Protein AF-0000000065964245 (afdb_homodimer)

Secondary structure (DSSP, 8-state):
----------GGGS-SEEEE----HHHHHHHTT--HHHHHHHHHHHHHHHHHHHHHHT--EEEEEEEEGGGGGS-HHHHHHHHHHHHHHHHHHHHHHHHTTEEEEEES--TT--HHHHHHHHHHHHHTTT--SEEEEEEEEE-HHHHHHHHHHHHHHHHHTTS--GGG-STTTGGGGSSSTTPPPPSEEEE-SS----TTSSTTTTTTPEEEE-SS-GGG--HHHHHHHHHHHHTS---TT--/----------GGGS-SEEEE----HHHHHHHTT--HHHHHHHHHHHHHHHHHHHHHHT--EEEEEEEEGGGGGS-HHHHHHHHHHHHHHHHHHHHHHHHTTEEEEEES--TT--HHHHHHHHHHHHHTTT--SEEEEEEEEE-HHHHHHHHHHHHHHHHHTTS--GGG-STTTGGGGSSSTTPPPPSEEEE-SS----TTSSTTTTTTPEEEE-SS-GGG--HHHHHHHHHHHHTS---TT--

Structure (mmCIF, N/CA/C/O backbone):
data_AF-0000000065964245-model_v1
#
loop_
_entity.id
_entity.type
_entity.pdbx_description
1 polymer 'Isoprenyl transferase 2'
#
loop_
_atom_site.group_PDB
_atom_site.id
_atom_site.type_symbol
_atom_site.label_atom_id
_atom_site.label_alt_id
_atom_site.label_comp_id
_atom_site.label_asym_id
_atom_site.label_entity_id
_atom_site.label_seq_id
_atom_site.pdbx_PDB_ins_code
_atom_site.Cartn_x
_atom_site.Cartn_y
_atom_site.Cartn_z
_atom_site.occupancy
_atom_site.B_iso_or_equiv
_atom_site.auth_seq_id
_atom_site.auth_comp_id
_atom_site.auth_asym_id
_atom_site.auth_atom_id
_atom_site.pdbx_PDB_model_num
ATOM 1 N N . MET A 1 1 ? -12.852 35.125 0.041 1 43.59 1 MET A N 1
ATOM 2 C CA . MET A 1 1 ? -12.422 33.812 -0.432 1 43.59 1 MET A CA 1
ATOM 3 C C . MET A 1 1 ? -13.562 33.094 -1.146 1 43.59 1 MET A C 1
ATOM 5 O O . MET A 1 1 ? -14.711 33.125 -0.691 1 43.59 1 MET A O 1
ATOM 9 N N . SER A 1 2 ? -13.484 32.906 -2.42 1 56 2 SER A N 1
ATOM 10 C CA . SER A 1 2 ? -14.602 32.375 -3.174 1 56 2 SER A CA 1
ATOM 11 C C . SER A 1 2 ? -15.172 31.125 -2.486 1 56 2 SER A C 1
ATOM 13 O O . SER A 1 2 ? -14.422 30.328 -1.915 1 56 2 SER A O 1
ATOM 15 N N . GLU A 1 3 ? -16.344 31.141 -2.176 1 81.06 3 GLU A N 1
ATOM 16 C CA . GLU A 1 3 ? -17.078 30.078 -1.518 1 81.06 3 GLU A CA 1
ATOM 17 C C . GLU A 1 3 ? -16.828 28.734 -2.197 1 81.06 3 GLU A C 1
ATOM 19 O O . GLU A 1 3 ? -16.891 28.625 -3.426 1 81.06 3 GLU A O 1
ATOM 24 N N . LEU A 1 4 ? -16.109 27.797 -1.494 1 89.5 4 LEU A N 1
ATOM 25 C CA . LEU A 1 4 ? -15.93 26.438 -2.01 1 89.5 4 LE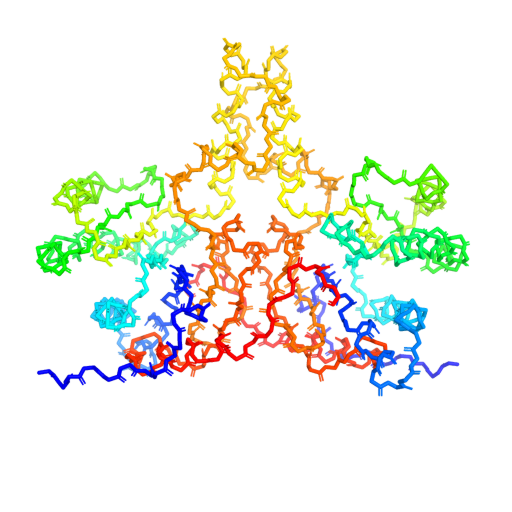U A CA 1
ATOM 26 C C . LEU A 1 4 ? -17.266 25.812 -2.365 1 89.5 4 LEU A C 1
ATOM 28 O O . LEU A 1 4 ? -18.25 25.984 -1.642 1 89.5 4 LEU A O 1
ATOM 32 N N . VAL A 1 5 ? -17.453 25.281 -3.588 1 91.81 5 VAL A N 1
ATOM 33 C CA . VAL A 1 5 ? -18.641 24.562 -4.02 1 91.81 5 VAL A CA 1
ATOM 34 C C . VAL A 1 5 ? -18.312 23.094 -4.238 1 91.81 5 VAL A C 1
ATOM 36 O O . VAL A 1 5 ? -17.906 22.703 -5.332 1 91.81 5 VAL A O 1
ATOM 39 N N . PRO A 1 6 ? -18.469 22.281 -3.219 1 93.44 6 PRO A N 1
ATOM 40 C CA . PRO A 1 6 ? -18.188 20.859 -3.369 1 93.44 6 PRO A CA 1
ATOM 41 C C . PRO A 1 6 ? -19.156 20.172 -4.328 1 93.44 6 PRO A C 1
ATOM 43 O O . PRO A 1 6 ? -20.266 20.656 -4.547 1 93.44 6 PRO A O 1
ATOM 46 N N . PRO A 1 7 ? -18.641 19.125 -4.988 1 93.12 7 PRO A N 1
ATOM 47 C CA . PRO A 1 7 ? -19.562 18.344 -5.812 1 93.12 7 PRO A CA 1
ATOM 48 C C . PRO A 1 7 ? -20.703 17.719 -5.004 1 93.12 7 PRO A C 1
ATOM 50 O O . PRO A 1 7 ? -20.547 17.484 -3.799 1 93.12 7 PRO A O 1
ATOM 53 N N . ASN A 1 8 ? -21.812 17.516 -5.68 1 93.25 8 ASN A N 1
ATOM 54 C CA . ASN A 1 8 ? -22.953 16.891 -5.035 1 93.25 8 ASN A CA 1
ATOM 55 C C . ASN A 1 8 ? -22.875 15.367 -5.059 1 93.25 8 ASN A C 1
ATOM 57 O O . ASN A 1 8 ? -23.406 14.727 -5.965 1 93.25 8 ASN A O 1
ATOM 61 N N . ILE A 1 9 ? -22.234 14.852 -4.113 1 94.38 9 ILE A N 1
ATOM 62 C CA . ILE A 1 9 ? -22.047 13.414 -3.963 1 94.38 9 ILE A CA 1
ATOM 63 C C . ILE A 1 9 ? -22.797 12.922 -2.725 1 94.38 9 ILE A C 1
ATOM 65 O O . ILE A 1 9 ? -22.641 13.477 -1.635 1 94.38 9 ILE A O 1
ATOM 69 N N . PRO A 1 10 ? -23.703 11.914 -2.936 1 92.94 10 PRO A N 1
ATOM 70 C CA . PRO A 1 10 ? -24.359 11.352 -1.749 1 92.94 10 PRO A CA 1
ATOM 71 C C . PRO A 1 10 ? -23.359 10.938 -0.671 1 92.94 10 PRO A C 1
ATOM 73 O O . PRO A 1 10 ? -22.281 10.414 -0.987 1 92.94 10 PRO A O 1
ATOM 76 N N . ALA A 1 11 ? -23.703 11.117 0.572 1 91.69 11 ALA A N 1
ATOM 77 C CA . ALA A 1 11 ? -22.828 10.922 1.723 1 91.69 11 ALA A CA 1
ATOM 78 C C . ALA A 1 11 ? -22.266 9.508 1.745 1 91.69 11 ALA A C 1
ATOM 80 O O . ALA A 1 11 ? -21.109 9.297 2.141 1 91.69 11 ALA A O 1
ATOM 81 N N . GLU A 1 12 ? -23.047 8.57 1.302 1 91.94 12 GLU A N 1
ATOM 82 C CA . GLU A 1 12 ? -22.656 7.168 1.376 1 91.94 12 GLU A CA 1
ATOM 83 C C . GLU A 1 12 ? -21.5 6.871 0.419 1 91.94 12 GLU A C 1
ATOM 85 O O . GLU A 1 12 ? -20.812 5.859 0.563 1 91.94 12 GLU A O 1
ATOM 90 N N . PHE A 1 13 ? -21.188 7.758 -0.549 1 94.25 13 PHE A N 1
ATOM 91 C CA . PHE A 1 13 ? -20.156 7.535 -1.543 1 94.25 13 PHE A CA 1
ATOM 92 C C . PHE A 1 13 ? -18.938 8.406 -1.256 1 94.25 13 PHE A C 1
ATOM 94 O O . PHE A 1 13 ? -17.922 8.32 -1.961 1 94.25 13 PHE A O 1
ATOM 101 N N . LEU A 1 14 ? -18.984 9.203 -0.202 1 96.75 14 LEU A N 1
ATOM 102 C CA . LEU A 1 14 ? -17.859 10.031 0.184 1 96.75 14 LEU A CA 1
ATOM 103 C C . LEU A 1 14 ? -16.828 9.227 0.982 1 96.75 14 LEU A C 1
ATOM 105 O O . LEU A 1 14 ? -17.203 8.375 1.79 1 96.75 14 LEU A O 1
ATOM 109 N N . PRO A 1 15 ? -15.609 9.445 0.706 1 98.12 15 PRO A N 1
ATOM 110 C CA . PRO A 1 15 ? -14.633 8.805 1.59 1 98.12 15 PRO A CA 1
ATOM 111 C C . PRO A 1 15 ? -14.719 9.312 3.029 1 98.12 15 PRO A C 1
ATOM 113 O O . PRO A 1 15 ? -14.906 10.508 3.256 1 98.12 15 PRO A O 1
ATOM 116 N N . ARG A 1 16 ? -14.578 8.422 3.916 1 98.12 16 ARG A N 1
ATOM 117 C CA . ARG A 1 16 ? -14.555 8.805 5.324 1 98.12 16 ARG A CA 1
ATOM 118 C C . ARG A 1 16 ? -13.156 9.219 5.754 1 98.12 16 ARG A C 1
ATOM 120 O O . ARG A 1 16 ? -12.992 10.039 6.668 1 98.12 16 ARG A O 1
ATOM 127 N N . HIS A 1 17 ? -12.133 8.68 5.156 1 98.88 17 HIS A N 1
ATOM 128 C CA . HIS A 1 17 ? -10.734 8.945 5.469 1 98.88 17 HIS A CA 1
ATOM 129 C C . HIS A 1 17 ? -9.906 9.125 4.195 1 98.88 17 HIS A C 1
ATOM 131 O O . HIS A 1 17 ? -9.82 8.211 3.375 1 98.88 17 HIS A O 1
ATOM 137 N N . ILE A 1 18 ? -9.359 10.305 4.062 1 98.94 18 ILE A N 1
ATOM 138 C CA . ILE A 1 18 ? -8.445 10.617 2.969 1 98.94 18 ILE A CA 1
ATOM 139 C C . ILE A 1 18 ? -7.008 10.664 3.492 1 98.94 18 ILE A C 1
ATOM 141 O O . ILE A 1 18 ? -6.727 11.344 4.484 1 98.94 18 ILE A O 1
ATOM 145 N N . ALA A 1 19 ? -6.145 9.867 2.91 1 98.94 19 ALA A N 1
ATOM 146 C CA . ALA A 1 19 ? -4.707 9.969 3.139 1 98.94 19 ALA A CA 1
ATOM 147 C C . ALA A 1 19 ? -4.027 10.758 2.025 1 98.94 19 ALA A C 1
ATOM 149 O O . ALA A 1 19 ? -4.098 10.383 0.854 1 98.94 19 ALA A O 1
ATOM 150 N N . LEU A 1 20 ? -3.365 11.828 2.385 1 98.88 20 LEU A N 1
ATOM 151 C CA . LEU A 1 20 ? -2.809 12.758 1.405 1 98.88 20 LEU A CA 1
ATOM 152 C C . LEU A 1 20 ? -1.286 12.797 1.498 1 98.88 20 LEU A C 1
ATOM 154 O O . LEU A 1 20 ? -0.732 13.102 2.557 1 98.88 20 LEU A O 1
ATOM 158 N N . VAL A 1 21 ? -0.606 12.445 0.469 1 98.69 21 VAL A N 1
ATOM 159 C CA . VAL A 1 21 ? 0.83 12.664 0.344 1 98.69 21 VAL A CA 1
ATOM 160 C C . VAL A 1 21 ? 1.087 13.992 -0.364 1 98.69 21 VAL A C 1
ATOM 162 O O . VAL A 1 21 ? 0.755 14.156 -1.541 1 98.69 21 VAL A O 1
ATOM 165 N N . MET A 1 22 ? 1.632 14.914 0.305 1 97.88 22 MET A N 1
ATOM 166 C CA . MET A 1 22 ? 1.873 16.25 -0.219 1 97.88 22 MET A CA 1
ATOM 167 C C . MET A 1 22 ? 3.182 16.312 -1.001 1 97.88 22 MET A C 1
ATOM 169 O O . MET A 1 22 ? 4.129 16.984 -0.59 1 97.88 22 MET A O 1
ATOM 173 N N . ASP A 1 23 ? 3.146 15.727 -2.111 1 96.81 23 ASP A N 1
ATOM 174 C CA . ASP A 1 23 ? 4.355 15.43 -2.877 1 96.81 23 ASP A CA 1
ATOM 175 C C . ASP A 1 23 ? 4.617 16.516 -3.922 1 96.81 23 ASP A C 1
ATOM 177 O O . ASP A 1 23 ? 3.684 17.031 -4.543 1 96.81 23 ASP A O 1
ATOM 181 N N . GLY A 1 24 ? 5.891 16.859 -4.094 1 96.62 24 GLY A N 1
ATOM 182 C CA . GLY A 1 24 ? 6.285 17.719 -5.199 1 96.62 24 GLY A CA 1
ATOM 183 C C . GLY A 1 24 ? 6.711 19.109 -4.754 1 96.62 24 GLY A C 1
ATOM 184 O O . GLY A 1 24 ? 6.957 19.984 -5.586 1 96.62 24 GLY A O 1
ATOM 185 N N . ASN A 1 25 ? 6.852 19.328 -3.461 1 96.69 25 ASN A N 1
ATOM 186 C CA . ASN A 1 25 ? 7.18 20.656 -2.939 1 96.69 25 ASN A CA 1
ATOM 187 C C . ASN A 1 25 ? 8.547 21.125 -3.428 1 96.69 25 ASN A C 1
ATOM 189 O O . ASN A 1 25 ? 8.656 22.188 -4.055 1 96.69 25 ASN A O 1
ATOM 193 N N . GLY A 1 26 ? 9.609 20.281 -3.146 1 94.38 26 GLY A N 1
ATOM 194 C CA . GLY A 1 26 ? 10.953 20.641 -3.566 1 94.38 26 GLY A CA 1
ATOM 195 C C . GLY A 1 26 ? 11.086 20.797 -5.07 1 94.38 26 GLY A C 1
ATOM 196 O O . GLY A 1 26 ? 11.719 21.734 -5.551 1 94.38 26 GLY A O 1
ATOM 197 N N . ARG A 1 27 ? 10.562 19.891 -5.844 1 95.25 27 ARG A N 1
ATOM 198 C CA . ARG A 1 27 ? 10.609 19.922 -7.301 1 95.25 27 ARG A CA 1
ATOM 199 C C . ARG A 1 27 ? 9.969 21.203 -7.844 1 95.25 27 ARG A C 1
ATOM 201 O O . ARG A 1 27 ? 10.484 21.812 -8.773 1 95.25 27 ARG A O 1
ATOM 208 N N . TRP A 1 28 ? 8.766 21.547 -7.305 1 97.62 28 TRP A N 1
ATOM 209 C CA . TRP A 1 28 ? 8.055 22.75 -7.699 1 97.62 28 TRP A CA 1
ATOM 210 C C . TRP A 1 28 ? 8.953 23.984 -7.574 1 97.62 28 TRP A C 1
ATOM 212 O O . TRP A 1 28 ? 9.031 24.797 -8.492 1 97.62 28 TRP A O 1
ATOM 222 N N . ALA A 1 29 ? 9.578 24.125 -6.402 1 97.25 29 ALA A N 1
ATOM 223 C CA . ALA A 1 29 ? 10.461 25.25 -6.145 1 97.25 29 ALA A CA 1
ATOM 224 C C . ALA A 1 29 ? 11.648 25.25 -7.102 1 97.25 29 ALA A C 1
ATOM 226 O O . ALA A 1 29 ? 11.984 26.281 -7.688 1 97.25 29 ALA A O 1
ATOM 227 N N . THR A 1 30 ? 12.258 24.047 -7.277 1 96.06 30 THR A N 1
ATOM 228 C CA . THR A 1 30 ? 13.422 23.906 -8.148 1 96.06 30 THR A CA 1
ATOM 229 C C . THR A 1 30 ? 13.062 24.297 -9.586 1 96.06 30 THR A C 1
ATOM 231 O O . THR A 1 30 ? 13.828 25 -10.25 1 96.06 30 THR A O 1
ATOM 234 N N . GLU A 1 31 ? 11.938 23.891 -10.039 1 96.88 31 GLU A N 1
ATOM 235 C CA . GLU A 1 31 ? 11.477 24.188 -11.391 1 96.88 31 GLU A CA 1
ATOM 236 C C . GLU A 1 31 ? 11.297 25.688 -11.586 1 96.88 31 GLU A C 1
ATOM 238 O O . GLU A 1 31 ? 11.383 26.188 -12.711 1 96.88 31 GLU A O 1
ATOM 243 N N . LYS A 1 32 ? 11.109 26.438 -10.531 1 97.12 32 LYS A N 1
ATOM 244 C CA . LYS A 1 32 ? 10.883 27.875 -10.594 1 97.12 32 LYS A CA 1
ATOM 245 C C . LYS A 1 32 ? 12.141 28.656 -10.211 1 97.12 32 LYS A C 1
ATOM 247 O O . LYS A 1 32 ? 12.094 29.875 -10.055 1 97.12 32 LYS A O 1
ATOM 252 N N . GLY A 1 33 ? 13.172 27.906 -9.984 1 96.94 33 GLY A N 1
ATOM 253 C CA . GLY A 1 33 ? 14.445 28.531 -9.664 1 96.94 33 GLY A CA 1
ATOM 254 C C . GLY A 1 33 ? 14.539 29 -8.219 1 96.94 33 GLY A C 1
ATOM 255 O O . GLY A 1 33 ? 15.305 29.906 -7.906 1 96.94 33 GLY A O 1
ATOM 256 N N . MET A 1 34 ? 13.75 28.453 -7.391 1 97.06 34 MET A N 1
ATOM 257 C CA . MET A 1 34 ? 13.727 28.828 -5.98 1 97.06 34 MET A CA 1
ATOM 258 C C . MET A 1 34 ? 14.367 27.75 -5.117 1 97.06 34 MET A C 1
ATOM 260 O O . MET A 1 34 ? 14.641 26.641 -5.602 1 97.06 34 MET A O 1
ATOM 264 N N . LYS A 1 35 ? 14.688 28.172 -3.912 1 94.44 35 LYS A N 1
ATOM 265 C CA . LYS A 1 35 ? 15.125 27.172 -2.938 1 94.44 35 LYS A CA 1
ATOM 266 C C . LYS A 1 35 ? 14.008 26.188 -2.615 1 94.44 35 LYS A C 1
ATOM 268 O O . LYS A 1 35 ? 12.836 26.578 -2.52 1 94.44 35 LYS A O 1
ATOM 273 N N . ARG A 1 36 ? 14.383 24.875 -2.412 1 93.06 36 ARG A N 1
ATOM 274 C CA . ARG A 1 36 ? 13.422 23.812 -2.121 1 93.06 36 ARG A CA 1
ATOM 275 C C . ARG A 1 36 ? 12.508 24.203 -0.967 1 93.06 36 ARG A C 1
ATOM 277 O O . ARG A 1 36 ? 11.328 23.844 -0.959 1 93.06 36 ARG A O 1
ATOM 284 N N . THR A 1 37 ? 13.039 24.953 -0.042 1 92.69 37 THR A N 1
ATOM 285 C CA . THR A 1 37 ? 12.305 25.328 1.158 1 92.69 37 THR A CA 1
ATOM 286 C C . THR A 1 37 ? 11.094 26.188 0.799 1 92.69 37 THR A C 1
ATOM 288 O O . THR A 1 37 ? 10.07 26.156 1.495 1 92.69 37 THR A O 1
ATOM 291 N N . GLU A 1 38 ? 11.125 26.922 -0.292 1 94.44 38 GLU A N 1
ATOM 292 C CA . GLU A 1 38 ? 10.008 27.766 -0.726 1 94.44 38 GLU A CA 1
ATOM 293 C C . GLU A 1 38 ? 8.82 26.906 -1.175 1 94.44 38 GLU A C 1
ATOM 295 O O . GLU A 1 38 ? 7.668 27.297 -0.987 1 94.44 38 GLU A O 1
ATOM 300 N N . GLY A 1 39 ? 9.125 25.797 -1.742 1 96.06 39 GLY A N 1
ATOM 301 C CA . GLY A 1 39 ? 8.07 24.859 -2.105 1 96.06 39 GLY A CA 1
ATOM 302 C C . GLY A 1 39 ? 7.285 24.344 -0.912 1 96.06 39 GLY A C 1
ATOM 303 O O . GLY A 1 39 ? 6.059 24.234 -0.97 1 96.06 39 GLY A O 1
ATOM 304 N N . HIS A 1 40 ? 8.008 24.062 0.133 1 95.19 40 HIS A N 1
ATOM 305 C CA . HIS A 1 40 ? 7.367 23.594 1.357 1 95.19 40 HIS A CA 1
ATOM 306 C C . HIS A 1 40 ? 6.504 24.672 1.983 1 95.19 40 HIS A C 1
ATOM 308 O O . HIS A 1 40 ? 5.43 24.391 2.514 1 95.19 40 HIS A O 1
ATOM 314 N N . ARG A 1 41 ? 6.953 25.922 1.924 1 94.38 41 ARG A N 1
ATOM 315 C CA . ARG A 1 41 ? 6.16 27.047 2.43 1 94.38 41 ARG A CA 1
ATOM 316 C C . ARG A 1 41 ? 4.84 27.172 1.681 1 94.38 41 ARG A C 1
ATOM 318 O O . ARG A 1 41 ? 3.779 27.297 2.297 1 94.38 41 ARG A O 1
ATOM 325 N N . ARG A 1 42 ? 4.949 27.078 0.425 1 95.56 42 ARG A N 1
ATOM 326 C CA . ARG A 1 42 ? 3.736 27.125 -0.387 1 95.56 42 ARG A CA 1
ATOM 327 C C . ARG A 1 42 ? 2.834 25.938 -0.094 1 95.56 42 ARG A C 1
ATOM 329 O O . ARG A 1 42 ? 1.609 26.062 -0.057 1 95.56 42 ARG A O 1
ATOM 336 N N . GLY A 1 43 ? 3.371 24.797 0.071 1 96.19 43 GLY A N 1
ATOM 337 C CA . GLY A 1 43 ? 2.627 23.578 0.367 1 96.19 43 GLY A CA 1
ATOM 338 C C . GLY A 1 43 ? 1.8 23.688 1.635 1 96.19 43 GLY A C 1
ATOM 339 O O . GLY A 1 43 ? 0.702 23.125 1.712 1 96.19 43 GLY A O 1
ATOM 340 N N . GLU A 1 44 ? 2.355 24.391 2.578 1 94 44 GLU A N 1
ATOM 341 C CA . GLU A 1 44 ? 1.616 24.594 3.82 1 94 44 GLU A CA 1
ATOM 342 C C . GLU A 1 44 ? 0.271 25.266 3.561 1 94 44 GLU A C 1
ATOM 344 O O . GLU A 1 44 ? -0.759 24.812 4.074 1 94 44 GLU A O 1
ATOM 349 N N . ALA A 1 45 ? 0.268 26.344 2.854 1 94.44 45 ALA A N 1
ATOM 350 C CA . ALA A 1 45 ? -0.964 27.047 2.516 1 94.44 45 ALA A CA 1
ATOM 351 C C . ALA A 1 45 ? -1.938 26.141 1.778 1 94.44 45 ALA A C 1
ATOM 353 O O . ALA A 1 45 ? -3.148 26.203 2.006 1 94.44 45 ALA A O 1
ATOM 354 N N . VAL A 1 46 ? -1.369 25.344 0.949 1 97.56 46 VAL A N 1
ATOM 355 C CA . VAL A 1 46 ? -2.184 24.438 0.156 1 97.56 46 VAL A CA 1
ATOM 356 C C . VAL A 1 46 ? -2.846 23.406 1.069 1 97.56 46 VAL A C 1
ATOM 358 O O . VAL A 1 46 ? -4.012 23.062 0.877 1 97.56 46 VAL A O 1
ATOM 361 N N . LEU A 1 47 ? -2.119 22.906 2.066 1 97.38 47 LEU A N 1
ATOM 362 C CA . LEU A 1 47 ? -2.715 21.969 3.016 1 97.38 47 LEU A CA 1
ATOM 363 C C . LEU A 1 47 ? -3.934 22.594 3.693 1 97.38 47 LEU A C 1
ATOM 365 O O . LEU A 1 47 ? -4.953 21.922 3.871 1 97.38 47 LEU A O 1
ATOM 369 N N . LEU A 1 48 ? -3.887 23.859 4.059 1 96.94 48 LEU A N 1
ATOM 370 C CA . LEU A 1 48 ? -5.016 24.531 4.703 1 96.94 48 LEU A CA 1
ATOM 371 C C . LEU A 1 48 ? -6.199 24.641 3.75 1 96.94 48 LEU A C 1
ATOM 373 O O . LEU A 1 48 ? -7.352 24.484 4.164 1 96.94 48 LEU A O 1
ATOM 377 N N . ASP A 1 49 ? -5.887 24.875 2.506 1 97.5 49 ASP A N 1
ATOM 378 C CA . ASP A 1 49 ? -6.941 24.875 1.498 1 97.5 49 ASP A CA 1
ATOM 379 C C . ASP A 1 49 ? -7.602 23.5 1.399 1 97.5 49 ASP A C 1
ATOM 381 O O . ASP A 1 49 ? -8.82 23.406 1.217 1 97.5 49 ASP A O 1
ATOM 385 N N . VAL A 1 50 ? -6.805 22.484 1.485 1 98.31 50 VAL A N 1
ATOM 386 C CA . VAL A 1 50 ? -7.312 21.125 1.417 1 98.31 50 VAL A CA 1
ATOM 387 C C . VAL A 1 50 ? -8.195 20.828 2.629 1 98.31 50 VAL A C 1
ATOM 389 O O . VAL A 1 50 ? -9.25 20.203 2.506 1 98.31 50 VAL A O 1
ATOM 392 N N . VAL A 1 51 ? -7.777 21.281 3.797 1 98.31 51 VAL A N 1
ATOM 393 C CA . VAL A 1 51 ? -8.578 21.125 5.012 1 98.31 51 VAL A CA 1
ATOM 394 C C . VAL A 1 51 ? -9.945 21.781 4.812 1 98.31 51 VAL A C 1
ATOM 396 O O . VAL A 1 51 ? -10.977 21.156 5.086 1 98.31 51 VAL A O 1
ATOM 399 N N . ASP A 1 52 ? -9.969 22.984 4.277 1 98.06 52 ASP A N 1
ATOM 400 C CA . ASP A 1 52 ? -11.219 23.688 4.016 1 98.06 52 ASP A CA 1
ATOM 401 C C . ASP A 1 52 ? -12.094 22.906 3.033 1 98.06 52 ASP A C 1
ATOM 403 O O . ASP A 1 52 ? -13.312 22.828 3.205 1 98.06 52 ASP A O 1
ATOM 407 N N . ALA A 1 53 ? -11.469 22.391 2.031 1 98.5 53 ALA A N 1
ATOM 408 C CA . ALA A 1 53 ? -12.195 21.609 1.032 1 98.5 53 ALA A CA 1
ATOM 409 C C . ALA A 1 53 ? -12.805 20.344 1.652 1 98.5 53 ALA A C 1
ATOM 411 O O . ALA A 1 53 ? -13.938 19.984 1.341 1 98.5 53 ALA A O 1
ATOM 412 N N . CYS A 1 54 ? -12.039 19.656 2.508 1 98.44 54 CYS A N 1
ATOM 413 C CA . CYS A 1 54 ? -12.547 18.484 3.203 1 98.44 54 CYS A CA 1
ATOM 414 C C . CYS A 1 54 ? -13.734 18.844 4.09 1 98.44 54 CYS A C 1
ATOM 416 O O . CYS A 1 54 ? -14.734 18.125 4.117 1 98.44 54 CYS A O 1
ATOM 418 N N . LEU A 1 55 ? -13.625 19.938 4.82 1 98 55 LEU A N 1
ATOM 419 C CA . LEU A 1 55 ? -14.719 20.422 5.664 1 98 55 LEU A CA 1
ATOM 420 C C . LEU A 1 55 ? -15.969 20.688 4.832 1 98 55 LEU A C 1
ATOM 422 O O . LEU A 1 55 ? -17.062 20.281 5.211 1 98 55 LEU A O 1
ATOM 426 N N . ALA A 1 56 ? -15.758 21.312 3.715 1 97.31 56 ALA A N 1
ATOM 427 C CA . ALA A 1 56 ? -16.875 21.625 2.832 1 97.31 56 ALA A CA 1
ATOM 428 C C . ALA A 1 56 ? -17.547 20.344 2.326 1 97.31 56 ALA A C 1
ATOM 430 O O . ALA A 1 56 ? -18.766 20.312 2.139 1 97.31 56 ALA A O 1
ATOM 431 N N . LEU A 1 57 ? -16.797 19.281 2.109 1 97.06 57 LEU A N 1
ATOM 432 C CA . LEU A 1 57 ? -17.281 18 1.615 1 97.06 57 LEU A CA 1
ATOM 433 C C . LEU A 1 57 ? -17.953 17.203 2.734 1 97.06 57 LEU A C 1
ATOM 435 O O . LEU A 1 57 ? -18.766 16.312 2.471 1 97.06 57 LEU A O 1
ATOM 439 N N . GLY A 1 58 ? -17.484 17.484 3.955 1 97.06 58 GLY A N 1
ATOM 440 C CA . GLY A 1 58 ? -17.953 16.703 5.09 1 97.06 58 GLY A CA 1
ATOM 441 C C . GLY A 1 58 ? -17.125 15.453 5.328 1 97.06 58 GLY A C 1
ATOM 442 O O . GLY A 1 58 ? -17.641 14.461 5.855 1 97.06 58 GLY A O 1
ATOM 443 N N . VAL A 1 59 ? -15.891 15.43 4.879 1 97.81 59 VAL A N 1
ATOM 444 C CA . VAL A 1 59 ? -14.977 14.312 5.133 1 97.81 59 VAL A CA 1
ATOM 445 C C . VAL A 1 59 ? -14.516 14.344 6.59 1 97.81 59 VAL A C 1
ATOM 447 O O . VAL A 1 59 ? -13.938 15.328 7.047 1 97.81 59 VAL A O 1
ATOM 450 N N . PRO A 1 60 ? -14.648 13.336 7.277 1 98 60 PRO A N 1
ATOM 451 C CA . PRO A 1 60 ? -14.406 13.398 8.719 1 98 60 PRO A CA 1
ATOM 452 C C . PRO A 1 60 ? -12.938 13.211 9.086 1 98 60 PRO A C 1
ATOM 454 O O . PRO A 1 60 ? -12.523 13.57 10.188 1 98 60 PRO A O 1
ATOM 457 N N . TYR A 1 61 ? -12.148 12.617 8.203 1 98.81 61 TYR A N 1
ATOM 458 C CA . TYR A 1 61 ? -10.781 12.289 8.594 1 98.81 61 TYR A CA 1
ATOM 459 C C . TYR A 1 61 ? -9.812 12.562 7.449 1 98.81 61 TYR A C 1
ATOM 461 O O . TYR A 1 61 ? -10.016 12.094 6.328 1 98.81 61 TYR A O 1
ATOM 469 N N . LEU A 1 62 ? -8.805 13.336 7.707 1 98.88 62 LEU A N 1
ATOM 470 C CA . LEU A 1 62 ? -7.715 13.617 6.777 1 98.88 62 LEU A CA 1
ATOM 471 C C . LEU A 1 62 ? -6.363 13.328 7.422 1 98.88 62 LEU A C 1
ATOM 473 O O . LEU A 1 62 ? -6.062 13.836 8.508 1 98.88 62 LEU A O 1
ATOM 477 N N . SER A 1 63 ? -5.598 12.453 6.836 1 98.88 63 SER A N 1
ATOM 478 C CA . SER A 1 63 ? -4.211 12.242 7.238 1 98.88 63 SER A CA 1
ATOM 479 C C . SER A 1 63 ? -3.244 12.883 6.25 1 98.88 63 SER A C 1
ATOM 481 O O . SER A 1 63 ? -3.338 12.656 5.043 1 98.88 63 SER A O 1
ATOM 483 N N . ALA A 1 64 ? -2.352 13.68 6.754 1 98.56 64 ALA A N 1
ATOM 484 C CA . ALA A 1 64 ? -1.367 14.367 5.922 1 98.56 64 ALA A CA 1
ATOM 485 C C . ALA A 1 64 ? 0.045 13.875 6.223 1 98.56 64 ALA A C 1
ATOM 487 O O . ALA A 1 64 ? 0.482 13.891 7.375 1 98.56 64 ALA A O 1
ATOM 488 N N . TYR A 1 65 ? 0.74 13.461 5.207 1 98.06 65 TYR A N 1
ATOM 489 C CA . TYR A 1 65 ? 2.104 12.961 5.344 1 98.06 65 TYR A CA 1
ATOM 490 C C . TYR A 1 65 ? 3.104 14.109 5.383 1 98.06 65 TYR A C 1
ATOM 492 O O . TYR A 1 65 ? 3.721 14.438 4.371 1 98.06 65 TYR A O 1
ATOM 500 N N . ALA A 1 66 ? 3.404 14.594 6.516 1 96.38 66 ALA A N 1
ATOM 501 C CA . ALA A 1 66 ? 4.125 15.859 6.645 1 96.38 66 ALA A CA 1
ATOM 502 C C . ALA A 1 66 ? 5.633 15.625 6.703 1 96.38 66 ALA A C 1
ATOM 504 O O . ALA A 1 66 ? 6.406 16.391 6.121 1 96.38 66 ALA A O 1
ATOM 505 N N . PHE A 1 67 ? 6.07 14.625 7.426 1 96.19 67 PHE A N 1
ATOM 506 C CA . PHE A 1 67 ? 7.477 14.281 7.582 1 96.19 67 PHE A CA 1
ATOM 507 C C . PHE A 1 67 ? 7.641 12.781 7.805 1 96.19 67 PHE A C 1
ATOM 509 O O . PHE A 1 67 ? 7.234 12.25 8.844 1 96.19 67 PHE A O 1
ATOM 516 N N . SER A 1 68 ? 8.312 12.109 6.848 1 96.38 68 SER A N 1
ATOM 517 C CA . SER A 1 68 ? 8.484 10.664 6.953 1 96.38 68 SER A CA 1
ATOM 518 C C . SER A 1 68 ? 9.75 10.312 7.727 1 96.38 68 SER A C 1
ATOM 520 O O . SER A 1 68 ? 10.641 11.156 7.883 1 96.38 68 SER A O 1
ATOM 522 N N . THR A 1 69 ? 9.867 9.102 8.18 1 95.12 69 THR A N 1
ATOM 523 C CA . THR A 1 69 ? 11.078 8.609 8.82 1 95.12 69 THR A CA 1
ATOM 524 C C . THR A 1 69 ? 12.258 8.641 7.852 1 95.12 69 THR A C 1
ATOM 526 O O . THR A 1 69 ? 13.406 8.828 8.266 1 95.12 69 THR A O 1
ATOM 529 N N . GLU A 1 70 ? 12 8.523 6.566 1 93.44 70 GLU A N 1
ATOM 530 C CA . GLU A 1 70 ? 13.047 8.516 5.551 1 93.44 70 GLU A CA 1
ATOM 531 C C . GLU A 1 70 ? 13.57 9.93 5.285 1 93.44 70 GLU A C 1
ATOM 533 O O . GLU A 1 70 ? 14.641 10.102 4.695 1 93.44 70 GLU A O 1
ATOM 538 N N . ASN A 1 71 ? 12.805 10.945 5.668 1 92.75 71 ASN A N 1
ATOM 539 C CA . ASN A 1 71 ? 13.195 12.328 5.41 1 92.75 71 ASN A CA 1
ATOM 540 C C . ASN A 1 71 ? 14.438 12.719 6.199 1 92.75 71 ASN A C 1
ATOM 542 O O . ASN A 1 71 ? 15.078 13.734 5.902 1 92.75 71 ASN A O 1
ATOM 546 N N . TRP A 1 72 ? 14.781 11.914 7.199 1 93.38 72 TRP A N 1
ATOM 547 C CA . TRP A 1 72 ? 16.016 12.156 7.945 1 93.38 72 TRP A CA 1
ATOM 548 C C . TRP A 1 72 ? 17.234 11.984 7.051 1 93.38 72 TRP A C 1
ATOM 550 O O . TRP A 1 72 ? 18.344 12.391 7.414 1 93.38 72 TRP A O 1
ATOM 560 N N . ARG A 1 73 ? 17.062 11.344 5.906 1 90.75 73 ARG A N 1
ATOM 561 C CA . ARG A 1 73 ? 18.172 11.102 4.973 1 90.75 73 ARG A CA 1
ATOM 562 C C . ARG A 1 73 ? 18.453 12.344 4.133 1 90.75 73 ARG A C 1
ATOM 564 O O . ARG A 1 73 ? 19.438 12.398 3.41 1 90.75 73 ARG A O 1
ATOM 571 N N . ARG A 1 74 ? 17.609 13.375 4.223 1 89.94 74 ARG A N 1
ATOM 572 C CA . ARG A 1 74 ? 17.828 14.625 3.51 1 89.94 74 ARG A CA 1
ATOM 573 C C . ARG A 1 74 ? 19.016 15.391 4.078 1 89.94 74 ARG A C 1
ATOM 575 O O . ARG A 1 74 ? 19.578 14.992 5.102 1 89.94 74 ARG A O 1
ATOM 582 N N . SER A 1 75 ? 19.422 16.5 3.33 1 89.88 75 SER A N 1
ATOM 583 C CA . SER A 1 75 ? 20.516 17.328 3.822 1 89.88 75 SER A CA 1
ATOM 584 C C . SER A 1 75 ? 20.203 17.922 5.195 1 89.88 75 SER A C 1
ATOM 586 O O . SER A 1 75 ? 19.031 18.125 5.527 1 89.88 75 SER A O 1
ATOM 588 N N . THR A 1 76 ? 21.266 18.125 5.93 1 92 76 THR A N 1
ATOM 589 C CA . THR A 1 76 ? 21.109 18.703 7.262 1 92 76 THR A CA 1
ATOM 590 C C . THR A 1 76 ? 20.328 20.016 7.199 1 92 76 THR A C 1
ATOM 592 O O . THR A 1 76 ? 19.484 20.281 8.055 1 92 76 THR A O 1
ATOM 595 N N . GLU A 1 77 ? 20.578 20.719 6.172 1 91.38 77 GLU A N 1
ATOM 596 C CA . GLU A 1 77 ? 19.891 22 6 1 91.38 77 GLU A CA 1
ATOM 597 C C . GLU A 1 77 ? 18.406 21.812 5.77 1 91.38 77 GLU A C 1
ATOM 599 O O . GLU A 1 77 ? 17.578 22.516 6.363 1 91.38 77 GLU A O 1
ATOM 604 N N . GLU A 1 78 ? 18.078 20.891 4.984 1 89.25 78 GLU A N 1
ATOM 605 C CA . GLU A 1 78 ? 16.656 20.656 4.695 1 89.25 78 GLU A CA 1
ATOM 606 C C . GLU A 1 78 ? 15.938 20.078 5.91 1 89.25 78 GLU A C 1
ATOM 608 O O 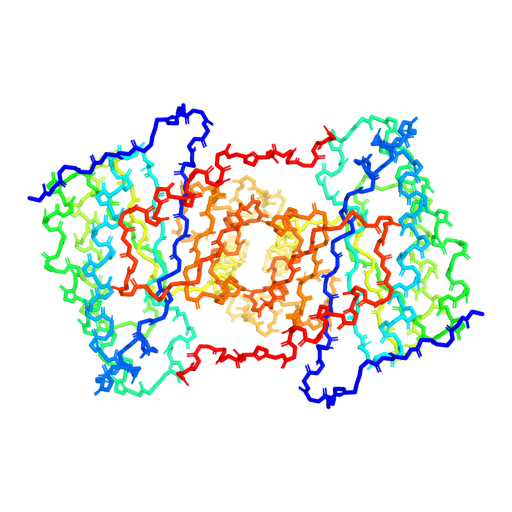. GLU A 1 78 ? 14.797 20.453 6.195 1 89.25 78 GLU A O 1
ATOM 613 N N . VAL A 1 79 ? 16.609 19.172 6.598 1 93.31 79 VAL A N 1
ATOM 614 C CA . VAL A 1 79 ? 16.016 18.578 7.793 1 93.31 79 VAL A CA 1
ATOM 615 C C . VAL A 1 79 ? 15.742 19.672 8.828 1 93.31 79 VAL A C 1
ATOM 617 O O . VAL A 1 79 ? 14.648 19.75 9.391 1 93.31 79 VAL A O 1
ATOM 620 N N . ARG A 1 80 ? 16.703 20.562 8.992 1 93.69 80 ARG A N 1
ATOM 621 C CA . ARG A 1 80 ? 16.547 21.672 9.93 1 93.69 80 ARG A CA 1
ATOM 622 C C . ARG A 1 80 ? 15.383 22.562 9.523 1 93.69 80 ARG A C 1
ATOM 624 O O . ARG A 1 80 ? 14.594 22.984 10.375 1 93.69 80 ARG A O 1
ATOM 631 N N . PHE A 1 81 ? 15.336 22.828 8.312 1 91.88 81 PHE A N 1
ATOM 632 C CA . PHE A 1 81 ? 14.234 23.641 7.809 1 91.88 81 PHE A CA 1
ATOM 633 C C . PHE A 1 81 ? 12.891 22.969 8.086 1 91.88 81 PHE A C 1
ATOM 635 O O . PHE A 1 81 ? 11.969 23.609 8.602 1 91.88 81 PHE A O 1
ATOM 642 N N . LEU A 1 82 ? 12.773 21.672 7.715 1 92.81 82 LEU A N 1
ATOM 643 C CA . LEU A 1 82 ? 11.508 20.969 7.859 1 92.81 82 LEU A CA 1
ATOM 644 C C . LEU A 1 82 ? 11.094 20.891 9.328 1 92.81 82 LEU A C 1
ATOM 646 O O . LEU A 1 82 ? 9.906 21.016 9.648 1 92.81 82 LEU A O 1
ATOM 650 N N . MET A 1 83 ? 12.047 20.719 10.219 1 92.12 83 MET A N 1
ATOM 651 C CA . MET A 1 83 ? 11.758 20.703 11.648 1 92.12 83 MET A CA 1
ATOM 652 C C . MET A 1 83 ? 11.219 22.047 12.117 1 92.12 83 MET A C 1
ATOM 654 O O . MET A 1 83 ? 10.148 22.109 12.734 1 92.12 83 MET A O 1
ATOM 658 N N . GLY A 1 84 ? 11.938 23.062 11.797 1 90.5 84 GLY A N 1
ATOM 659 C CA . GLY A 1 84 ? 11.477 24.406 12.141 1 90.5 84 GLY A CA 1
ATOM 660 C C . GLY A 1 84 ? 10.148 24.75 11.508 1 90.5 84 GLY A C 1
ATOM 661 O O . GLY A 1 84 ? 9.289 25.359 12.156 1 90.5 84 GLY A O 1
ATOM 662 N N . PHE A 1 85 ? 10.016 24.328 10.359 1 86.69 85 PHE A N 1
ATOM 663 C CA . PHE A 1 85 ? 8.82 24.625 9.578 1 86.69 85 PHE A CA 1
ATOM 664 C C . PHE A 1 85 ? 7.598 23.938 10.188 1 86.69 85 PHE A C 1
ATOM 666 O O . PHE A 1 85 ? 6.555 24.578 10.375 1 86.69 85 PHE A O 1
ATOM 673 N N . ASN A 1 86 ? 7.703 22.641 10.492 1 87.5 86 ASN A N 1
ATOM 674 C CA . ASN A 1 86 ? 6.602 21.922 11.109 1 87.5 86 ASN A CA 1
ATOM 675 C C . ASN A 1 86 ? 6.191 22.547 12.438 1 87.5 86 ASN A C 1
ATOM 677 O O . ASN A 1 86 ? 5 22.703 12.719 1 87.5 86 ASN A O 1
ATOM 681 N N . ARG A 1 87 ? 7.137 22.938 13.164 1 88.94 87 ARG A N 1
ATOM 682 C CA . ARG A 1 87 ? 6.887 23.641 14.422 1 88.94 87 ARG A CA 1
ATOM 683 C C . ARG A 1 87 ? 6.102 24.922 14.195 1 88.94 87 ARG A C 1
ATOM 685 O O . ARG A 1 87 ? 5.062 25.141 14.82 1 88.94 87 ARG A O 1
ATOM 692 N N . ASP A 1 88 ? 6.527 25.672 13.281 1 89.62 88 ASP A N 1
ATOM 693 C CA . ASP A 1 88 ? 5.957 27 13.047 1 89.62 88 ASP A CA 1
ATOM 694 C C . ASP A 1 88 ? 4.559 26.891 12.438 1 89.62 88 ASP A C 1
ATOM 696 O O . ASP A 1 88 ? 3.676 27.688 12.766 1 89.62 88 ASP A O 1
ATOM 700 N N . VAL A 1 89 ? 4.41 25.938 11.539 1 86.5 89 VAL A N 1
ATOM 701 C CA . VAL A 1 89 ? 3.113 25.734 10.906 1 86.5 89 VAL A CA 1
ATOM 702 C C . VAL A 1 89 ? 2.059 25.422 11.969 1 86.5 89 VAL A C 1
ATOM 704 O O . VAL A 1 89 ? 0.978 26.016 11.969 1 86.5 89 VAL A O 1
ATOM 707 N N . LEU A 1 90 ? 2.344 24.594 12.852 1 87.31 90 LEU A N 1
ATOM 708 C CA . LEU A 1 90 ? 1.4 24.203 13.891 1 87.31 90 LEU A CA 1
ATOM 709 C C . LEU A 1 90 ? 1.101 25.375 14.82 1 87.31 90 LEU A C 1
ATOM 711 O O . LEU A 1 90 ? -0.054 25.609 15.188 1 87.31 90 LEU A O 1
ATOM 715 N N . ARG A 1 91 ? 2.109 26.094 15.141 1 88.06 91 ARG A N 1
ATOM 716 C CA . ARG A 1 91 ? 1.938 27.25 16.016 1 88.06 91 ARG A CA 1
ATOM 717 C C . ARG A 1 91 ? 1.056 28.312 15.367 1 88.06 91 ARG A C 1
ATOM 719 O O . ARG A 1 91 ? 0.136 28.828 16 1 88.06 91 ARG A O 1
ATOM 726 N N . ARG A 1 92 ? 1.271 28.5 14.188 1 90.81 92 ARG A N 1
ATOM 727 C CA . ARG A 1 92 ? 0.581 29.578 13.469 1 90.81 92 ARG A CA 1
ATOM 728 C C . ARG A 1 92 ? -0.844 29.156 13.109 1 90.81 92 ARG A C 1
ATOM 730 O O . ARG A 1 92 ? -1.744 30 13.062 1 90.81 92 ARG A O 1
ATOM 737 N N . GLN A 1 93 ? -1.021 27.875 12.914 1 93 93 GLN A N 1
ATOM 738 C CA . GLN A 1 93 ? -2.279 27.469 12.305 1 93 93 GLN A CA 1
ATOM 739 C C . GLN A 1 93 ? -3.213 26.844 13.336 1 93 93 GLN A C 1
ATOM 741 O O . GLN A 1 93 ? -4.414 26.703 13.086 1 93 93 GLN A O 1
ATOM 746 N N . ARG A 1 94 ? -2.705 26.422 14.461 1 95.19 94 ARG A N 1
ATOM 747 C CA . ARG A 1 94 ? -3.498 25.641 15.414 1 95.19 94 ARG A CA 1
ATOM 748 C C . ARG A 1 94 ? -4.762 26.391 15.82 1 95.19 94 ARG A C 1
ATOM 750 O O . ARG A 1 94 ? -5.828 25.797 15.969 1 95.19 94 ARG A O 1
ATOM 757 N N . ASP A 1 95 ? -4.719 27.766 16.016 1 96.12 95 ASP A N 1
ATOM 758 C CA . ASP A 1 95 ? -5.891 28.531 16.406 1 96.12 95 ASP A CA 1
ATOM 759 C C . ASP A 1 95 ? -6.938 28.562 15.297 1 96.12 95 ASP A C 1
ATOM 761 O O . ASP A 1 95 ? -8.133 28.438 15.562 1 96.12 95 ASP A O 1
ATOM 765 N N . GLY A 1 96 ? -6.457 28.781 14.109 1 96.69 96 GLY A N 1
ATOM 766 C CA . GLY A 1 96 ? -7.367 28.734 12.977 1 96.69 96 GLY A CA 1
ATOM 767 C C . GLY A 1 96 ? -8.039 27.391 12.805 1 96.69 96 GLY A C 1
ATOM 768 O O . GLY A 1 96 ? -9.242 27.312 12.547 1 96.69 96 GLY A O 1
ATOM 769 N N . LEU A 1 97 ? -7.297 26.328 12.945 1 98 97 LEU A N 1
ATOM 770 C CA . LEU A 1 97 ? -7.84 24.969 12.875 1 98 97 LEU A CA 1
ATOM 771 C C . LEU A 1 97 ? -8.852 24.734 13.992 1 98 97 LEU A C 1
ATOM 773 O O . LEU A 1 97 ? -9.906 24.125 13.758 1 98 97 LEU A O 1
ATOM 777 N N . HIS A 1 98 ? -8.555 25.219 15.18 1 98.31 98 HIS A N 1
ATOM 778 C CA . HIS A 1 98 ? -9.453 25.109 16.328 1 98.31 98 HIS A CA 1
ATOM 779 C C . HIS A 1 98 ? -10.781 25.812 16.047 1 98.31 98 HIS A C 1
ATOM 781 O O . HIS A 1 98 ? -11.852 25.266 16.328 1 98.31 98 HIS A O 1
ATOM 787 N N . GLU A 1 99 ? -10.656 26.984 15.516 1 98.06 99 GLU A N 1
ATOM 788 C CA . GLU A 1 99 ? -11.852 27.766 15.211 1 98.06 99 GLU A CA 1
ATOM 789 C C . GLU A 1 99 ? -12.734 27.062 14.188 1 98.06 99 GLU A C 1
ATOM 791 O O . GLU A 1 99 ? -13.961 27.172 14.227 1 98.06 99 GLU A O 1
ATOM 796 N N . LYS A 1 100 ? -12.164 26.266 13.375 1 97.94 100 LYS A N 1
ATOM 797 C CA . LYS A 1 100 ? -12.875 25.547 12.328 1 97.94 100 LYS A CA 1
ATOM 798 C C . LYS A 1 100 ? -13.461 24.234 12.867 1 97.94 100 LYS A C 1
ATOM 800 O O . LYS A 1 100 ? -14.148 23.516 12.141 1 97.94 100 LYS A O 1
ATOM 805 N N . GLY A 1 101 ? -13.117 23.906 14.102 1 98.5 101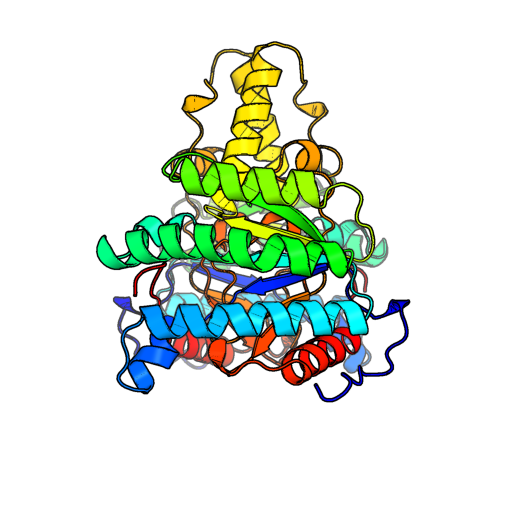 GLY A N 1
ATOM 806 C CA . GLY A 1 101 ? -13.609 22.688 14.711 1 98.5 101 GLY A CA 1
ATOM 807 C C . GLY A 1 101 ? -12.82 21.453 14.312 1 98.5 101 GLY A C 1
ATOM 808 O O . GLY A 1 101 ? -13.312 20.328 14.414 1 98.5 101 GLY A O 1
ATOM 809 N N . VAL A 1 102 ? -11.578 21.672 13.82 1 98.62 102 VAL A N 1
ATOM 810 C CA . VAL A 1 102 ? -10.703 20.578 13.398 1 98.62 102 VAL A CA 1
ATOM 811 C C . VAL A 1 102 ? -9.953 20.016 14.602 1 98.62 102 VAL A C 1
ATOM 813 O O . VAL A 1 102 ? -9.359 20.766 15.375 1 98.62 102 VAL A O 1
ATOM 816 N N . ARG A 1 103 ? -10.062 18.734 14.812 1 98.69 103 ARG A N 1
ATOM 817 C CA . ARG A 1 103 ? -9.281 18.016 15.812 1 98.69 103 ARG A CA 1
ATOM 818 C C . ARG A 1 103 ? -7.938 17.578 15.242 1 98.69 103 ARG A C 1
ATOM 820 O O . ARG A 1 103 ? -7.891 16.75 14.328 1 98.69 103 ARG A O 1
ATOM 827 N N . VAL A 1 104 ? -6.867 18.062 15.789 1 98.19 104 VAL A N 1
ATOM 828 C CA . VAL A 1 104 ? -5.535 17.734 15.305 1 98.19 104 VAL A CA 1
ATOM 829 C C . VAL A 1 104 ? -4.98 16.547 16.094 1 98.19 104 VAL A C 1
ATOM 831 O O . VAL A 1 104 ? -5.078 16.516 17.328 1 98.19 104 VAL A O 1
ATOM 834 N N . ARG A 1 105 ? -4.473 15.555 15.414 1 98.25 105 ARG A N 1
ATOM 835 C CA . ARG A 1 105 ? -3.811 14.398 16.016 1 98.25 105 ARG A CA 1
ATOM 836 C C . ARG A 1 105 ? -2.418 14.195 15.43 1 98.25 105 ARG A C 1
ATOM 838 O O . ARG A 1 105 ? -2.236 14.273 14.219 1 98.25 105 ARG A O 1
ATOM 845 N N . TRP A 1 106 ? -1.473 14.031 16.312 1 97.88 106 TRP A N 1
ATOM 846 C CA . TRP A 1 106 ? -0.126 13.688 15.875 1 97.88 106 TRP A CA 1
ATOM 847 C C . TRP A 1 106 ? 0.031 12.18 15.711 1 97.88 106 TRP A C 1
ATOM 849 O O . TRP A 1 106 ? -0.282 11.414 16.625 1 97.88 106 TRP A O 1
ATOM 859 N N . VAL A 1 107 ? 0.394 11.75 14.562 1 98.38 107 VAL A N 1
ATOM 860 C CA . VAL A 1 107 ? 0.722 10.359 14.25 1 98.38 107 VAL A CA 1
ATOM 861 C C . VAL A 1 107 ? 2.203 10.25 13.891 1 98.38 107 VAL A C 1
ATOM 863 O O . VAL A 1 107 ? 2.662 10.844 12.914 1 98.38 107 VAL A O 1
ATOM 866 N N . GLY A 1 108 ? 2.941 9.531 14.602 1 97.69 10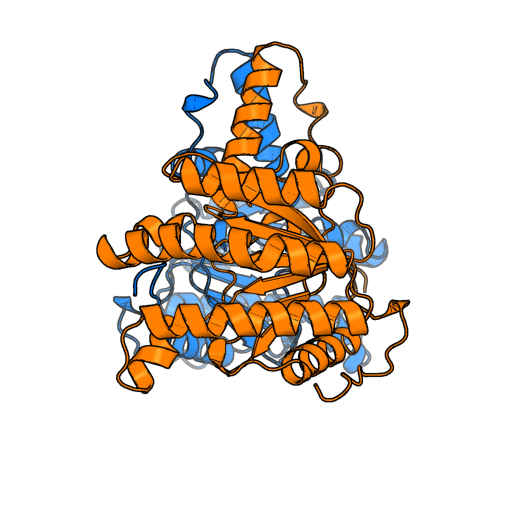8 GLY A N 1
ATOM 867 C CA . GLY A 1 108 ? 4.375 9.414 14.383 1 97.69 108 GLY A CA 1
ATOM 868 C C . GLY A 1 108 ? 5.152 9.148 15.664 1 97.69 108 GLY A C 1
ATOM 869 O O . GLY A 1 108 ? 4.57 8.766 16.672 1 97.69 108 GLY A O 1
ATOM 870 N N . ARG A 1 109 ? 6.531 9.328 15.586 1 96.5 109 ARG A N 1
ATOM 871 C CA . ARG A 1 109 ? 7.391 8.875 16.672 1 96.5 109 ARG A CA 1
ATOM 872 C C . ARG A 1 109 ? 8.219 10.031 17.234 1 96.5 109 ARG A C 1
ATOM 874 O O . ARG A 1 109 ? 8.492 11 16.516 1 96.5 109 ARG A O 1
ATOM 881 N N . ARG A 1 110 ? 8.648 9.891 18.406 1 96.69 110 ARG A N 1
ATOM 882 C CA . ARG A 1 110 ? 9.336 10.953 19.141 1 96.69 110 ARG A CA 1
ATOM 883 C C . ARG A 1 110 ? 10.812 11.016 18.766 1 96.69 110 ARG A C 1
ATOM 885 O O . ARG A 1 110 ? 11.383 12.094 18.641 1 96.69 110 ARG A O 1
ATOM 892 N N . PRO A 1 111 ? 11.453 9.867 18.562 1 94.81 111 PRO A N 1
ATOM 893 C CA . PRO A 1 111 ? 12.914 9.922 18.422 1 94.81 111 PRO A CA 1
ATOM 894 C C . PRO A 1 111 ? 13.367 10.883 17.328 1 94.81 111 PRO A C 1
ATOM 896 O O . PRO A 1 111 ? 12.75 10.953 16.266 1 94.81 111 PRO A O 1
ATOM 899 N N . ARG A 1 112 ? 14.359 11.664 17.672 1 94.44 112 ARG A N 1
ATOM 900 C CA . ARG A 1 112 ? 15.062 12.555 16.75 1 94.44 112 ARG A CA 1
ATOM 901 C C . ARG A 1 112 ? 14.297 13.867 16.562 1 94.44 112 ARG A C 1
ATOM 903 O O . ARG A 1 112 ? 14.859 14.852 16.094 1 94.44 112 ARG A O 1
ATOM 910 N N . LEU A 1 113 ? 13.039 13.906 16.906 1 96.38 113 LEU A N 1
ATOM 911 C CA . LEU A 1 113 ? 12.289 15.156 16.797 1 96.38 113 LEU A CA 1
ATOM 912 C C . LEU A 1 113 ? 12.781 16.172 17.812 1 96.38 113 LEU A C 1
ATOM 914 O O . LEU A 1 113 ? 13.078 15.828 18.953 1 96.38 113 LEU A O 1
ATOM 918 N N . TRP A 1 114 ? 12.852 17.391 17.375 1 95.62 114 TRP A N 1
ATOM 919 C CA . TRP A 1 114 ? 13.156 18.469 18.328 1 95.62 114 TRP A CA 1
ATOM 920 C C . TRP A 1 114 ? 12.07 18.578 19.391 1 95.62 114 TRP A C 1
ATOM 922 O O . TRP A 1 114 ? 10.883 18.422 19.109 1 95.62 114 TRP A O 1
ATOM 932 N N . ARG A 1 115 ? 12.477 18.875 20.609 1 96.69 115 ARG A N 1
ATOM 933 C CA . ARG A 1 115 ? 11.539 19.031 21.719 1 96.69 115 ARG A CA 1
ATOM 934 C C . ARG A 1 115 ? 10.523 20.125 21.406 1 96.69 115 ARG A C 1
ATOM 936 O O . ARG A 1 115 ? 9.352 20.016 21.781 1 96.69 115 ARG A O 1
ATOM 943 N N . SER A 1 116 ? 10.984 21.141 20.797 1 95.75 116 SER A N 1
ATOM 944 C CA . SER A 1 116 ? 10.102 22.266 20.453 1 95.75 116 SER A CA 1
ATOM 945 C C . SER A 1 116 ? 9.016 21.828 19.484 1 95.75 116 SER A C 1
ATOM 947 O O . SER A 1 116 ? 7.883 22.297 19.562 1 95.75 116 SER A O 1
ATOM 949 N N . VAL A 1 117 ? 9.352 20.922 18.547 1 96.5 117 VAL A N 1
ATOM 950 C CA . VAL A 1 117 ? 8.391 20.391 17.594 1 96.5 117 VAL A CA 1
ATOM 951 C C . VAL A 1 117 ? 7.352 19.531 18.328 1 96.5 117 VAL A C 1
ATOM 953 O O . VAL A 1 117 ? 6.148 19.703 18.125 1 96.5 117 VAL A O 1
ATOM 956 N N . ILE A 1 118 ? 7.836 18.688 19.203 1 97.62 118 ILE A N 1
ATOM 957 C CA . ILE A 1 118 ? 6.965 17.797 19.969 1 97.62 118 ILE A CA 1
ATOM 958 C C . ILE A 1 118 ? 5.992 18.625 20.812 1 97.62 118 ILE A C 1
ATOM 960 O O . ILE A 1 118 ? 4.793 18.344 20.844 1 97.62 118 ILE A O 1
ATOM 964 N N . ARG A 1 119 ? 6.496 19.672 21.438 1 96.94 119 ARG A N 1
ATOM 965 C CA . ARG A 1 119 ? 5.664 20.531 22.266 1 96.94 119 ARG A CA 1
ATOM 966 C C . ARG A 1 119 ? 4.539 21.156 21.438 1 96.94 119 ARG A C 1
ATOM 968 O O . ARG A 1 119 ? 3.395 21.219 21.906 1 96.94 119 ARG A O 1
ATOM 975 N N . GLU A 1 120 ? 4.871 21.625 20.281 1 96.56 120 GLU A N 1
ATOM 976 C CA . GLU A 1 120 ? 3.859 22.25 19.438 1 96.56 120 GLU A CA 1
ATOM 977 C C . GLU A 1 120 ? 2.822 21.219 18.969 1 96.56 120 GLU A C 1
ATOM 979 O O . GLU A 1 120 ? 1.633 21.531 18.891 1 96.56 120 GLU A O 1
ATOM 984 N N . LEU A 1 121 ? 3.242 20 18.594 1 97.31 121 LEU A N 1
ATOM 985 C CA . LEU A 1 121 ? 2.33 18.938 18.203 1 97.31 121 LEU A CA 1
ATOM 986 C C . LEU A 1 121 ? 1.363 18.609 19.344 1 97.31 121 LEU A C 1
ATOM 988 O O . LEU A 1 121 ? 0.15 18.547 19.125 1 97.31 121 LEU A O 1
ATOM 992 N N . GLU A 1 122 ? 1.917 18.469 20.531 1 97.75 122 GLU A N 1
ATOM 993 C CA . GLU A 1 122 ? 1.108 18.141 21.688 1 97.75 122 GLU A CA 1
ATOM 994 C C . GLU A 1 122 ? 0.172 19.281 22.062 1 97.75 122 GLU A C 1
ATOM 996 O O . GLU A 1 122 ? -0.963 19.062 22.484 1 97.75 122 GLU A O 1
ATOM 1001 N N . ALA A 1 123 ? 0.633 20.516 21.953 1 97.75 123 ALA A N 1
ATOM 1002 C CA . ALA A 1 123 ? -0.196 21.688 22.234 1 97.75 123 ALA A CA 1
ATOM 1003 C C . ALA A 1 123 ? -1.387 21.75 21.281 1 97.75 123 ALA A C 1
ATOM 1005 O O . ALA A 1 123 ? -2.504 22.078 21.688 1 97.75 123 ALA A O 1
ATOM 1006 N N . ALA A 1 124 ? -1.126 21.484 20.031 1 97.69 124 ALA A N 1
ATOM 1007 C CA . ALA A 1 124 ? -2.201 21.469 19.047 1 97.69 124 ALA A CA 1
ATOM 1008 C C . ALA A 1 124 ? -3.234 20.406 19.359 1 97.69 124 ALA A C 1
ATOM 1010 O O . ALA A 1 124 ? -4.441 20.641 19.266 1 97.69 124 ALA A O 1
ATOM 1011 N N . GLU A 1 125 ? -2.773 19.234 19.703 1 98 125 GLU A N 1
ATOM 1012 C CA . GLU A 1 125 ? -3.668 18.141 20.078 1 98 125 GLU A CA 1
ATOM 1013 C C . GLU A 1 125 ? -4.547 18.531 21.266 1 98 125 GLU A C 1
ATOM 1015 O O . GLU A 1 125 ? -5.766 18.328 21.234 1 98 125 GLU A O 1
ATOM 1020 N N . GLU A 1 126 ? -3.877 19.094 22.266 1 98.44 126 GLU A N 1
ATOM 1021 C CA . GLU A 1 126 ? -4.602 19.453 23.469 1 98.44 126 GLU A CA 1
ATOM 1022 C C . GLU A 1 126 ? -5.629 20.547 23.203 1 98.44 126 GLU A C 1
ATOM 1024 O O . GLU A 1 126 ? -6.777 20.453 23.625 1 98.44 126 GLU A O 1
ATOM 1029 N N . LEU A 1 127 ? -5.242 21.531 22.453 1 98.25 127 LEU A N 1
ATOM 1030 C CA . LEU A 1 127 ? -6.105 22.672 22.156 1 98.25 127 LEU A CA 1
ATOM 1031 C C . LEU A 1 127 ? -7.363 22.234 21.422 1 98.25 127 LEU A C 1
ATOM 1033 O O . LEU A 1 127 ? -8.445 22.766 21.641 1 98.25 127 LEU A O 1
ATOM 1037 N N . THR A 1 128 ? -7.215 21.234 20.578 1 98.31 128 THR A N 1
ATOM 1038 C CA . THR A 1 128 ? -8.281 20.922 19.625 1 98.31 128 THR A CA 1
ATOM 1039 C C . THR A 1 128 ? -8.969 19.609 20 1 98.31 128 THR A C 1
ATOM 1041 O O . THR A 1 128 ? -9.758 19.078 19.234 1 98.31 128 THR A O 1
ATOM 1044 N N . LYS A 1 129 ? -8.711 19.062 21.156 1 98.25 129 LYS A N 1
ATOM 1045 C CA . LYS A 1 129 ? -9.062 17.688 21.531 1 98.25 129 LYS A CA 1
ATOM 1046 C C . LYS A 1 129 ? -10.578 17.5 21.531 1 98.25 129 LYS A C 1
ATOM 1048 O O . LYS A 1 129 ? -11.07 16.375 21.344 1 98.25 129 LYS A O 1
ATOM 1053 N N . ASP A 1 130 ? -11.383 18.516 21.641 1 98.44 130 ASP A N 1
ATOM 1054 C CA . ASP A 1 130 ? -12.828 18.391 21.781 1 98.44 130 ASP A CA 1
ATOM 1055 C C . ASP A 1 130 ? -13.531 18.75 20.469 1 98.44 130 ASP A C 1
ATOM 1057 O O . ASP A 1 130 ? -14.766 18.688 20.391 1 98.44 130 ASP A O 1
ATOM 1061 N N . ASN A 1 131 ? -12.758 19.141 19.469 1 98.62 131 ASN A N 1
ATOM 1062 C CA . ASN A 1 131 ? -13.344 19.469 18.172 1 98.62 131 ASN A CA 1
ATOM 1063 C C . ASN A 1 131 ? -13.898 18.234 17.469 1 98.62 131 ASN A C 1
ATOM 1065 O O . ASN A 1 131 ? -13.383 17.125 17.641 1 98.62 131 ASN A O 1
ATOM 1069 N N . THR A 1 132 ? -14.969 18.438 16.594 1 98.31 132 THR A N 1
ATOM 1070 C CA . THR A 1 132 ? -15.672 17.266 16.062 1 98.31 132 THR A CA 1
ATOM 1071 C C . THR A 1 132 ? -15.945 17.422 14.578 1 98.31 132 THR A C 1
ATOM 1073 O O . THR A 1 132 ? -16.469 16.5 13.938 1 98.31 132 THR A O 1
ATOM 1076 N N . ASN A 1 133 ? -15.57 18.516 13.984 1 98.5 133 ASN A N 1
ATOM 1077 C CA . ASN 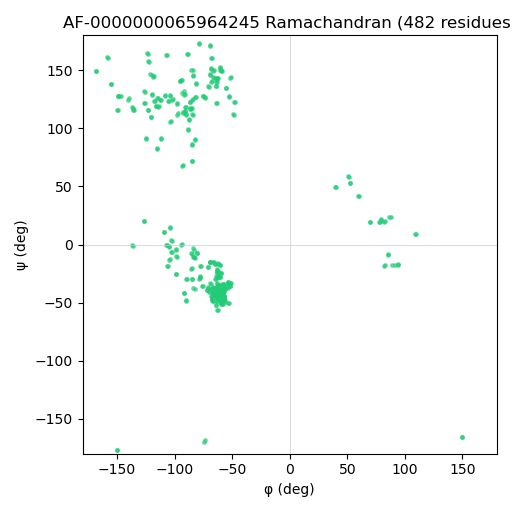A 1 133 ? -15.914 18.734 12.578 1 98.5 133 ASN A CA 1
ATOM 1078 C C . ASN A 1 133 ? -15.117 17.812 11.664 1 98.5 133 ASN A C 1
ATOM 1080 O O . ASN A 1 133 ? -15.625 17.359 10.641 1 98.5 133 ASN A O 1
ATOM 1084 N N . MET A 1 134 ? -13.875 17.562 11.984 1 98.31 134 MET A N 1
ATOM 1085 C CA . MET A 1 134 ? -12.945 16.719 11.242 1 98.31 134 MET A CA 1
ATOM 1086 C C . MET A 1 134 ? -11.703 16.438 12.07 1 98.31 134 MET A C 1
ATOM 1088 O O . MET A 1 134 ? -11.336 17.219 12.953 1 98.31 134 MET A O 1
ATOM 1092 N N . THR A 1 135 ? -11.148 15.305 11.844 1 98.81 135 THR A N 1
ATOM 1093 C CA . THR A 1 135 ? -9.844 15.016 12.422 1 98.81 135 THR A CA 1
ATOM 1094 C C . THR A 1 135 ? -8.742 15.172 11.375 1 98.81 135 THR A C 1
ATOM 1096 O O . THR A 1 135 ? -8.859 14.648 10.266 1 98.81 135 THR A O 1
ATOM 1099 N N . LEU A 1 136 ? -7.816 15.961 11.672 1 98.56 136 LEU A N 1
ATOM 1100 C CA . LEU A 1 136 ? -6.605 16.078 10.867 1 98.56 136 LEU A CA 1
ATOM 1101 C C . LEU A 1 136 ? -5.438 15.359 11.539 1 98.56 136 LEU A C 1
ATOM 1103 O O . LEU A 1 136 ? -4.898 15.836 12.539 1 98.56 136 LEU A O 1
ATOM 1107 N N . ALA A 1 137 ? -5.07 14.234 11.008 1 98.62 137 ALA A N 1
ATOM 1108 C CA . ALA A 1 137 ? -3.881 13.523 11.477 1 98.62 137 ALA A CA 1
ATOM 1109 C C . ALA A 1 137 ? -2.621 14.062 10.805 1 98.62 137 ALA A C 1
ATOM 1111 O O . ALA A 1 137 ? -2.443 13.914 9.594 1 98.62 137 ALA A O 1
ATOM 1112 N N . MET A 1 138 ? -1.819 14.688 11.547 1 97.75 138 MET A N 1
ATOM 1113 C CA . MET A 1 138 ? -0.509 15.133 11.078 1 97.75 138 MET A CA 1
ATOM 1114 C C . MET A 1 138 ? 0.534 14.031 11.266 1 97.75 138 MET A C 1
ATOM 1116 O O . MET A 1 138 ? 0.958 13.758 12.383 1 97.75 138 MET A O 1
ATOM 1120 N N . CYS A 1 139 ? 0.942 13.453 10.195 1 98.31 139 CYS A N 1
ATOM 1121 C CA . CYS A 1 139 ? 1.944 12.391 10.266 1 98.31 139 CYS A CA 1
ATOM 1122 C C . CYS A 1 139 ? 3.354 12.969 10.195 1 98.31 139 CYS A C 1
ATOM 1124 O O . CYS A 1 139 ? 3.846 13.297 9.117 1 98.31 139 CYS A O 1
ATOM 1126 N N . VAL A 1 140 ? 3.955 13.102 11.328 1 97.81 140 VAL A N 1
ATOM 1127 C CA . VAL A 1 140 ? 5.281 13.695 11.492 1 97.81 140 VAL A CA 1
ATOM 1128 C C . VAL A 1 140 ? 6.23 12.672 12.117 1 97.81 140 VAL A C 1
ATOM 1130 O O . VAL A 1 140 ? 5.957 12.133 13.188 1 97.81 140 VAL A O 1
ATOM 1133 N N . ASN A 1 141 ? 7.406 12.508 11.445 1 97.81 141 ASN A N 1
ATOM 1134 C CA . ASN A 1 141 ? 8.312 11.422 11.789 1 97.81 141 ASN A CA 1
ATOM 1135 C C . ASN A 1 141 ? 7.602 10.07 11.789 1 97.81 141 ASN A C 1
ATOM 1137 O O . ASN A 1 141 ? 7.656 9.336 12.773 1 97.81 141 ASN A O 1
ATOM 1141 N N . TYR A 1 142 ? 6.969 9.898 10.641 1 98.25 142 TYR A N 1
ATOM 1142 C CA . TYR A 1 142 ? 6.109 8.727 10.5 1 98.25 142 TYR A CA 1
ATOM 1143 C C . TYR A 1 142 ? 6.574 7.832 9.359 1 98.25 142 TYR A C 1
ATOM 1145 O O . TYR A 1 142 ? 7.035 8.328 8.328 1 98.25 142 TYR A O 1
ATOM 1153 N N . GLY A 1 143 ? 6.422 6.551 9.484 1 98.12 143 GLY A N 1
ATOM 1154 C CA . GLY A 1 143 ? 6.555 5.496 8.492 1 98.12 143 GLY A CA 1
ATOM 1155 C C . GLY A 1 143 ? 5.754 4.254 8.828 1 98.12 143 GLY A C 1
ATOM 1156 O O . GLY A 1 143 ? 5.703 3.84 9.992 1 98.12 143 GLY A O 1
ATOM 1157 N N . GLY A 1 144 ? 5.137 3.738 7.801 1 98.56 144 GLY A N 1
ATOM 1158 C CA . GLY A 1 144 ? 4.293 2.574 8.016 1 98.56 144 GLY A CA 1
ATOM 1159 C C . GLY A 1 144 ? 5.035 1.408 8.641 1 98.56 144 GLY A C 1
ATOM 1160 O O . GLY A 1 144 ? 4.523 0.755 9.555 1 98.56 144 GLY A O 1
ATOM 1161 N N . ARG A 1 145 ? 6.223 1.093 8.156 1 98.62 145 ARG A N 1
ATOM 1162 C CA . ARG A 1 145 ? 7.012 -0.004 8.711 1 98.62 145 ARG A CA 1
ATOM 1163 C C . ARG A 1 145 ? 7.387 0.27 10.164 1 98.62 145 ARG A C 1
ATOM 1165 O O . ARG A 1 145 ? 7.289 -0.618 11.016 1 98.62 145 ARG A O 1
ATOM 1172 N N . ALA A 1 146 ? 7.836 1.519 10.453 1 98.19 146 ALA A N 1
ATOM 1173 C CA . ALA A 1 146 ? 8.172 1.883 11.828 1 98.19 146 ALA A CA 1
ATOM 1174 C C . ALA A 1 146 ? 6.973 1.714 12.75 1 98.19 146 ALA A C 1
ATOM 1176 O O . ALA A 1 146 ? 7.113 1.228 13.875 1 98.19 146 ALA A O 1
ATOM 1177 N N . GLU A 1 147 ? 5.828 2.139 12.312 1 98.69 147 GLU A N 1
ATOM 1178 C CA . GLU A 1 147 ? 4.605 2.008 13.102 1 98.69 147 GLU A CA 1
ATOM 1179 C C . GLU A 1 147 ? 4.316 0.546 13.43 1 98.69 147 GLU A C 1
ATOM 1181 O O . GLU A 1 147 ? 4.012 0.215 14.578 1 98.69 147 GLU A O 1
ATOM 1186 N N . ILE A 1 148 ? 4.402 -0.328 12.453 1 98.81 148 ILE A N 1
ATOM 1187 C CA . ILE A 1 148 ? 4.152 -1.755 12.633 1 98.81 148 ILE A CA 1
ATOM 1188 C C . ILE A 1 148 ? 5.18 -2.342 13.602 1 98.81 148 ILE A C 1
ATOM 1190 O O . ILE A 1 148 ? 4.832 -3.127 14.484 1 98.81 148 ILE A O 1
ATOM 1194 N N . ILE A 1 149 ? 6.402 -1.952 13.445 1 98.62 149 ILE A N 1
ATOM 1195 C CA . ILE A 1 149 ? 7.477 -2.438 14.305 1 98.62 149 ILE A CA 1
ATOM 1196 C C . ILE A 1 149 ? 7.219 -2.002 15.742 1 98.62 149 ILE A C 1
ATOM 1198 O O . ILE A 1 149 ? 7.348 -2.805 16.672 1 98.62 149 ILE A O 1
ATOM 1202 N N . ASP A 1 150 ? 6.914 -0.711 15.938 1 98.5 150 ASP A N 1
ATOM 1203 C CA . ASP A 1 150 ? 6.625 -0.209 17.281 1 98.5 150 ASP A CA 1
ATOM 1204 C C . ASP A 1 150 ? 5.457 -0.97 17.906 1 98.5 150 ASP A C 1
ATOM 1206 O O . ASP A 1 150 ? 5.484 -1.276 19.109 1 98.5 150 ASP A O 1
ATOM 1210 N N . ALA A 1 151 ? 4.426 -1.251 17.094 1 98.69 151 ALA A N 1
ATOM 1211 C CA . ALA A 1 151 ? 3.307 -2.057 17.578 1 98.69 151 ALA A CA 1
ATOM 1212 C C . ALA A 1 151 ? 3.775 -3.441 18.016 1 98.69 151 ALA A C 1
ATOM 1214 O O . ALA A 1 151 ? 3.416 -3.91 19.094 1 98.69 151 ALA A O 1
ATOM 1215 N N . ALA A 1 152 ? 4.578 -4.078 17.172 1 98.75 152 ALA A N 1
ATOM 1216 C CA . ALA A 1 152 ? 5.102 -5.406 17.484 1 98.75 152 ALA A CA 1
ATOM 1217 C C . ALA A 1 152 ? 5.934 -5.383 18.766 1 98.75 152 ALA A C 1
ATOM 1219 O O . ALA A 1 152 ? 5.863 -6.309 19.578 1 98.75 152 ALA A O 1
ATOM 1220 N N . ARG A 1 153 ? 6.75 -4.332 18.938 1 98.62 153 ARG A N 1
ATOM 1221 C CA . ARG A 1 153 ? 7.566 -4.195 20.141 1 98.62 153 ARG A CA 1
ATOM 1222 C C . ARG A 1 153 ? 6.695 -4.09 21.391 1 98.62 153 ARG A C 1
ATOM 1224 O O . ARG A 1 153 ? 6.98 -4.719 22.406 1 98.62 153 ARG A O 1
ATOM 1231 N N . GLU A 1 154 ? 5.695 -3.26 21.297 1 98.62 154 GLU A N 1
ATOM 1232 C CA . GLU A 1 154 ? 4.797 -3.107 22.438 1 98.62 154 GLU A CA 1
ATOM 1233 C C . GLU A 1 154 ? 4.074 -4.414 22.734 1 98.62 154 GLU A C 1
ATOM 1235 O O . GLU A 1 154 ? 3.918 -4.781 23.906 1 98.62 154 GLU A O 1
ATOM 1240 N N . ILE A 1 155 ? 3.609 -5.109 21.734 1 98.75 155 ILE A N 1
ATOM 1241 C CA . ILE A 1 155 ? 2.975 -6.414 21.891 1 98.75 155 ILE A CA 1
ATOM 1242 C C . ILE A 1 155 ? 3.938 -7.379 22.578 1 98.75 155 ILE A C 1
ATOM 1244 O O . ILE A 1 155 ? 3.559 -8.086 23.516 1 98.75 155 ILE A O 1
ATOM 1248 N N . ALA A 1 156 ? 5.172 -7.398 22.125 1 98.69 156 ALA A N 1
ATOM 1249 C CA . ALA A 1 156 ? 6.199 -8.242 22.734 1 98.69 156 ALA A CA 1
ATOM 1250 C C . ALA A 1 156 ? 6.383 -7.902 24.203 1 98.69 156 ALA A C 1
ATOM 1252 O O . ALA A 1 156 ? 6.48 -8.805 25.047 1 98.69 156 ALA A O 1
ATOM 1253 N N . ARG A 1 157 ? 6.504 -6.605 24.516 1 98.69 157 ARG A N 1
ATOM 1254 C CA . ARG A 1 157 ? 6.691 -6.156 25.891 1 98.69 157 ARG A CA 1
ATOM 1255 C C . ARG A 1 157 ? 5.559 -6.648 26.781 1 98.69 157 ARG A C 1
ATOM 1257 O O . ARG A 1 157 ? 5.809 -7.195 27.859 1 98.69 157 ARG A O 1
ATOM 1264 N N . GLN A 1 158 ? 4.348 -6.461 26.328 1 98.62 158 GLN A N 1
ATOM 1265 C CA . GLN A 1 158 ? 3.184 -6.867 27.109 1 98.62 158 GLN A CA 1
ATOM 1266 C C . GLN A 1 158 ? 3.119 -8.383 27.25 1 98.62 158 GLN A C 1
ATOM 1268 O O . GLN A 1 158 ? 2.727 -8.898 28.297 1 98.62 158 GLN A O 1
ATOM 1273 N N . ALA A 1 159 ? 3.422 -9.109 26.203 1 98.56 159 ALA A N 1
ATOM 1274 C CA . ALA A 1 159 ? 3.438 -10.57 26.266 1 98.56 159 ALA A CA 1
ATOM 1275 C C . ALA A 1 159 ? 4.473 -11.062 27.266 1 98.56 159 ALA A C 1
ATOM 1277 O O . ALA A 1 159 ? 4.184 -11.953 28.078 1 98.56 159 ALA A O 1
ATOM 1278 N N . ALA A 1 160 ? 5.645 -10.508 27.203 1 98.31 160 ALA A N 1
ATOM 1279 C CA . ALA A 1 160 ? 6.715 -10.883 28.125 1 98.31 160 ALA A CA 1
ATOM 1280 C C . ALA A 1 160 ? 6.297 -10.641 29.562 1 98.31 160 ALA A C 1
ATOM 1282 O O . ALA A 1 160 ? 6.688 -11.391 30.469 1 98.31 160 ALA A O 1
ATOM 1283 N N . ALA A 1 161 ? 5.523 -9.641 29.781 1 98.25 161 ALA A N 1
ATOM 1284 C CA . ALA A 1 161 ? 5.062 -9.281 31.125 1 98.25 161 ALA A CA 1
ATOM 1285 C C . ALA A 1 161 ? 3.834 -10.094 31.516 1 98.25 161 ALA A C 1
ATOM 1287 O O . ALA A 1 161 ? 3.291 -9.922 32.625 1 98.25 161 ALA A O 1
ATOM 1288 N N . GLY A 1 162 ? 3.32 -10.945 30.609 1 97.88 162 GLY A N 1
ATOM 1289 C CA . GLY A 1 162 ? 2.156 -11.766 30.891 1 97.88 162 GLY A CA 1
ATOM 1290 C C . GLY A 1 162 ? 0.85 -11 30.812 1 97.88 162 GLY A C 1
ATOM 1291 O O . GLY A 1 162 ? -0.177 -11.461 31.328 1 97.88 162 GLY A O 1
ATOM 1292 N N . GLN A 1 163 ? 0.852 -9.867 30.141 1 98.31 163 GLN A N 1
ATOM 1293 C CA . GLN A 1 163 ? -0.314 -8.992 30.078 1 98.31 163 GLN A CA 1
ATOM 1294 C C . GLN A 1 163 ? -1.104 -9.203 28.797 1 98.31 163 GLN A C 1
ATOM 1296 O O . GLN A 1 163 ? -2.217 -8.688 28.656 1 98.31 163 GLN A O 1
ATOM 1301 N N . LEU A 1 164 ? -0.52 -9.922 27.922 1 98.19 164 LEU A N 1
ATOM 1302 C CA . LEU A 1 164 ? -1.113 -10.125 26.609 1 98.19 164 LEU A CA 1
ATOM 1303 C C . LEU A 1 164 ? -0.776 -11.516 26.078 1 98.19 164 LEU A C 1
ATOM 1305 O O . LEU A 1 164 ? 0.381 -11.938 26.109 1 98.19 164 LEU A O 1
ATOM 1309 N N . ARG A 1 165 ? -1.778 -12.281 25.656 1 97.94 165 ARG A N 1
ATOM 1310 C CA . ARG A 1 165 ? -1.561 -13.578 25.031 1 97.94 165 ARG A CA 1
ATOM 1311 C C . ARG A 1 165 ? -1.526 -13.445 23.516 1 97.94 165 ARG A C 1
ATOM 1313 O O . ARG A 1 165 ? -2.297 -12.68 22.938 1 97.94 165 ARG A O 1
ATOM 1320 N N . PRO A 1 166 ? -0.64 -14.211 22.922 1 97.56 166 PRO A N 1
ATOM 1321 C CA . PRO A 1 166 ? -0.507 -14.133 21.469 1 97.56 166 PRO A CA 1
ATOM 1322 C C . PRO A 1 166 ? -1.842 -14.297 20.734 1 97.56 166 PRO A C 1
ATOM 1324 O O . PRO A 1 166 ? -2.088 -13.625 19.734 1 97.56 166 PRO A O 1
ATOM 1327 N N . GLU A 1 167 ? -2.732 -15.094 21.188 1 96.5 167 GLU A N 1
ATOM 1328 C CA . GLU A 1 167 ? -4 -15.422 20.547 1 96.5 167 GLU A CA 1
ATOM 1329 C C . GLU A 1 167 ? -4.949 -14.227 20.562 1 96.5 167 GLU A C 1
ATOM 1331 O O . GLU A 1 167 ? -5.945 -14.203 19.828 1 96.5 167 GLU A O 1
ATOM 1336 N N . GLN A 1 168 ? -4.668 -13.227 21.375 1 97.69 168 GLN A N 1
ATOM 1337 C CA . GLN A 1 168 ? -5.52 -12.039 21.5 1 97.69 168 GLN A CA 1
ATOM 1338 C C . GLN A 1 168 ? -5.215 -11.039 20.391 1 97.69 168 GLN A C 1
ATOM 1340 O O . GLN A 1 168 ? -5.961 -10.078 20.188 1 97.69 168 GLN A O 1
ATOM 1345 N N . ILE A 1 169 ? -4.129 -11.297 19.719 1 98.19 169 ILE A N 1
ATOM 1346 C CA . ILE A 1 169 ? -3.75 -10.391 18.625 1 98.19 169 ILE A CA 1
ATOM 1347 C C . ILE A 1 169 ? -4.469 -10.797 17.344 1 98.19 169 ILE A C 1
ATOM 1349 O O . ILE A 1 169 ? -4.277 -11.914 16.844 1 98.19 169 ILE A O 1
ATOM 1353 N N . ASN A 1 170 ? -5.281 -9.977 16.828 1 97.62 170 ASN A N 1
ATOM 1354 C CA . ASN A 1 170 ? -6.031 -10.203 15.602 1 97.62 170 ASN A CA 1
ATOM 1355 C C . ASN A 1 170 ? -6.316 -8.891 14.867 1 97.62 170 ASN A C 1
ATOM 1357 O O . ASN A 1 170 ? -5.801 -7.836 15.25 1 97.62 170 ASN A O 1
ATOM 1361 N N . GLU A 1 171 ? -7.02 -8.953 13.812 1 96.44 171 GLU A N 1
ATOM 1362 C CA . GLU A 1 171 ? -7.23 -7.789 12.969 1 96.44 171 GLU A CA 1
ATOM 1363 C C . GLU A 1 171 ? -8.016 -6.703 13.703 1 96.44 171 GLU A C 1
ATOM 1365 O O . GLU A 1 171 ? -7.84 -5.516 13.438 1 96.44 171 GLU A O 1
ATOM 1370 N N . LYS A 1 172 ? -8.875 -7.082 14.633 1 96.69 172 LYS A N 1
ATOM 1371 C CA . LYS A 1 172 ? -9.664 -6.137 15.414 1 96.69 172 LYS A CA 1
ATOM 1372 C C . LYS A 1 172 ? -8.82 -5.461 16.484 1 96.69 172 LYS A C 1
ATOM 1374 O O . LYS A 1 172 ? -9 -4.273 16.781 1 96.69 172 LYS A O 1
ATOM 1379 N N . THR A 1 173 ? -7.863 -6.195 17.094 1 98 173 THR A N 1
ATOM 1380 C CA . THR A 1 173 ? -7.16 -5.695 18.281 1 98 173 THR A CA 1
ATOM 1381 C C . THR A 1 173 ? -5.809 -5.102 17.891 1 98 173 THR A C 1
ATOM 1383 O O . THR A 1 173 ? -5.273 -4.246 18.594 1 98 173 THR A O 1
ATOM 1386 N N . PHE A 1 174 ? -5.215 -5.539 16.766 1 98.62 174 PHE A N 1
ATOM 1387 C CA . PHE A 1 174 ? -3.891 -5.074 16.375 1 98.62 174 PHE A CA 1
ATOM 1388 C C . PHE A 1 174 ? -3.861 -3.557 16.25 1 98.62 174 PHE A C 1
ATOM 1390 O O . PHE A 1 174 ? -2.889 -2.916 16.656 1 98.62 174 PHE A O 1
ATOM 1397 N N . PRO A 1 175 ? -4.938 -2.889 15.727 1 98.25 175 PRO A N 1
ATOM 1398 C CA . PRO A 1 175 ? -4.93 -1.43 15.602 1 98.25 175 PRO A CA 1
ATOM 1399 C C . PRO A 1 175 ? -4.75 -0.719 16.938 1 98.25 175 PRO A C 1
ATOM 1401 O O . PRO A 1 175 ? -4.293 0.427 16.984 1 98.25 175 PRO A O 1
ATOM 1404 N N . ASP A 1 176 ? -5.113 -1.364 18.047 1 98.19 176 ASP A N 1
ATOM 1405 C CA . ASP A 1 176 ? -4.969 -0.776 19.375 1 98.19 176 ASP A CA 1
ATOM 1406 C C . ASP A 1 176 ? -3.504 -0.466 19.688 1 98.19 176 ASP A C 1
ATOM 1408 O O . ASP A 1 176 ? -3.207 0.319 20.594 1 98.19 176 ASP A O 1
ATOM 1412 N N . PHE A 1 177 ? -2.605 -1.077 18.938 1 98.38 177 PHE A N 1
ATOM 1413 C CA . PHE A 1 177 ? -1.181 -0.922 19.203 1 98.38 177 PHE A CA 1
ATOM 1414 C C . PHE A 1 177 ? -0.547 0.044 18.219 1 98.38 177 PHE A C 1
ATOM 1416 O O . PHE A 1 177 ? 0.639 0.363 18.312 1 98.38 177 PHE A O 1
ATOM 1423 N N . LEU A 1 178 ? -1.258 0.499 17.219 1 98.38 178 LEU A N 1
ATOM 1424 C CA . LEU A 1 178 ? -0.743 1.47 16.25 1 98.38 178 LEU A CA 1
ATOM 1425 C C . LEU A 1 178 ? -0.777 2.879 16.828 1 98.38 178 LEU A C 1
ATOM 1427 O O . LEU A 1 178 ? -1.252 3.084 17.953 1 98.38 178 LEU A O 1
ATOM 1431 N N . ASP A 1 179 ? -0.202 3.9 16.156 1 96.62 179 ASP A N 1
ATOM 1432 C CA . ASP A 1 179 ? -0.043 5.262 16.641 1 96.62 179 ASP A CA 1
ATOM 1433 C C . ASP A 1 179 ? -1.394 5.875 17.016 1 96.62 179 ASP A C 1
ATOM 1435 O O . ASP A 1 179 ? -1.519 6.559 18.031 1 96.62 179 ASP A O 1
ATOM 1439 N N . GLU A 1 180 ? -2.35 5.695 16.141 1 96.31 180 GLU A N 1
ATOM 1440 C CA . GLU A 1 180 ? -3.705 6.211 16.328 1 96.31 180 GLU A CA 1
ATOM 1441 C C . GLU A 1 180 ? -4.738 5.094 16.219 1 96.31 180 GLU A C 1
ATOM 1443 O O . GLU A 1 180 ? -5.309 4.867 15.148 1 96.31 180 GLU A O 1
ATOM 1448 N N . PRO A 1 181 ? -5.074 4.477 17.375 1 96 181 PRO A N 1
ATOM 1449 C CA . PRO A 1 181 ? -5.922 3.283 17.375 1 96 181 PRO A CA 1
ATOM 1450 C C . PRO A 1 181 ? -7.301 3.539 16.766 1 96 181 PRO A C 1
ATOM 1452 O O . PRO A 1 181 ? -7.906 2.631 16.188 1 96 181 PRO A O 1
ATOM 1455 N N . ASP A 1 182 ? -7.781 4.727 16.844 1 94.31 182 ASP A N 1
ATOM 1456 C CA . ASP A 1 182 ? -9.141 5.031 16.406 1 94.31 182 ASP A CA 1
ATOM 1457 C C . ASP A 1 182 ? -9.148 5.516 14.961 1 94.31 182 ASP A C 1
ATOM 1459 O O . ASP A 1 182 ? -10.211 5.859 14.422 1 94.31 182 ASP A O 1
ATOM 1463 N N . MET A 1 183 ? -8.008 5.578 14.367 1 98.25 183 MET A N 1
ATOM 1464 C CA . MET A 1 183 ? -7.957 6.008 12.969 1 98.25 183 MET A CA 1
ATOM 1465 C C . MET A 1 183 ? -8.695 5.023 12.07 1 98.25 183 MET A C 1
ATOM 1467 O O . MET A 1 183 ? -8.406 3.826 12.086 1 98.25 183 MET A O 1
ATOM 1471 N N . PRO A 1 184 ? -9.703 5.516 11.352 1 98.25 184 PRO A N 1
ATOM 1472 C CA . PRO A 1 184 ? -10.375 4.609 10.414 1 98.25 184 PRO A CA 1
ATOM 1473 C C . PRO A 1 184 ? -9.477 4.203 9.25 1 98.25 184 PRO A C 1
ATOM 1475 O O . PRO A 1 184 ? -8.484 4.871 8.969 1 98.25 184 PRO A O 1
ATOM 1478 N N . ASP A 1 185 ? -9.852 3.113 8.617 1 98.44 185 ASP A N 1
ATOM 1479 C CA . ASP A 1 185 ? -9.156 2.717 7.398 1 98.44 185 ASP A CA 1
ATOM 1480 C C . ASP A 1 185 ? -9.25 3.809 6.336 1 98.44 185 ASP A C 1
ATOM 1482 O O . ASP A 1 185 ? -10.227 4.555 6.285 1 98.44 185 ASP A O 1
ATOM 1486 N N . VAL A 1 186 ? -8.234 3.885 5.523 1 98.81 186 VAL A N 1
ATOM 1487 C CA . VAL A 1 186 ? -8.195 4.859 4.441 1 98.81 186 VAL A CA 1
ATOM 1488 C C . VAL A 1 186 ? -9.117 4.414 3.311 1 98.81 186 VAL A C 1
ATOM 1490 O O . VAL A 1 186 ? -9.07 3.258 2.881 1 98.81 186 VAL A O 1
ATOM 1493 N N . ASP A 1 187 ? -9.953 5.316 2.939 1 98.56 187 ASP A N 1
ATOM 1494 C CA . ASP A 1 187 ? -10.797 5.07 1.772 1 98.56 187 ASP A CA 1
ATOM 1495 C C . ASP A 1 187 ? -10.125 5.559 0.493 1 98.56 187 ASP A C 1
ATOM 1497 O O . ASP A 1 187 ? -10.062 4.828 -0.499 1 98.56 187 ASP A O 1
ATOM 1501 N N . LEU A 1 188 ? -9.641 6.746 0.546 1 98.81 188 LEU A N 1
ATOM 1502 C CA . LEU A 1 188 ? -9.016 7.406 -0.595 1 98.81 188 LEU A CA 1
ATOM 1503 C C . LEU A 1 188 ? -7.566 7.773 -0.286 1 98.81 188 LEU A C 1
ATOM 1505 O O . LEU A 1 188 ? -7.305 8.594 0.599 1 98.81 188 LEU A O 1
ATOM 1509 N N . PHE A 1 189 ? -6.645 7.105 -0.897 1 98.94 189 PHE A N 1
ATOM 1510 C CA . PHE A 1 189 ? -5.234 7.469 -0.871 1 98.94 189 PHE A CA 1
ATOM 1511 C C . PHE A 1 189 ? -4.891 8.391 -2.035 1 98.94 189 PHE A C 1
ATOM 1513 O O . PHE A 1 189 ? -4.941 7.977 -3.195 1 98.94 189 PHE A O 1
ATOM 1520 N N . LEU A 1 190 ? -4.523 9.617 -1.709 1 98.88 190 LEU A N 1
ATOM 1521 C CA . LEU A 1 190 ? -4.379 10.672 -2.709 1 98.88 190 LEU A CA 1
ATOM 1522 C C . LEU A 1 190 ? -2.938 11.164 -2.779 1 98.88 190 LEU A C 1
ATOM 1524 O O . LEU A 1 190 ? -2.357 11.547 -1.761 1 98.88 190 LEU A O 1
ATOM 1528 N N . ARG A 1 191 ? -2.396 11.078 -3.945 1 98.69 191 ARG A N 1
ATOM 1529 C CA . ARG A 1 191 ? -1.038 11.586 -4.121 1 98.69 191 ARG A CA 1
ATOM 1530 C C . ARG A 1 191 ? -0.917 12.398 -5.402 1 98.69 191 ARG A C 1
ATOM 1532 O O . ARG A 1 191 ? -1.078 11.859 -6.5 1 98.69 191 ARG A O 1
ATOM 1539 N N . PRO A 1 192 ? -0.64 13.648 -5.227 1 97.56 192 PRO A N 1
ATOM 1540 C CA . PRO A 1 192 ? -0.23 14.43 -6.395 1 97.56 192 PRO A CA 1
ATOM 1541 C C . PRO A 1 192 ? 1.193 14.117 -6.848 1 97.56 192 PRO A C 1
ATOM 1543 O O . PRO A 1 192 ? 1.725 13.047 -6.527 1 97.56 192 PRO A O 1
ATOM 1546 N N . SER A 1 193 ? 1.791 14.883 -7.777 1 95.94 193 SER A N 1
ATOM 1547 C CA . SER A 1 193 ? 3.164 14.945 -8.273 1 95.94 193 SER A CA 1
ATOM 1548 C C . SER A 1 193 ? 3.359 14.031 -9.477 1 95.94 193 SER A C 1
ATOM 1550 O O . SER A 1 193 ? 4.375 14.109 -10.164 1 95.94 193 SER A O 1
ATOM 1552 N N . GLY A 1 194 ? 2.422 13.055 -9.68 1 94.19 194 GLY A N 1
ATOM 1553 C CA . GLY A 1 194 ? 2.602 12.102 -10.766 1 94.19 194 GLY A CA 1
ATOM 1554 C C . GLY A 1 194 ? 3.281 10.82 -10.328 1 94.19 194 GLY A C 1
ATOM 1555 O O . GLY A 1 194 ? 3.25 9.82 -11.039 1 94.19 194 GLY A O 1
ATOM 1556 N N . GLU A 1 195 ? 3.934 10.828 -9.195 1 96 195 GLU A N 1
ATOM 1557 C CA . GLU A 1 195 ? 4.543 9.617 -8.656 1 96 195 GLU A CA 1
ATOM 1558 C C . GLU A 1 195 ? 3.482 8.633 -8.18 1 96 195 GLU A C 1
ATOM 1560 O O . GLU A 1 195 ? 2.498 9.023 -7.551 1 96 195 GLU A O 1
ATOM 1565 N N . LYS A 1 196 ? 3.684 7.355 -8.531 1 97.56 196 LYS A N 1
ATOM 1566 C CA . LYS A 1 196 ? 2.715 6.328 -8.164 1 97.56 196 LYS A CA 1
ATOM 1567 C C . LYS A 1 196 ? 3.324 5.316 -7.199 1 97.56 196 LYS A C 1
ATOM 1569 O O . LYS A 1 196 ? 3.777 4.246 -7.613 1 97.56 196 LYS A O 1
ATOM 1574 N N . ARG A 1 197 ? 3.332 5.641 -6.016 1 97.56 197 ARG A N 1
ATOM 1575 C CA . ARG A 1 197 ? 3.814 4.816 -4.91 1 97.56 197 ARG A CA 1
ATOM 1576 C C . ARG A 1 197 ? 3.217 5.273 -3.584 1 97.56 197 ARG A C 1
ATOM 1578 O O . ARG A 1 197 ? 2.715 6.395 -3.477 1 97.56 197 ARG A O 1
ATOM 1585 N N . THR A 1 198 ? 3.209 4.477 -2.541 1 97.88 198 THR A N 1
ATOM 1586 C CA . THR A 1 198 ? 2.68 4.84 -1.232 1 97.88 198 THR A CA 1
ATOM 1587 C C . THR A 1 198 ? 3.764 5.48 -0.369 1 97.88 198 THR A C 1
ATOM 1589 O O . THR A 1 198 ? 3.463 6.234 0.558 1 97.88 198 THR A O 1
ATOM 1592 N N . SER A 1 199 ? 5.027 5.07 -0.625 1 97.5 199 SER A N 1
ATOM 1593 C CA . SER A 1 199 ? 6.191 5.594 0.078 1 97.5 199 SER A CA 1
ATOM 1594 C C . SER A 1 199 ? 6.094 5.344 1.579 1 97.5 199 SER A C 1
ATOM 1596 O O . SER A 1 199 ? 6.379 6.23 2.383 1 97.5 199 SER A O 1
ATOM 1598 N N . ASN A 1 200 ? 5.648 4.176 1.95 1 98.19 200 ASN A N 1
ATOM 1599 C CA . ASN A 1 200 ? 5.664 3.74 3.342 1 98.19 200 ASN A CA 1
ATOM 1600 C C . ASN A 1 200 ? 4.668 4.527 4.188 1 98.19 200 ASN A C 1
ATOM 1602 O O . ASN A 1 200 ? 4.828 4.633 5.406 1 98.19 200 ASN A O 1
ATOM 1606 N N . PHE A 1 201 ? 3.68 5.168 3.473 1 98.75 201 PHE A N 1
ATOM 1607 C CA . PHE A 1 201 ? 2.674 5.969 4.156 1 98.75 201 PHE A CA 1
ATOM 1608 C C . PHE A 1 201 ? 1.46 5.121 4.52 1 98.75 201 PHE A C 1
ATOM 1610 O O . PHE A 1 201 ? 0.855 4.488 3.652 1 98.75 201 PHE A O 1
ATOM 1617 N N . LEU A 1 202 ? 1.109 4.965 5.801 1 98.88 202 LEU A N 1
ATOM 1618 C CA . LEU A 1 202 ? -0.089 4.332 6.344 1 98.88 202 LEU A CA 1
ATOM 1619 C C . LEU A 1 202 ? -0.296 2.949 5.734 1 98.88 202 LEU A C 1
ATOM 1621 O O . LEU A 1 202 ? -1.375 2.646 5.223 1 98.88 202 LEU A O 1
ATOM 1625 N N . LEU A 1 203 ? 0.65 2.086 5.887 1 98.69 203 LEU A N 1
ATOM 1626 C CA . LEU A 1 203 ? 0.634 0.762 5.273 1 98.69 203 LEU A CA 1
ATOM 1627 C C . LEU A 1 203 ? -0.578 -0.037 5.738 1 98.69 203 LEU A C 1
ATOM 1629 O O . LEU A 1 203 ? -1.346 -0.544 4.918 1 98.69 203 LEU A O 1
ATOM 1633 N N . TRP A 1 204 ? -0.796 -0.093 7.023 1 98.75 204 TRP A N 1
ATOM 1634 C CA . TRP A 1 204 ? -1.882 -0.881 7.598 1 98.75 204 TRP A CA 1
ATOM 1635 C C . TRP A 1 204 ? -3.238 -0.293 7.223 1 98.75 204 TRP A C 1
ATOM 1637 O O . TRP A 1 204 ? -4.113 -1.005 6.727 1 98.75 204 TRP A O 1
ATOM 1647 N N . GLN A 1 205 ? -3.377 1.031 7.395 1 98.81 205 GLN A N 1
ATOM 1648 C CA . GLN A 1 205 ? -4.664 1.697 7.23 1 98.81 205 GLN A CA 1
ATOM 1649 C C . GLN A 1 205 ? -5.078 1.737 5.762 1 98.81 205 GLN A C 1
ATOM 1651 O O . GLN A 1 205 ? -6.262 1.883 5.449 1 98.81 205 GLN A O 1
ATOM 1656 N N . SER A 1 206 ? -4.117 1.558 4.836 1 98.75 206 SER A N 1
ATOM 1657 C CA . SER A 1 206 ? -4.41 1.744 3.418 1 98.75 206 SER A CA 1
ATOM 1658 C C . SER A 1 206 ? -4.547 0.406 2.699 1 98.75 206 SER A C 1
ATOM 1660 O O . SER A 1 206 ? -4.527 0.351 1.468 1 98.75 206 SER A O 1
ATOM 1662 N N . ALA A 1 207 ? -4.688 -0.711 3.416 1 98.31 207 ALA A N 1
ATOM 1663 C CA . ALA A 1 207 ? -4.727 -2.057 2.85 1 98.31 207 ALA A CA 1
ATOM 1664 C C . ALA A 1 207 ? -5.789 -2.16 1.758 1 98.31 207 ALA A C 1
ATOM 1666 O O . ALA A 1 207 ? -5.598 -2.861 0.761 1 98.31 207 ALA A O 1
ATOM 1667 N N . TYR A 1 208 ? -6.914 -1.399 1.879 1 97.38 208 TYR A N 1
ATOM 1668 C CA . TYR A 1 208 ? -7.98 -1.493 0.892 1 97.38 208 TYR A CA 1
ATOM 1669 C C . TYR A 1 208 ? -8.328 -0.119 0.331 1 97.38 208 TYR A C 1
ATOM 1671 O O . TYR A 1 208 ? -9.445 0.099 -0.152 1 97.38 208 TYR A O 1
ATOM 1679 N N . ALA A 1 209 ? -7.406 0.792 0.47 1 98.44 209 ALA A N 1
ATOM 1680 C CA . ALA A 1 209 ? -7.625 2.146 -0.033 1 98.44 209 ALA A CA 1
ATOM 1681 C C . ALA A 1 209 ? -7.699 2.16 -1.558 1 98.44 209 ALA A C 1
ATOM 1683 O O . ALA A 1 209 ? -7.016 1.379 -2.225 1 98.44 209 ALA A O 1
ATOM 1684 N N . GLU A 1 210 ? -8.555 3.02 -2.086 1 98.31 210 GLU A N 1
ATOM 1685 C CA . GLU A 1 210 ? -8.508 3.367 -3.502 1 98.31 210 GLU A CA 1
ATOM 1686 C C . GLU A 1 210 ? -7.449 4.434 -3.773 1 98.31 210 GLU A C 1
ATOM 1688 O O . GLU A 1 210 ? -7.449 5.488 -3.141 1 98.31 210 GLU A O 1
ATOM 1693 N N . MET A 1 211 ? -6.57 4.129 -4.719 1 98.56 211 MET A N 1
ATOM 1694 C CA . MET A 1 211 ? -5.465 5.043 -5.004 1 98.56 211 MET A CA 1
ATOM 1695 C C . MET A 1 211 ? -5.848 6.031 -6.102 1 98.56 211 MET A C 1
ATOM 1697 O O . MET A 1 211 ? -6.363 5.633 -7.148 1 98.56 211 MET A O 1
ATOM 1701 N N . VAL A 1 212 ? -5.645 7.297 -5.848 1 98.5 212 VAL A N 1
ATOM 1702 C CA . VAL A 1 212 ? -5.777 8.336 -6.863 1 98.5 212 VAL A CA 1
ATOM 1703 C C . VAL A 1 212 ? -4.469 9.117 -6.98 1 98.5 212 VAL A C 1
ATOM 1705 O O . VAL A 1 212 ? -4.016 9.727 -6.012 1 98.5 212 VAL A O 1
ATOM 1708 N N . TYR A 1 213 ? -3.863 9.016 -8.141 1 98 213 TYR A N 1
ATOM 1709 C CA . TYR A 1 213 ? -2.639 9.75 -8.453 1 98 213 TYR A CA 1
ATOM 1710 C C . TYR A 1 213 ? -2.91 10.867 -9.453 1 98 213 TYR A C 1
ATOM 1712 O O . TYR A 1 213 ? -3.578 10.648 -10.469 1 98 213 TYR A O 1
ATOM 1720 N N . GLN A 1 214 ? -2.475 12.023 -9.109 1 98.31 214 GLN A N 1
ATOM 1721 C CA . GLN A 1 214 ? -2.664 13.164 -9.992 1 98.31 214 GLN A CA 1
ATOM 1722 C C . GLN A 1 214 ? -1.323 13.75 -10.43 1 98.31 214 GLN A C 1
ATOM 1724 O O . GLN A 1 214 ? -0.356 13.742 -9.672 1 98.31 214 GLN A O 1
ATOM 1729 N N . ASP A 1 215 ? -1.284 14.219 -11.688 1 97.25 215 ASP A N 1
ATOM 1730 C CA . ASP A 1 215 ? -0.06 14.789 -12.234 1 97.25 215 ASP A CA 1
ATOM 1731 C C . ASP A 1 215 ? -0.017 16.297 -12.031 1 97.25 215 ASP A C 1
ATOM 1733 O O . ASP A 1 215 ? -0.095 17.062 -12.992 1 97.25 215 ASP A O 1
ATOM 1737 N N . LYS A 1 216 ? 0.1 16.734 -10.867 1 97.94 216 LYS A N 1
ATOM 1738 C CA . LYS A 1 216 ? 0.196 18.109 -10.414 1 97.94 216 LYS A CA 1
ATOM 1739 C C . LYS A 1 216 ? 1.034 18.219 -9.148 1 97.94 216 LYS A C 1
ATOM 1741 O O . LYS A 1 216 ? 0.802 17.5 -8.18 1 97.94 216 LYS A O 1
ATOM 1746 N N . LEU A 1 217 ? 2.025 19.125 -9.219 1 98.44 217 LEU A N 1
ATOM 1747 C CA . LEU A 1 217 ? 2.838 19.281 -8.023 1 98.44 217 LEU A CA 1
ATOM 1748 C C . LEU A 1 217 ? 2.029 19.938 -6.898 1 98.44 217 LEU A C 1
ATOM 1750 O O . LEU A 1 217 ? 1.218 20.828 -7.145 1 98.44 217 LEU A O 1
ATOM 1754 N N . PHE A 1 218 ? 2.273 19.594 -5.66 1 98.5 218 PHE A N 1
ATOM 1755 C CA . PHE A 1 218 ? 1.394 19.891 -4.535 1 98.5 218 PHE A CA 1
ATOM 1756 C C . PHE A 1 218 ? 1.234 21.391 -4.352 1 98.5 218 PHE A C 1
ATOM 1758 O O . PHE A 1 218 ? 0.129 21.875 -4.105 1 98.5 218 PHE A O 1
ATOM 1765 N N . PRO A 1 219 ? 2.281 22.172 -4.52 1 98.62 219 PRO A N 1
ATOM 1766 C CA . PRO A 1 219 ? 2.092 23.609 -4.312 1 98.62 219 PRO A CA 1
ATOM 1767 C C . PRO A 1 219 ? 1.087 24.219 -5.289 1 98.62 219 PRO A C 1
ATOM 1769 O O . PRO A 1 219 ? 0.594 25.328 -5.062 1 98.62 219 PRO A O 1
ATOM 1772 N N . ASP A 1 220 ? 0.783 23.516 -6.34 1 98.44 220 ASP A N 1
ATOM 1773 C CA . ASP A 1 220 ? -0.201 23.969 -7.312 1 98.44 220 ASP A CA 1
ATOM 1774 C C . ASP A 1 220 ? -1.556 23.312 -7.082 1 98.44 220 ASP A C 1
ATOM 1776 O O . ASP A 1 220 ? -2.523 23.594 -7.789 1 98.44 220 ASP A O 1
ATOM 1780 N N . PHE A 1 221 ? -1.648 22.422 -6.172 1 98.56 221 PHE A N 1
ATOM 1781 C CA . PHE A 1 221 ? -2.865 21.672 -5.863 1 98.56 221 PHE A CA 1
ATOM 1782 C C . PHE A 1 221 ? -3.951 22.609 -5.344 1 98.56 221 PHE A C 1
ATOM 1784 O O . PHE A 1 221 ? -3.672 23.531 -4.559 1 98.56 221 PHE A O 1
ATOM 1791 N N . THR A 1 222 ? -5.223 22.484 -5.777 1 98.06 222 THR A N 1
ATOM 1792 C CA . THR A 1 222 ? -6.352 23.344 -5.41 1 98.06 222 THR A CA 1
ATOM 1793 C C . THR A 1 222 ? -7.484 22.5 -4.816 1 98.06 222 THR A C 1
ATOM 1795 O O . THR A 1 222 ? -7.496 21.281 -4.945 1 98.06 222 THR A O 1
ATOM 1798 N N . PRO A 1 223 ? -8.43 23.172 -4.148 1 98.25 223 PRO A N 1
ATOM 1799 C CA . PRO A 1 223 ? -9.625 22.469 -3.682 1 98.25 223 PRO A CA 1
ATOM 1800 C C . PRO A 1 223 ? -10.336 21.703 -4.797 1 98.25 223 PRO A C 1
ATOM 1802 O O . PRO A 1 223 ? -10.852 20.609 -4.566 1 98.25 223 PRO A O 1
ATOM 1805 N N . GLN A 1 224 ? -10.289 22.219 -5.984 1 98 224 GLN A N 1
ATOM 1806 C CA . GLN A 1 224 ? -10.922 21.531 -7.105 1 98 224 GLN A CA 1
ATOM 1807 C C . GLN A 1 224 ? -10.234 20.203 -7.395 1 98 224 GLN A C 1
ATOM 1809 O O . GLN A 1 224 ? -10.898 19.219 -7.758 1 98 224 GLN A O 1
ATOM 1814 N N . ASP A 1 225 ? -8.914 20.156 -7.266 1 98.5 225 ASP A N 1
ATOM 1815 C CA . ASP A 1 225 ? -8.195 18.891 -7.469 1 98.5 225 ASP A CA 1
ATOM 1816 C C . ASP A 1 225 ? -8.648 17.844 -6.465 1 98.5 225 ASP A C 1
ATOM 1818 O O . ASP A 1 225 ? -8.773 16.656 -6.812 1 98.5 225 ASP A O 1
ATOM 1822 N N . LEU A 1 226 ? -8.875 18.266 -5.219 1 98.75 226 LEU A N 1
ATOM 1823 C CA . LEU A 1 226 ? -9.414 17.344 -4.223 1 98.75 226 LEU A CA 1
ATOM 1824 C C . LEU A 1 226 ? -10.805 16.859 -4.613 1 98.75 226 LEU A C 1
ATOM 1826 O O . LEU A 1 226 ? -11.109 15.672 -4.523 1 98.75 226 LEU A O 1
ATOM 1830 N N . PHE A 1 227 ? -11.648 17.844 -5.027 1 98.5 227 PHE A N 1
ATOM 1831 C CA . PHE A 1 227 ? -13.008 17.5 -5.43 1 98.5 227 PHE A CA 1
ATOM 1832 C C . PHE A 1 227 ? -12.984 16.484 -6.566 1 98.5 227 PHE A C 1
ATOM 1834 O O . PHE A 1 227 ? -13.742 15.5 -6.547 1 98.5 227 PHE A O 1
ATOM 1841 N N . ASP A 1 228 ? -12.117 16.672 -7.527 1 98.19 228 ASP A N 1
ATOM 1842 C CA . ASP A 1 228 ? -11.984 15.758 -8.648 1 98.19 228 ASP A CA 1
ATOM 1843 C C . ASP A 1 228 ? -11.586 14.359 -8.18 1 98.19 228 ASP A C 1
ATOM 1845 O O . ASP A 1 228 ? -12.094 13.359 -8.68 1 98.19 228 ASP A O 1
ATOM 1849 N N . ALA A 1 229 ? -10.656 14.289 -7.262 1 98.5 229 ALA A N 1
ATOM 1850 C CA . ALA A 1 229 ? -10.211 13.008 -6.719 1 98.5 229 ALA A CA 1
ATOM 1851 C C . ALA A 1 229 ? -11.352 12.289 -6.008 1 98.5 229 ALA A C 1
ATOM 1853 O O . ALA A 1 229 ? -11.523 11.078 -6.164 1 98.5 229 ALA A O 1
ATOM 1854 N N . VAL A 1 230 ? -12.125 13.023 -5.227 1 98.31 230 VAL A N 1
ATOM 1855 C CA . VAL A 1 230 ? -13.25 12.445 -4.488 1 98.31 230 VAL A CA 1
ATOM 1856 C C . VAL A 1 230 ? -14.312 11.953 -5.469 1 98.31 230 VAL A C 1
ATOM 1858 O O . VAL A 1 230 ? -14.906 10.891 -5.262 1 98.31 230 VAL A O 1
ATOM 1861 N N . GLU A 1 231 ? -14.539 12.703 -6.539 1 97.56 231 GLU A N 1
ATOM 1862 C CA . GLU A 1 231 ? -15.484 12.258 -7.566 1 97.56 231 GLU A CA 1
ATOM 1863 C C . GLU A 1 231 ? -15.008 10.969 -8.219 1 97.56 231 GLU A C 1
ATOM 1865 O O . GLU A 1 231 ? -15.805 10.055 -8.453 1 97.56 231 GLU A O 1
ATOM 1870 N N . GLU A 1 232 ? -13.742 10.984 -8.539 1 97.12 232 GLU A N 1
ATOM 1871 C CA . GLU A 1 232 ? -13.18 9.766 -9.109 1 97.12 232 GLU A CA 1
ATOM 1872 C C . GLU A 1 232 ? -13.375 8.578 -8.172 1 97.12 232 GLU A C 1
ATOM 1874 O O . GLU A 1 232 ? -13.789 7.5 -8.609 1 97.12 232 GLU A O 1
ATOM 1879 N N . TYR A 1 233 ? -13.125 8.773 -6.93 1 97.56 233 TYR A N 1
ATOM 1880 C CA . TYR A 1 233 ? -13.328 7.754 -5.91 1 97.56 233 TYR A CA 1
ATOM 1881 C C . TYR A 1 233 ? -14.781 7.297 -5.867 1 97.56 233 TYR A C 1
ATOM 1883 O O . TYR A 1 233 ? -15.062 6.098 -5.836 1 97.56 233 TYR A O 1
ATOM 1891 N N . ALA A 1 234 ? -15.633 8.234 -5.848 1 95.69 234 ALA A N 1
ATOM 1892 C CA . ALA A 1 234 ? -17.062 7.949 -5.691 1 95.69 234 ALA A CA 1
ATOM 1893 C C . ALA A 1 234 ? -17.594 7.137 -6.867 1 95.69 234 ALA A C 1
ATOM 1895 O O . ALA A 1 234 ? -18.594 6.43 -6.742 1 95.69 234 ALA A O 1
ATOM 1896 N N . ARG A 1 235 ? -16.953 7.207 -8 1 91.88 235 ARG A N 1
ATOM 1897 C CA . ARG A 1 235 ? -17.391 6.508 -9.203 1 91.88 235 ARG A CA 1
ATOM 1898 C C . ARG A 1 235 ? -16.891 5.066 -9.211 1 91.88 235 ARG A C 1
ATOM 1900 O O . ARG A 1 235 ? -17.344 4.254 -10.023 1 91.88 235 ARG A O 1
ATOM 1907 N N . ARG A 1 236 ? -16.047 4.738 -8.359 1 89.44 236 ARG A N 1
ATOM 1908 C CA . ARG A 1 236 ? -15.453 3.402 -8.344 1 89.44 236 ARG A CA 1
ATOM 1909 C C . ARG A 1 236 ? -16.344 2.418 -7.605 1 89.44 236 ARG A C 1
ATOM 1911 O O . ARG A 1 236 ? -17.047 2.793 -6.656 1 89.44 236 ARG A O 1
ATOM 1918 N N . ASP A 1 237 ? -16.312 1.224 -8.117 1 75.75 237 ASP A N 1
ATOM 1919 C CA . ASP A 1 237 ? -17.016 0.115 -7.473 1 75.75 237 ASP A CA 1
ATOM 1920 C C . ASP A 1 237 ? -16.109 -0.59 -6.465 1 75.75 237 ASP A C 1
ATOM 1922 O O . ASP A 1 237 ? -15.148 -1.266 -6.855 1 75.75 237 ASP A O 1
ATOM 1926 N N . ARG A 1 238 ? -16.469 -0.415 -5.246 1 75.62 238 ARG A N 1
ATOM 1927 C CA . ARG A 1 238 ? -15.656 -1.045 -4.211 1 75.62 238 ARG A CA 1
ATOM 1928 C C . ARG A 1 238 ? -16.266 -2.373 -3.773 1 75.62 238 ARG A C 1
ATOM 1930 O O . ARG A 1 238 ? -17.344 -2.404 -3.184 1 75.62 238 ARG A O 1
ATOM 1937 N N . ARG A 1 239 ? -15.555 -3.539 -4.082 1 63.03 239 ARG A N 1
ATOM 1938 C CA . ARG A 1 239 ? -16.125 -4.875 -3.932 1 63.03 239 ARG A CA 1
ATOM 1939 C C . ARG A 1 239 ? -15.562 -5.574 -2.699 1 63.03 239 ARG A C 1
ATOM 1941 O O . ARG A 1 239 ? -16.141 -6.551 -2.215 1 63.03 239 ARG A O 1
ATOM 1948 N N . PHE A 1 240 ? -14.594 -5.223 -2.039 1 63.28 240 PHE A N 1
ATOM 1949 C CA . PHE A 1 240 ? -13.953 -5.77 -0.847 1 63.28 240 PHE A CA 1
ATOM 1950 C C . PHE A 1 240 ? -13.906 -7.293 -0.909 1 63.28 240 PHE A C 1
ATOM 1952 O O . PHE A 1 240 ? -14.305 -7.969 0.041 1 63.28 240 PHE A O 1
ATOM 1959 N N . GLY A 1 241 ? -13.438 -7.848 -2.043 1 57.03 241 GLY A N 1
ATOM 1960 C CA . GLY A 1 241 ? -13.273 -9.281 -2.18 1 57.03 241 GLY A CA 1
ATOM 1961 C C . GLY A 1 241 ? -14.539 -9.992 -2.611 1 57.03 241 GLY A C 1
ATOM 1962 O O . GLY A 1 241 ? -14.531 -11.203 -2.846 1 57.03 241 GLY A O 1
ATOM 1963 N N . THR A 1 242 ? -15.625 -9.328 -2.648 1 60.56 242 THR A N 1
ATOM 1964 C CA . THR A 1 242 ? -16.859 -9.93 -3.141 1 60.56 242 THR A CA 1
ATOM 1965 C C . THR A 1 242 ? -16.953 -9.812 -4.66 1 60.56 242 THR A C 1
ATOM 1967 O O . THR A 1 242 ? -16.234 -9.023 -5.273 1 60.56 242 THR A O 1
ATOM 1970 N N . ALA A 1 243 ? -17.656 -10.836 -5.293 1 64.94 243 ALA A N 1
ATOM 1971 C CA . ALA A 1 243 ? -17.828 -10.875 -6.742 1 64.94 243 ALA A CA 1
ATOM 1972 C C . ALA A 1 243 ? -18.766 -9.766 -7.215 1 64.94 243 ALA A C 1
ATOM 1974 O O . ALA A 1 243 ? -19.688 -9.383 -6.5 1 64.94 243 ALA A O 1
ATOM 1975 N N . MET B 1 1 ? 6.121 -21.5 -30.406 1 43.75 1 MET B N 1
ATOM 1976 C CA . MET B 1 1 ? 5.781 -20.344 -29.562 1 43.75 1 MET B CA 1
ATOM 1977 C C . MET B 1 1 ? 6.672 -19.156 -29.875 1 43.75 1 MET B C 1
ATOM 1979 O O . MET B 1 1 ? 7.879 -19.312 -30.078 1 43.75 1 MET B O 1
ATOM 1983 N N . SER B 1 2 ? 6.145 -18.125 -30.453 1 56.09 2 SER B N 1
ATOM 1984 C CA . SER B 1 2 ? 6.977 -17.016 -30.906 1 56.09 2 SER B CA 1
ATOM 1985 C C . SER B 1 2 ? 7.961 -16.594 -29.828 1 56.09 2 SER B C 1
ATOM 1987 O O . SER B 1 2 ? 7.625 -16.594 -28.641 1 56.09 2 SER B O 1
ATOM 1989 N N . GLU B 1 3 ? 9.133 -16.625 -30.109 1 81.12 3 GLU B N 1
ATOM 1990 C CA . GLU B 1 3 ? 10.234 -16.266 -29.219 1 81.12 3 GLU B CA 1
ATOM 1991 C C . GLU B 1 3 ? 9.984 -14.914 -28.547 1 81.12 3 GLU B C 1
ATOM 1993 O O . GLU B 1 3 ? 9.594 -13.945 -29.203 1 81.12 3 GLU B O 1
ATOM 1998 N N . LEU B 1 4 ? 9.758 -14.922 -27.188 1 89.81 4 LEU B N 1
ATOM 1999 C CA . LEU B 1 4 ? 9.641 -13.68 -26.438 1 89.81 4 LEU B CA 1
ATOM 2000 C C . LEU B 1 4 ? 10.836 -12.773 -26.703 1 89.81 4 LEU B C 1
ATOM 2002 O O . LEU B 1 4 ? 11.977 -13.25 -26.766 1 89.81 4 LEU B O 1
ATOM 2006 N N . VAL B 1 5 ? 10.633 -11.5 -27.094 1 91.88 5 VAL B N 1
ATOM 2007 C CA . VAL B 1 5 ? 11.68 -10.5 -27.266 1 91.88 5 VAL B CA 1
ATOM 2008 C C . VAL B 1 5 ? 11.555 -9.422 -26.203 1 91.88 5 VAL B C 1
ATOM 2010 O O . VAL B 1 5 ? 10.836 -8.43 -26.391 1 91.88 5 VAL B O 1
ATOM 2013 N N . PRO B 1 6 ? 12.219 -9.578 -25.094 1 93.44 6 PRO B N 1
ATOM 2014 C CA . PRO B 1 6 ? 12.156 -8.562 -24.031 1 93.44 6 PRO B CA 1
ATOM 2015 C C . PRO B 1 6 ? 12.797 -7.242 -24.453 1 93.44 6 PRO B C 1
ATOM 2017 O O . PRO B 1 6 ? 13.641 -7.215 -25.344 1 93.44 6 PRO B O 1
ATOM 2020 N N . PRO B 1 7 ? 12.258 -6.152 -23.891 1 93.06 7 PRO B N 1
ATOM 2021 C CA . PRO B 1 7 ? 12.922 -4.871 -24.156 1 93.06 7 PRO B CA 1
ATOM 2022 C C . PRO B 1 7 ? 14.367 -4.848 -23.656 1 93.06 7 PRO B C 1
ATOM 2024 O O . PRO B 1 7 ? 14.719 -5.594 -22.734 1 93.06 7 PRO B O 1
ATOM 2027 N N . ASN B 1 8 ? 15.164 -4.035 -24.312 1 93.31 8 ASN B N 1
ATOM 2028 C CA . ASN B 1 8 ? 16.562 -3.895 -23.922 1 93.31 8 ASN B CA 1
ATOM 2029 C C . ASN B 1 8 ? 16.734 -2.875 -22.812 1 93.31 8 ASN B C 1
ATOM 2031 O O . ASN B 1 8 ? 17 -1.699 -23.062 1 93.31 8 ASN B O 1
ATOM 2035 N N . ILE B 1 9 ? 16.578 -3.326 -21.641 1 94.38 9 ILE B N 1
ATOM 2036 C CA . ILE B 1 9 ? 16.719 -2.506 -20.438 1 94.38 9 ILE B CA 1
ATOM 2037 C C . ILE B 1 9 ? 17.953 -2.951 -19.641 1 94.38 9 ILE B C 1
ATOM 2039 O O . ILE B 1 9 ? 18.109 -4.141 -19.359 1 94.38 9 ILE B O 1
ATOM 2043 N N . PRO B 1 10 ? 18.859 -1.975 -19.375 1 92.81 10 PRO B N 1
ATOM 2044 C CA . PRO B 1 10 ? 19.984 -2.352 -18.531 1 92.81 10 PRO B CA 1
ATOM 2045 C C . PRO B 1 10 ? 19.562 -3.023 -17.219 1 92.81 10 PRO B C 1
ATOM 2047 O O . PRO B 1 10 ? 18.547 -2.633 -16.625 1 92.81 10 PRO B O 1
ATOM 2050 N N . ALA B 1 11 ? 20.297 -3.994 -16.766 1 91.56 11 ALA B N 1
ATOM 2051 C CA . ALA B 1 11 ? 19.969 -4.844 -15.633 1 91.56 11 ALA B CA 1
ATOM 2052 C C . ALA B 1 11 ? 19.703 -4.008 -14.383 1 91.56 11 ALA B C 1
ATOM 2054 O O . ALA B 1 11 ? 18.828 -4.348 -13.57 1 91.56 11 ALA B O 1
ATOM 2055 N N . GLU B 1 12 ? 20.422 -2.926 -14.258 1 91.81 12 GLU B N 1
ATOM 2056 C CA . GLU B 1 12 ? 20.328 -2.111 -13.047 1 91.81 12 GLU B CA 1
ATOM 2057 C C . GLU B 1 12 ? 18.969 -1.416 -12.953 1 91.81 12 GLU B C 1
ATOM 2059 O O . GLU B 1 12 ? 18.562 -0.961 -11.883 1 91.81 12 GLU B O 1
ATOM 2064 N N . PHE B 1 13 ? 18.188 -1.367 -14.047 1 94.19 13 PHE B N 1
ATOM 2065 C CA . PHE B 1 13 ? 16.906 -0.675 -14.07 1 94.19 13 PHE B CA 1
ATOM 2066 C C . PHE B 1 13 ? 15.742 -1.672 -14.078 1 94.19 13 PHE B C 1
ATOM 2068 O O . PHE B 1 13 ? 14.578 -1.278 -14.047 1 94.19 13 PHE B O 1
ATOM 2075 N N . LEU B 1 14 ? 16.047 -2.955 -14.07 1 96.75 14 LEU B N 1
ATOM 2076 C CA . LEU B 1 14 ? 15.023 -3.982 -14.023 1 96.75 14 LEU B CA 1
ATOM 2077 C C . LEU B 1 14 ? 14.531 -4.195 -12.594 1 96.75 14 LEU B C 1
ATOM 2079 O O . LEU B 1 14 ? 15.32 -4.145 -11.648 1 96.75 14 LEU B O 1
ATOM 2083 N N . PRO B 1 15 ? 13.273 -4.355 -12.453 1 98.12 15 PRO B N 1
ATOM 2084 C CA . PRO B 1 15 ? 12.82 -4.734 -11.109 1 98.12 15 PRO B CA 1
ATOM 2085 C C . PRO B 1 15 ? 13.352 -6.098 -10.672 1 98.12 15 PRO B C 1
ATOM 2087 O O . PRO B 1 15 ? 13.406 -7.031 -11.477 1 98.12 15 PRO B O 1
ATOM 2090 N N . ARG B 1 16 ? 13.711 -6.172 -9.461 1 98.06 16 ARG B N 1
ATOM 2091 C CA . ARG B 1 16 ? 14.148 -7.449 -8.906 1 98.06 16 ARG B CA 1
ATOM 2092 C C . ARG B 1 16 ? 12.961 -8.273 -8.438 1 98.06 16 ARG B C 1
ATOM 2094 O O . ARG B 1 16 ? 13.016 -9.508 -8.43 1 98.06 16 ARG B O 1
ATOM 2101 N N . HIS B 1 17 ? 11.891 -7.648 -8.023 1 98.88 17 HIS B N 1
ATOM 2102 C CA . HIS B 1 17 ? 10.688 -8.297 -7.512 1 98.88 17 HIS B CA 1
ATOM 2103 C C . HIS B 1 17 ? 9.43 -7.637 -8.07 1 98.88 17 HIS B C 1
ATOM 2105 O O . HIS B 1 17 ? 9.195 -6.445 -7.852 1 98.88 17 HIS B O 1
ATOM 2111 N N . ILE B 1 18 ? 8.68 -8.422 -8.781 1 98.94 18 ILE B N 1
ATOM 2112 C CA . ILE B 1 18 ? 7.383 -7.992 -9.305 1 98.94 18 ILE B CA 1
ATOM 2113 C C . ILE B 1 18 ? 6.266 -8.648 -8.5 1 98.94 18 ILE B C 1
ATOM 2115 O O . ILE B 1 18 ? 6.262 -9.867 -8.305 1 98.94 18 ILE B O 1
ATOM 2119 N N . ALA B 1 19 ? 5.391 -7.844 -7.938 1 98.94 19 ALA B N 1
ATOM 2120 C CA . ALA B 1 19 ? 4.145 -8.32 -7.34 1 98.94 19 ALA B CA 1
ATOM 2121 C C . ALA B 1 19 ? 2.975 -8.156 -8.305 1 98.94 19 ALA B C 1
ATOM 2123 O O . ALA B 1 19 ? 2.66 -7.043 -8.719 1 98.94 19 ALA B O 1
ATOM 2124 N N . LEU B 1 20 ? 2.328 -9.25 -8.625 1 98.88 20 LEU B N 1
ATOM 2125 C CA . LEU B 1 20 ? 1.297 -9.25 -9.656 1 98.88 20 LEU B CA 1
ATOM 2126 C C . LEU B 1 20 ? -0.064 -9.602 -9.062 1 98.88 20 LEU B C 1
ATOM 2128 O O . LEU B 1 20 ? -0.225 -10.664 -8.453 1 98.88 20 LEU B O 1
ATOM 2132 N N . VAL B 1 21 ? -1.009 -8.742 -9.156 1 98.62 21 VAL B N 1
ATOM 2133 C CA . VAL B 1 21 ? -2.404 -9.047 -8.859 1 98.62 21 VAL B CA 1
ATOM 2134 C C . VAL B 1 21 ? -3.129 -9.461 -10.133 1 98.62 21 VAL B C 1
ATOM 2136 O O . VAL B 1 21 ? -3.289 -8.656 -11.055 1 98.62 21 VAL B O 1
ATOM 2139 N N . MET B 1 22 ? -3.539 -10.648 -10.203 1 97.88 22 MET B N 1
ATOM 2140 C CA . MET B 1 22 ? -4.184 -11.203 -11.391 1 97.88 22 MET B CA 1
ATOM 2141 C C . MET B 1 22 ? -5.68 -10.898 -11.391 1 97.88 22 MET B C 1
ATOM 2143 O O . MET B 1 22 ? -6.504 -11.812 -11.273 1 97.88 22 MET B O 1
ATOM 2147 N N . ASP B 1 23 ? -5.961 -9.711 -11.617 1 96.81 23 ASP B N 1
ATOM 2148 C CA . ASP B 1 23 ? -7.297 -9.164 -11.398 1 96.81 23 ASP B CA 1
ATOM 2149 C C . ASP B 1 23 ? -8.117 -9.172 -12.688 1 96.81 23 ASP B C 1
ATOM 2151 O O . ASP B 1 23 ? -7.586 -8.906 -13.766 1 96.81 23 ASP B O 1
ATOM 2155 N N . GLY B 1 24 ? -9.398 -9.492 -12.555 1 96.56 24 GLY B N 1
ATOM 2156 C CA . GLY B 1 24 ? -10.328 -9.336 -13.664 1 96.56 24 GLY B CA 1
ATOM 2157 C C . GLY B 1 24 ? -10.781 -10.656 -14.258 1 96.56 24 GLY B C 1
ATOM 2158 O O . GLY B 1 24 ? -11.469 -10.68 -15.281 1 96.56 24 GLY B O 1
ATOM 2159 N N . ASN B 1 25 ? -10.461 -11.766 -13.625 1 96.56 25 ASN B N 1
ATOM 2160 C CA . ASN B 1 25 ? -10.789 -13.086 -14.156 1 96.56 25 ASN B CA 1
ATOM 2161 C C . ASN B 1 25 ? -12.305 -13.281 -14.266 1 96.56 25 ASN B C 1
ATOM 2163 O O . ASN B 1 25 ? -12.82 -13.562 -15.352 1 96.56 25 ASN B O 1
ATOM 2167 N N . GLY B 1 26 ? -13.023 -13.102 -13.094 1 94.25 26 GLY B N 1
ATOM 2168 C CA . GLY B 1 26 ? -14.461 -13.273 -13.102 1 94.25 26 GLY B CA 1
ATOM 2169 C C . GLY B 1 26 ? -15.18 -12.312 -14.031 1 94.25 26 GLY B C 1
ATOM 2170 O O . GLY B 1 26 ? -16.094 -12.695 -14.758 1 94.25 26 GLY B O 1
ATOM 2171 N N . ARG B 1 27 ? -14.828 -11.055 -14.031 1 95.19 27 ARG B N 1
ATOM 2172 C CA . ARG B 1 27 ? -15.422 -10.031 -14.883 1 95.19 27 ARG B CA 1
ATOM 2173 C C . ARG B 1 27 ? -15.25 -10.383 -16.359 1 95.19 27 ARG B C 1
ATOM 2175 O O . ARG B 1 27 ? -16.188 -10.211 -17.156 1 95.19 27 ARG B O 1
ATOM 2182 N N . TRP B 1 28 ? -14.016 -10.797 -16.734 1 97.56 28 TRP B N 1
ATOM 2183 C CA . TRP B 1 28 ? -13.719 -11.195 -18.109 1 97.56 28 TRP B CA 1
ATOM 2184 C C . TRP B 1 28 ? -14.695 -12.258 -18.594 1 97.56 28 TRP B C 1
ATOM 2186 O O . TRP B 1 28 ? -15.258 -12.148 -19.688 1 97.56 28 TRP B O 1
ATOM 2196 N N . ALA B 1 29 ? -14.867 -13.312 -17.781 1 97.25 29 ALA B N 1
ATOM 2197 C CA . ALA B 1 29 ? -15.766 -14.406 -18.125 1 97.25 29 ALA B CA 1
ATOM 2198 C C . ALA B 1 29 ? -17.203 -13.914 -18.234 1 97.25 29 ALA B C 1
ATOM 2200 O O . ALA B 1 29 ? -17.906 -14.234 -19.203 1 97.25 29 ALA B O 1
ATOM 2201 N N . THR B 1 30 ? -17.625 -13.086 -17.234 1 96.06 30 THR B N 1
ATOM 2202 C CA . THR B 1 30 ? -18.984 -12.562 -17.203 1 96.06 30 THR B CA 1
ATOM 2203 C C . THR B 1 30 ? -19.266 -11.719 -18.453 1 96.06 30 THR B C 1
ATOM 2205 O O . THR B 1 30 ? -20.328 -11.828 -19.062 1 96.06 30 THR B O 1
ATOM 2208 N N . GLU B 1 31 ? -18.344 -10.93 -18.828 1 96.88 31 GLU B N 1
ATOM 2209 C CA . GLU B 1 31 ? -18.469 -10.07 -20.016 1 96.88 31 GLU B CA 1
ATOM 2210 C C . GLU B 1 31 ? -18.641 -10.906 -21.281 1 96.88 31 GLU B C 1
ATOM 2212 O O . GLU B 1 31 ? -19.234 -10.438 -22.266 1 96.88 31 GLU B O 1
ATOM 2217 N N . LYS B 1 32 ? -18.203 -12.133 -21.281 1 97.12 32 LYS B N 1
ATOM 2218 C CA . LYS B 1 32 ? -18.266 -13.008 -22.438 1 97.12 32 LYS B CA 1
ATOM 2219 C C . LYS B 1 32 ? -19.406 -14.016 -22.312 1 97.12 32 LYS B C 1
ATOM 2221 O O . LYS B 1 32 ? -19.516 -14.938 -23.125 1 97.12 32 LYS B O 1
ATOM 2226 N N . GLY B 1 33 ? -20.141 -13.867 -21.25 1 96.94 33 GLY B N 1
ATOM 2227 C CA . GLY B 1 33 ? -21.281 -14.734 -21.047 1 96.94 33 GLY B CA 1
ATOM 2228 C C . GLY B 1 33 ? -20.906 -16.109 -20.516 1 96.94 33 GLY B C 1
ATOM 2229 O O . GLY B 1 33 ? -21.656 -17.078 -20.703 1 96.94 33 GLY B O 1
ATOM 2230 N N . MET B 1 34 ? -19.781 -16.203 -19.922 1 97.06 34 MET B N 1
ATOM 2231 C CA . MET B 1 34 ? -19.297 -17.484 -19.391 1 97.06 34 MET B CA 1
ATOM 2232 C C . MET B 1 34 ? -19.375 -17.484 -17.859 1 97.06 34 MET B C 1
ATOM 2234 O O . MET B 1 34 ? -19.625 -16.453 -17.25 1 97.06 34 MET B O 1
ATOM 2238 N N . LYS B 1 35 ? -19.297 -18.688 -17.359 1 94.44 35 LYS B N 1
ATOM 2239 C CA . LYS B 1 35 ? -19.156 -18.812 -15.906 1 94.44 35 LYS B CA 1
ATOM 2240 C C . LYS B 1 35 ? -17.844 -18.188 -15.43 1 94.44 35 LYS B C 1
ATOM 2242 O O . LYS B 1 35 ? -16.812 -18.328 -16.094 1 94.44 35 LYS B O 1
ATOM 2247 N N . ARG B 1 36 ? -17.891 -17.531 -14.211 1 93 36 ARG B N 1
ATOM 2248 C CA . ARG B 1 36 ? -16.734 -16.859 -13.633 1 93 36 ARG B CA 1
ATOM 2249 C C . ARG B 1 36 ? -15.531 -17.797 -13.586 1 93 36 ARG B C 1
ATOM 2251 O O . ARG B 1 36 ? -14.391 -17.359 -13.766 1 93 36 ARG B O 1
ATOM 2258 N N . THR B 1 37 ? -15.789 -19.062 -13.391 1 92.62 37 THR B N 1
ATOM 2259 C CA . THR B 1 37 ? -14.734 -20.062 -13.25 1 92.62 37 THR B CA 1
ATOM 2260 C C . THR B 1 37 ? -13.914 -20.156 -14.523 1 92.62 37 THR B C 1
ATOM 2262 O O . THR B 1 37 ? -12.719 -20.469 -14.477 1 92.62 37 THR B O 1
ATOM 2265 N N . GLU B 1 38 ? -14.477 -19.859 -15.68 1 94.31 38 GLU B N 1
ATOM 2266 C CA . GLU B 1 38 ? -13.766 -19.922 -16.953 1 94.31 38 GLU B CA 1
ATOM 2267 C C . GLU B 1 38 ? -12.711 -18.828 -17.047 1 94.31 38 GLU B C 1
ATOM 2269 O O . GLU B 1 38 ? -11.648 -19.031 -17.641 1 94.31 38 GLU B O 1
ATOM 2274 N N . GLY B 1 39 ? -13 -17.719 -16.453 1 96 39 GLY B N 1
ATOM 2275 C CA . GLY B 1 39 ? -12.016 -16.656 -16.391 1 96 39 GLY B CA 1
ATOM 2276 C C . GLY B 1 39 ? -10.766 -17.047 -15.617 1 96 39 GLY B C 1
ATOM 2277 O O . GLY B 1 39 ? -9.648 -16.719 -16.031 1 96 39 GLY B O 1
ATOM 2278 N N . HIS B 1 40 ? -10.984 -17.734 -14.531 1 95 40 HIS B N 1
ATOM 2279 C CA . HIS B 1 40 ? -9.867 -18.188 -13.719 1 95 40 HIS B CA 1
ATOM 2280 C C . HIS B 1 40 ? -9.031 -19.234 -14.461 1 95 40 HIS B C 1
ATOM 2282 O O . HIS B 1 40 ? -7.805 -19.25 -14.352 1 95 40 HIS B O 1
ATOM 2288 N N . ARG B 1 41 ? -9.672 -20.094 -15.242 1 94.25 41 ARG B N 1
ATOM 2289 C CA . ARG B 1 41 ? -8.953 -21.062 -16.047 1 94.25 41 ARG B CA 1
ATOM 2290 C C . ARG B 1 41 ? -8.047 -20.375 -17.062 1 94.25 41 ARG B C 1
ATOM 2292 O O . ARG B 1 41 ? -6.871 -20.734 -17.188 1 94.25 41 ARG B O 1
ATOM 2299 N N . ARG B 1 42 ? -8.602 -19.438 -17.688 1 95.38 42 ARG B N 1
ATOM 2300 C CA . ARG B 1 42 ? -7.809 -18.672 -18.641 1 95.38 42 ARG B CA 1
ATOM 2301 C C . ARG B 1 42 ? -6.668 -17.938 -17.953 1 95.38 42 ARG B C 1
ATOM 2303 O O . ARG B 1 42 ? -5.562 -17.844 -18.484 1 95.38 42 ARG B O 1
ATOM 2310 N N . GLY B 1 43 ? -6.914 -17.375 -16.828 1 96 43 GLY B N 1
ATOM 2311 C CA . GLY B 1 43 ? -5.914 -16.656 -16.062 1 96 43 GLY B CA 1
ATOM 2312 C C . GLY B 1 43 ? -4.707 -17.5 -15.703 1 96 43 GLY B C 1
ATOM 2313 O O . GLY B 1 43 ? -3.582 -17 -15.664 1 96 43 GLY B O 1
ATOM 2314 N N . GLU B 1 44 ? -4.977 -18.75 -15.469 1 93.69 44 GLU B N 1
ATOM 2315 C CA . GLU B 1 44 ? -3.875 -19.656 -15.164 1 93.69 44 GLU B CA 1
ATOM 2316 C C . GLU B 1 44 ? -2.859 -19.688 -16.297 1 93.69 44 GLU B C 1
ATOM 2318 O O . GLU B 1 44 ? -1.652 -19.594 -16.062 1 93.69 44 GLU B O 1
ATOM 2323 N N . ALA B 1 45 ? -3.305 -19.906 -17.5 1 94.25 45 ALA B N 1
ATOM 2324 C CA . ALA B 1 45 ? -2.428 -19.922 -18.656 1 94.25 45 ALA B CA 1
ATOM 2325 C C . ALA B 1 45 ? -1.659 -18.609 -18.797 1 94.25 45 ALA B C 1
ATOM 2327 O O . ALA B 1 45 ? -0.48 -18.609 -19.156 1 94.25 45 ALA B O 1
ATOM 2328 N N . VAL B 1 46 ? -2.35 -17.578 -18.5 1 97.44 46 VAL B N 1
ATOM 2329 C CA . VAL B 1 46 ? -1.748 -16.25 -18.594 1 97.44 46 VAL B CA 1
ATOM 2330 C C . VAL B 1 46 ? -0.626 -16.125 -17.562 1 97.44 46 VAL B C 1
ATOM 2332 O O . VAL B 1 46 ? 0.427 -15.547 -17.859 1 97.44 46 VAL B O 1
ATOM 2335 N N . LEU B 1 47 ? -0.829 -16.641 -16.359 1 97.25 47 LEU B N 1
ATOM 2336 C CA . LEU B 1 47 ? 0.228 -16.594 -15.359 1 97.25 47 LEU B CA 1
ATOM 2337 C C . LEU B 1 47 ? 1.487 -17.297 -15.867 1 97.25 47 LEU B C 1
ATOM 2339 O O . LEU B 1 47 ? 2.6 -16.797 -15.656 1 97.25 47 LEU B O 1
ATOM 2343 N N . LEU B 1 48 ? 1.359 -18.406 -16.547 1 96.88 48 LEU B N 1
ATOM 2344 C CA . LEU B 1 48 ? 2.514 -19.125 -17.078 1 96.88 48 LEU B CA 1
ATOM 2345 C C . LEU B 1 48 ? 3.217 -18.312 -18.156 1 96.88 48 LEU B C 1
ATOM 2347 O O . LEU B 1 48 ? 4.449 -18.312 -18.234 1 96.88 48 LEU B O 1
ATOM 2351 N N . ASP B 1 49 ? 2.43 -17.625 -18.938 1 97.5 49 ASP B N 1
ATOM 2352 C CA . ASP B 1 49 ? 3.016 -16.719 -19.922 1 97.5 49 ASP B CA 1
ATOM 2353 C C . ASP B 1 49 ? 3.818 -15.609 -19.219 1 97.5 49 ASP B C 1
ATOM 2355 O O . ASP B 1 49 ? 4.875 -15.211 -19.719 1 97.5 49 ASP B O 1
ATOM 2359 N N . VAL B 1 50 ? 3.291 -15.133 -18.141 1 98.25 50 VAL B N 1
ATOM 2360 C CA . VAL B 1 50 ? 3.965 -14.086 -17.375 1 98.25 50 VAL B CA 1
ATOM 2361 C C . VAL B 1 50 ? 5.27 -14.617 -16.797 1 98.25 50 VAL B C 1
ATOM 2363 O O . VAL B 1 50 ? 6.293 -13.93 -16.812 1 98.25 50 VAL B O 1
ATOM 2366 N N . VAL B 1 51 ? 5.254 -15.82 -16.281 1 98.25 51 VAL B N 1
ATOM 2367 C CA . VAL B 1 51 ? 6.461 -16.469 -15.773 1 98.25 51 VAL B CA 1
ATOM 2368 C C . VAL B 1 51 ? 7.523 -16.516 -16.875 1 98.25 51 VAL B C 1
ATOM 2370 O O . VAL B 1 51 ? 8.672 -16.141 -16.656 1 98.25 51 VAL B O 1
ATOM 2373 N N . ASP B 1 52 ? 7.141 -16.938 -18.078 1 98 52 ASP B N 1
ATOM 2374 C CA . ASP B 1 52 ? 8.062 -17 -19.203 1 98 52 ASP B CA 1
ATOM 2375 C C . ASP B 1 52 ? 8.625 -15.625 -19.531 1 98 52 ASP B C 1
ATOM 2377 O O . ASP B 1 52 ? 9.812 -15.484 -19.828 1 98 52 ASP B O 1
ATOM 2381 N N . ALA B 1 53 ? 7.77 -14.648 -19.5 1 98.44 53 ALA B N 1
ATOM 2382 C CA . ALA B 1 53 ? 8.195 -13.281 -19.781 1 98.44 53 ALA B CA 1
ATOM 2383 C C . ALA B 1 53 ? 9.195 -12.789 -18.734 1 98.44 53 ALA B C 1
ATOM 2385 O O . ALA B 1 53 ? 10.18 -12.133 -19.078 1 98.44 53 ALA B O 1
ATOM 2386 N N . CYS B 1 54 ? 8.938 -13.086 -17.469 1 98.44 54 CYS B N 1
ATOM 2387 C CA . CYS B 1 54 ? 9.859 -12.719 -16.406 1 98.44 54 CYS B CA 1
ATOM 2388 C C . CYS B 1 54 ? 11.211 -13.398 -16.594 1 98.44 54 CYS B C 1
ATOM 2390 O O . CYS B 1 54 ? 12.258 -12.766 -16.438 1 98.44 54 CYS B O 1
ATOM 2392 N N . LEU B 1 55 ? 11.195 -14.68 -16.922 1 98 55 LEU B N 1
ATOM 2393 C CA . LEU B 1 55 ? 12.43 -15.422 -17.188 1 98 55 LEU B CA 1
ATOM 2394 C C . LEU B 1 55 ? 13.211 -14.781 -18.328 1 98 55 LEU B C 1
ATOM 2396 O O . LEU B 1 55 ? 14.422 -14.594 -18.234 1 98 55 LEU B O 1
ATOM 2400 N N . ALA B 1 56 ? 12.484 -14.43 -19.359 1 97.31 56 ALA B N 1
ATOM 2401 C CA . ALA B 1 56 ? 13.125 -13.805 -20.5 1 97.31 56 ALA B CA 1
ATOM 2402 C C . ALA B 1 56 ? 13.758 -12.469 -20.125 1 97.31 56 ALA B C 1
ATOM 2404 O O . ALA B 1 56 ? 14.812 -12.102 -20.656 1 97.31 56 ALA B O 1
ATOM 2405 N N . LEU B 1 57 ? 13.18 -11.727 -19.203 1 97.06 57 LEU B N 1
ATOM 2406 C CA . LEU B 1 57 ? 13.656 -10.43 -18.734 1 97.06 57 LEU B CA 1
ATOM 2407 C C . LEU B 1 57 ? 14.82 -10.594 -17.766 1 97.06 57 LEU B C 1
ATOM 2409 O O . LEU B 1 57 ? 15.617 -9.672 -17.578 1 97.06 57 LEU B O 1
ATOM 2413 N N . GLY B 1 58 ? 14.828 -11.742 -17.094 1 97.06 58 GLY B N 1
ATOM 2414 C CA . GLY B 1 58 ? 15.805 -11.961 -16.031 1 97.06 58 GLY B CA 1
ATOM 2415 C C . GLY B 1 58 ? 15.359 -11.445 -14.688 1 97.06 58 GLY B C 1
ATOM 2416 O O . GLY B 1 58 ? 16.188 -11.07 -13.852 1 97.06 58 GLY B O 1
ATOM 2417 N N . VAL B 1 59 ? 14.047 -11.32 -14.469 1 97.81 59 VAL B N 1
ATOM 2418 C CA . VAL B 1 59 ? 13.5 -10.914 -13.18 1 97.81 59 VAL B CA 1
ATOM 2419 C C . VAL B 1 59 ? 13.625 -12.062 -12.18 1 97.81 59 VAL B C 1
ATOM 2421 O O . VAL B 1 59 ? 13.094 -13.156 -12.406 1 97.81 59 VAL B O 1
ATOM 2424 N N . PRO B 1 60 ? 14.18 -11.867 -11.094 1 98 60 PRO B N 1
ATOM 2425 C CA . PRO B 1 60 ? 14.492 -12.992 -10.211 1 98 60 PRO B CA 1
ATOM 2426 C C . PRO B 1 60 ? 13.312 -13.383 -9.312 1 98 60 PRO B C 1
ATOM 2428 O O . PRO B 1 60 ? 13.289 -14.492 -8.773 1 98 60 PRO B O 1
ATOM 2431 N N . TYR B 1 61 ? 12.367 -12.492 -9.109 1 98.81 61 TYR B N 1
ATOM 2432 C CA . TYR B 1 61 ? 11.328 -12.781 -8.125 1 98.81 61 TYR B CA 1
ATOM 2433 C C . TYR B 1 61 ? 9.961 -12.305 -8.617 1 98.81 61 TYR B C 1
ATOM 2435 O O . TYR B 1 61 ? 9.812 -11.141 -9.008 1 98.81 61 TYR B O 1
ATOM 2443 N N . LEU B 1 62 ? 9.016 -13.18 -8.664 1 98.88 62 LEU B N 1
ATOM 2444 C CA . LEU B 1 62 ? 7.625 -12.883 -9 1 98.88 62 LEU B CA 1
ATOM 2445 C C . LEU B 1 62 ? 6.684 -13.383 -7.906 1 98.88 62 LEU B C 1
ATOM 2447 O O . LEU B 1 62 ? 6.73 -14.555 -7.531 1 98.88 62 LEU B O 1
ATOM 2451 N N . SER B 1 63 ? 5.918 -12.508 -7.336 1 98.88 63 SER B N 1
ATOM 2452 C CA . SER B 1 63 ? 4.84 -12.891 -6.43 1 98.88 63 SER B CA 1
ATOM 2453 C C . SER B 1 63 ? 3.479 -12.773 -7.105 1 98.88 63 SER B C 1
ATOM 2455 O O . SER B 1 63 ? 3.154 -11.727 -7.68 1 98.88 63 SER B O 1
ATOM 2457 N N . ALA B 1 64 ? 2.713 -13.812 -7.043 1 98.56 64 ALA B N 1
ATOM 2458 C CA . ALA B 1 64 ? 1.388 -13.836 -7.66 1 98.56 64 ALA B CA 1
ATOM 2459 C C . ALA B 1 64 ? 0.295 -13.969 -6.602 1 98.56 64 ALA B C 1
ATOM 2461 O O . ALA B 1 64 ? 0.323 -14.891 -5.781 1 98.56 64 ALA B O 1
ATOM 2462 N N . TYR B 1 65 ? -0.646 -13.07 -6.637 1 98.06 65 TYR B N 1
ATOM 2463 C CA . TYR B 1 65 ? -1.754 -13.07 -5.688 1 98.06 65 TYR B CA 1
ATOM 2464 C C . TYR B 1 65 ? -2.846 -14.039 -6.121 1 98.06 65 TYR B C 1
ATOM 2466 O O . TYR B 1 65 ? -3.844 -13.633 -6.719 1 98.06 65 TYR B O 1
ATOM 2474 N N . ALA B 1 66 ? -2.771 -15.234 -5.699 1 96.38 66 ALA B N 1
ATOM 2475 C CA . ALA B 1 66 ? -3.592 -16.297 -6.27 1 96.38 66 ALA B CA 1
ATOM 2476 C C . ALA B 1 66 ? -4.906 -16.453 -5.508 1 96.38 66 ALA B C 1
ATOM 2478 O O . ALA B 1 66 ? -5.957 -16.672 -6.109 1 96.38 66 ALA B O 1
ATOM 2479 N N . PHE B 1 67 ? -4.875 -16.391 -4.211 1 96.12 67 PHE B N 1
ATOM 2480 C CA . PHE B 1 67 ? -6.039 -16.5 -3.346 1 96.12 67 PHE B CA 1
ATOM 2481 C C . PHE B 1 67 ? -5.855 -15.695 -2.068 1 96.12 67 PHE B C 1
ATOM 2483 O O . PHE B 1 67 ? -5.012 -16.031 -1.235 1 96.12 67 PHE B O 1
ATOM 2490 N N . SER B 1 68 ? -6.707 -14.664 -1.894 1 96.38 68 SER B N 1
ATOM 2491 C CA . SER B 1 68 ? -6.578 -13.812 -0.721 1 96.38 68 SER B CA 1
ATOM 2492 C C . SER B 1 68 ? -7.383 -14.352 0.454 1 96.38 68 SER B C 1
ATOM 2494 O O . SER B 1 68 ? -8.281 -15.172 0.269 1 96.38 68 SER B O 1
ATOM 2496 N N . THR B 1 69 ? -7.117 -13.891 1.642 1 95.19 69 THR B N 1
ATOM 2497 C CA . THR B 1 69 ? -7.902 -14.234 2.822 1 95.19 69 THR B CA 1
ATOM 2498 C C . THR B 1 69 ? -9.344 -13.758 2.676 1 95.19 69 THR B C 1
ATOM 2500 O O . THR B 1 69 ? -10.266 -14.383 3.205 1 95.19 69 THR B O 1
ATOM 2503 N N . GLU B 1 70 ? -9.57 -12.711 1.918 1 93.56 70 GLU B N 1
ATOM 2504 C CA . GLU B 1 70 ? -10.906 -12.156 1.726 1 93.56 70 GLU B CA 1
ATOM 2505 C C . GLU B 1 70 ? -11.711 -12.992 0.74 1 93.56 70 GLU B C 1
ATOM 2507 O O . GLU B 1 70 ? -12.938 -12.867 0.673 1 93.56 70 GLU B O 1
ATOM 2512 N N . ASN B 1 71 ? -11.039 -13.805 -0.064 1 92.75 71 ASN B N 1
ATOM 2513 C CA . ASN B 1 71 ? -11.727 -14.609 -1.07 1 92.75 71 ASN B CA 1
ATOM 2514 C C . ASN B 1 71 ? -12.633 -15.656 -0.43 1 92.75 71 ASN B C 1
ATOM 2516 O O . ASN B 1 71 ? -13.492 -16.234 -1.099 1 92.75 71 ASN B O 1
ATOM 2520 N N . TRP B 1 72 ? -12.438 -15.898 0.863 1 93.38 72 TRP B N 1
ATOM 2521 C CA . TRP B 1 72 ? -13.32 -16.812 1.581 1 93.38 72 TRP B CA 1
ATOM 2522 C C . TRP B 1 72 ? -14.742 -16.266 1.644 1 93.38 72 TRP B C 1
ATOM 2524 O O . TRP B 1 72 ? -15.68 -17 1.969 1 93.38 72 TRP B O 1
ATOM 2534 N N . ARG B 1 73 ? -14.906 -14.977 1.386 1 90.75 73 ARG B N 1
ATOM 2535 C CA . ARG B 1 73 ? -16.219 -14.336 1.428 1 90.75 73 ARG B CA 1
ATOM 2536 C C . ARG B 1 73 ? -17 -14.602 0.148 1 90.75 73 ARG B C 1
ATOM 2538 O O . ARG B 1 73 ? -18.188 -14.281 0.062 1 90.75 73 ARG B O 1
ATOM 2545 N N . ARG B 1 74 ? -16.391 -15.203 -0.853 1 89.88 74 ARG B N 1
ATOM 2546 C CA . ARG B 1 74 ? -17.062 -15.562 -2.098 1 89.88 74 ARG B CA 1
ATOM 2547 C C . ARG B 1 74 ? -18.062 -16.688 -1.877 1 89.88 74 ARG B C 1
ATOM 2549 O O . ARG B 1 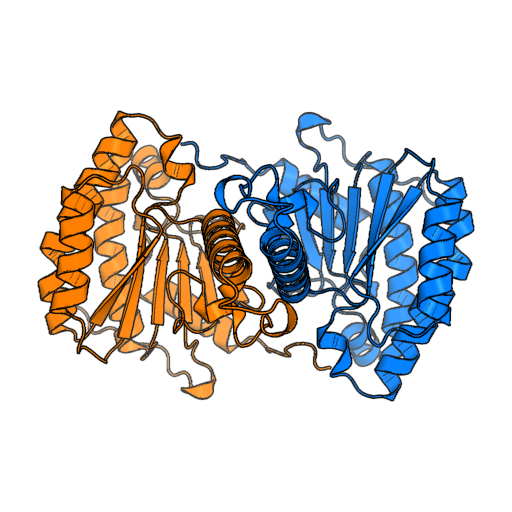74 ? -18.125 -17.266 -0.787 1 89.88 74 ARG B O 1
ATOM 2556 N N . SER B 1 75 ? -18.891 -16.969 -2.975 1 89.75 75 SER B N 1
ATOM 2557 C CA . SER B 1 75 ? -19.859 -18.062 -2.883 1 89.75 75 SER B CA 1
ATOM 2558 C C . SER B 1 75 ? -19.156 -19.391 -2.631 1 89.75 75 SER B C 1
ATOM 2560 O O . SER B 1 75 ? -18 -19.578 -3.02 1 89.75 75 SER B O 1
ATOM 2562 N N . THR B 1 76 ? -19.875 -20.25 -1.954 1 91.81 76 THR B N 1
ATOM 2563 C CA . THR B 1 76 ? -19.344 -21.578 -1.656 1 91.81 76 THR B CA 1
ATOM 2564 C C . THR B 1 76 ? -18.875 -22.266 -2.934 1 91.81 76 THR B C 1
ATOM 2566 O O . THR B 1 76 ? -17.828 -22.922 -2.949 1 91.81 76 THR B O 1
ATOM 2569 N N . GLU B 1 77 ? -19.609 -22.031 -3.951 1 91.31 77 GLU B N 1
ATOM 2570 C CA . GLU B 1 77 ? -19.266 -22.656 -5.23 1 91.31 77 GLU B CA 1
ATOM 2571 C C . GLU B 1 77 ? -17.969 -22.094 -5.781 1 91.31 77 GLU B C 1
ATOM 2573 O O . GLU B 1 77 ? -17.109 -22.859 -6.246 1 91.31 77 GLU B O 1
ATOM 2578 N N . GLU B 1 78 ? -17.797 -20.859 -5.691 1 89.12 78 GLU B N 1
ATOM 2579 C CA . GLU B 1 78 ? -16.578 -20.25 -6.215 1 89.12 78 GLU B CA 1
ATOM 2580 C C . GLU B 1 78 ? -15.375 -20.625 -5.367 1 89.12 78 GLU B C 1
ATOM 2582 O O . GLU B 1 78 ? -14.289 -20.891 -5.898 1 89.12 78 GLU B O 1
ATOM 2587 N N . VAL B 1 79 ? -15.57 -20.625 -4.051 1 93.31 79 VAL B N 1
ATOM 2588 C CA . VAL B 1 79 ? -14.484 -21 -3.158 1 93.31 79 VAL B CA 1
ATOM 2589 C C . VAL B 1 79 ? -14.039 -22.422 -3.453 1 93.31 79 VAL B C 1
ATOM 2591 O O . VAL B 1 79 ? -12.844 -22.703 -3.582 1 93.31 79 VAL B O 1
ATOM 2594 N N . ARG B 1 80 ? -15.008 -23.297 -3.646 1 93.56 80 ARG B N 1
ATOM 2595 C CA . ARG B 1 80 ? -14.703 -24.688 -3.967 1 93.56 80 ARG B CA 1
ATOM 2596 C C . ARG B 1 80 ? -13.938 -24.797 -5.285 1 93.56 80 ARG B C 1
ATOM 2598 O O . ARG B 1 80 ? -12.977 -25.562 -5.391 1 93.56 80 ARG B O 1
ATOM 2605 N N . PHE B 1 81 ? -14.391 -24.094 -6.188 1 91.75 81 PHE B N 1
ATOM 2606 C CA . PHE B 1 81 ? -13.719 -24.078 -7.48 1 91.75 81 PHE B CA 1
ATOM 2607 C C . PHE B 1 81 ? -12.273 -23.594 -7.328 1 91.75 81 PHE B C 1
ATOM 2609 O O . PHE B 1 81 ? -11.352 -24.234 -7.836 1 91.75 81 PHE B O 1
ATOM 2616 N N . LEU B 1 82 ? -12.086 -22.438 -6.652 1 92.69 82 LEU B N 1
ATOM 2617 C CA . LEU B 1 82 ? -10.758 -21.859 -6.523 1 92.69 82 LEU B CA 1
ATOM 2618 C C . LEU B 1 82 ? -9.812 -22.797 -5.777 1 92.69 82 LEU B C 1
ATOM 2620 O O . LEU B 1 82 ? -8.641 -22.922 -6.125 1 92.69 82 LEU B O 1
ATOM 2624 N N . MET B 1 83 ? -10.32 -23.5 -4.777 1 92.06 83 MET B N 1
ATOM 2625 C CA . MET B 1 83 ? -9.523 -24.469 -4.043 1 92.06 83 MET B CA 1
ATOM 2626 C C . MET B 1 83 ? -9.086 -25.625 -4.953 1 92.06 83 MET B C 1
ATOM 2628 O O . MET B 1 83 ? -7.898 -25.922 -5.047 1 92.06 83 MET B O 1
ATOM 2632 N N . GLY B 1 84 ? -10.031 -26.188 -5.602 1 90.19 84 GLY B N 1
ATOM 2633 C CA . GLY B 1 84 ? -9.719 -27.25 -6.547 1 90.19 84 GLY B CA 1
ATOM 2634 C C . GLY B 1 84 ? -8.797 -26.797 -7.668 1 90.19 84 GLY B C 1
ATOM 2635 O O . GLY B 1 84 ? -7.879 -27.531 -8.055 1 90.19 84 GLY B O 1
ATOM 2636 N N . PHE B 1 85 ? -9.039 -25.672 -8.07 1 86.25 85 PHE B N 1
ATOM 2637 C CA . PHE B 1 85 ? -8.289 -25.094 -9.18 1 86.25 85 PHE B CA 1
ATOM 2638 C C . PHE B 1 85 ? -6.836 -24.859 -8.797 1 86.25 85 PHE B C 1
ATOM 2640 O O . PHE B 1 85 ? -5.926 -25.25 -9.531 1 86.25 85 PHE B O 1
ATOM 2647 N N . ASN B 1 86 ? -6.59 -24.234 -7.645 1 87 86 ASN B N 1
ATOM 2648 C CA . ASN B 1 86 ? -5.23 -24.016 -7.168 1 87 86 ASN B CA 1
ATOM 2649 C C . ASN B 1 86 ? -4.469 -25.328 -7.016 1 87 86 ASN B C 1
ATOM 2651 O O . ASN B 1 86 ? -3.307 -25.422 -7.41 1 87 86 ASN B O 1
ATOM 2655 N N . ARG B 1 87 ? -5.133 -26.266 -6.531 1 88.44 87 ARG B N 1
ATOM 2656 C CA . ARG B 1 87 ? -4.551 -27.609 -6.395 1 88.44 87 ARG B CA 1
ATOM 2657 C C . ARG B 1 87 ? -4.145 -28.172 -7.754 1 88.44 87 ARG B C 1
ATOM 2659 O O . ARG B 1 87 ? -3 -28.578 -7.941 1 88.44 87 ARG B O 1
ATOM 2666 N N . ASP B 1 88 ? -4.996 -28.078 -8.656 1 89.19 88 ASP B N 1
ATOM 2667 C CA . ASP B 1 88 ? -4.789 -28.703 -9.969 1 89.19 88 ASP B CA 1
ATOM 2668 C C . ASP B 1 88 ? -3.723 -27.953 -10.766 1 89.19 88 ASP B C 1
ATOM 2670 O O . ASP B 1 88 ? -2.93 -28.562 -11.477 1 89.19 88 ASP B O 1
ATOM 2674 N N . VAL B 1 89 ? -3.756 -26.656 -10.648 1 86.25 89 VAL B N 1
ATOM 2675 C CA . VAL B 1 89 ? -2.775 -25.828 -11.359 1 86.25 89 VAL B CA 1
ATOM 2676 C C . VAL B 1 89 ? -1.366 -26.219 -10.906 1 86.25 89 VAL B C 1
ATOM 2678 O O . VAL B 1 89 ? -0.479 -26.422 -11.734 1 86.25 89 VAL B O 1
ATOM 2681 N N . LEU B 1 90 ? -1.155 -26.344 -9.68 1 87.19 90 LEU B N 1
ATOM 2682 C CA . LEU B 1 90 ? 0.159 -26.672 -9.148 1 87.19 90 LEU B CA 1
ATOM 2683 C C . LEU B 1 90 ? 0.577 -28.078 -9.57 1 87.19 90 LEU B C 1
ATOM 2685 O O . LEU B 1 90 ? 1.729 -28.312 -9.953 1 87.19 90 LEU B O 1
ATOM 2689 N N . ARG B 1 91 ? -0.343 -28.969 -9.539 1 87.88 91 ARG B N 1
ATOM 2690 C CA . ARG B 1 91 ? -0.058 -30.344 -9.922 1 87.88 91 ARG B CA 1
ATOM 2691 C C . ARG B 1 91 ? 0.323 -30.422 -11.398 1 87.88 91 ARG B C 1
ATOM 2693 O O . ARG B 1 91 ? 1.312 -31.062 -11.75 1 87.88 91 ARG B O 1
ATOM 2700 N N . ARG B 1 92 ? -0.347 -29.734 -12.141 1 90.62 92 ARG B N 1
ATOM 2701 C CA . ARG B 1 92 ? -0.167 -29.812 -13.586 1 90.62 92 ARG B CA 1
ATOM 2702 C C . ARG B 1 92 ? 1.069 -29.031 -14.031 1 90.62 92 ARG B C 1
ATOM 2704 O O . ARG B 1 92 ? 1.725 -29.391 -15.008 1 90.62 92 ARG B O 1
ATOM 2711 N N . GLN B 1 93 ? 1.376 -28.016 -13.273 1 92.88 93 GLN B N 1
ATOM 2712 C CA . GLN B 1 93 ? 2.363 -27.078 -13.797 1 92.88 93 GLN B CA 1
ATOM 2713 C C . GLN B 1 93 ? 3.705 -27.234 -13.086 1 92.88 93 GLN B C 1
ATOM 2715 O O . GLN B 1 93 ? 4.73 -26.75 -13.578 1 92.88 93 GLN B O 1
ATOM 2720 N N . ARG B 1 94 ? 3.75 -27.844 -11.938 1 95 94 ARG B N 1
ATOM 2721 C CA . ARG B 1 94 ? 4.961 -27.875 -11.125 1 95 94 ARG B CA 1
ATOM 2722 C C . ARG B 1 94 ? 6.133 -28.453 -11.906 1 95 94 ARG B C 1
ATOM 2724 O O . ARG B 1 94 ? 7.266 -27.984 -11.773 1 95 94 ARG B O 1
ATOM 2731 N N . ASP B 1 95 ? 5.922 -29.516 -12.773 1 96.06 95 ASP B N 1
ATOM 2732 C CA . ASP B 1 95 ? 7.012 -30.125 -13.531 1 96.06 95 ASP B CA 1
ATOM 2733 C C . ASP B 1 95 ? 7.547 -29.156 -14.586 1 96.06 95 ASP B C 1
ATOM 2735 O O . ASP B 1 95 ? 8.758 -29.047 -14.789 1 96.06 95 ASP B O 1
ATOM 2739 N N . GLY B 1 96 ? 6.621 -28.531 -15.258 1 96.56 96 GLY B N 1
ATOM 2740 C CA . GLY B 1 96 ? 7.039 -27.516 -16.219 1 96.56 96 GLY B CA 1
ATOM 2741 C C . GLY B 1 96 ? 7.82 -26.375 -15.594 1 96.56 96 GLY B C 1
ATOM 2742 O O . GLY B 1 96 ? 8.828 -25.938 -16.141 1 96.56 96 GLY B O 1
ATOM 2743 N N . LEU B 1 97 ? 7.367 -25.906 -14.469 1 97.94 97 LEU B N 1
ATOM 2744 C CA . LEU B 1 97 ? 8.062 -24.859 -13.727 1 97.94 97 LEU B CA 1
ATOM 2745 C C . LEU B 1 97 ? 9.445 -25.328 -13.289 1 97.94 97 LEU B C 1
ATOM 2747 O O . LEU B 1 97 ? 10.422 -24.578 -13.383 1 97.94 97 LEU B O 1
ATOM 2751 N N . HIS B 1 98 ? 9.539 -26.562 -12.844 1 98.25 98 HIS B N 1
ATOM 2752 C CA . HIS B 1 98 ? 10.805 -27.172 -12.438 1 98.25 98 HIS B CA 1
ATOM 2753 C C . HIS B 1 98 ? 11.789 -27.219 -13.602 1 98.25 98 HIS B C 1
ATOM 2755 O O . HIS B 1 98 ? 12.961 -26.859 -13.438 1 98.25 98 HIS B O 1
ATOM 2761 N N . GLU B 1 99 ? 11.281 -27.641 -14.711 1 98 99 GLU B N 1
ATOM 2762 C CA . GLU B 1 99 ? 12.125 -27.734 -15.898 1 98 99 GLU B CA 1
ATOM 2763 C C . GLU B 1 99 ? 12.672 -26.359 -16.312 1 98 99 GLU B C 1
ATOM 2765 O O . GLU B 1 99 ? 13.781 -26.266 -16.828 1 98 99 GLU B O 1
ATOM 2770 N N . LYS B 1 100 ? 11.969 -25.344 -15.992 1 97.88 100 LYS B N 1
ATOM 2771 C CA . LYS B 1 100 ? 12.352 -23.984 -16.344 1 97.88 100 LYS B CA 1
ATOM 2772 C C . LYS B 1 100 ? 13.312 -23.406 -15.312 1 97.88 100 LYS B C 1
ATOM 2774 O O . LYS B 1 100 ? 13.789 -22.281 -15.469 1 97.88 100 LYS B O 1
ATOM 2779 N N . GLY B 1 101 ? 13.508 -24.125 -14.227 1 98.5 101 GLY B N 1
ATOM 2780 C CA . GLY B 1 101 ? 14.398 -23.672 -13.172 1 98.5 101 GLY B CA 1
ATOM 2781 C C . GLY B 1 101 ? 13.742 -22.703 -12.219 1 98.5 101 GLY B C 1
ATOM 2782 O O . GLY B 1 101 ? 14.422 -21.922 -11.539 1 98.5 101 GLY B O 1
ATOM 2783 N N . VAL B 1 102 ? 12.391 -22.703 -12.188 1 98.62 102 VAL B N 1
ATOM 2784 C CA . VAL B 1 102 ? 11.625 -21.812 -11.32 1 98.62 102 VAL B CA 1
ATOM 2785 C C . VAL B 1 102 ? 11.484 -22.422 -9.93 1 98.62 102 VAL B C 1
ATOM 2787 O O . VAL B 1 102 ? 11.102 -23.594 -9.797 1 98.62 102 VAL B O 1
ATOM 2790 N N . ARG B 1 103 ? 11.891 -21.703 -8.914 1 98.69 103 ARG B N 1
ATOM 2791 C CA . ARG B 1 103 ? 11.672 -22.094 -7.527 1 98.69 103 ARG B CA 1
ATOM 2792 C C . ARG B 1 103 ? 10.32 -21.609 -7.031 1 98.69 103 ARG B C 1
ATOM 2794 O O . ARG B 1 103 ? 10.078 -20.406 -6.941 1 98.69 103 ARG B O 1
ATOM 2801 N N . VAL B 1 104 ? 9.453 -22.531 -6.684 1 98.19 104 VAL B N 1
ATOM 2802 C CA . VAL B 1 104 ? 8.109 -22.172 -6.219 1 98.19 104 VAL B CA 1
ATOM 2803 C C . VAL B 1 104 ? 8.109 -22.047 -4.699 1 98.19 104 VAL B C 1
ATOM 2805 O O . VAL B 1 104 ? 8.664 -22.906 -4 1 98.19 104 VAL B O 1
ATOM 2808 N N . ARG B 1 105 ? 7.559 -20.984 -4.18 1 98.25 105 ARG B N 1
ATOM 2809 C CA . ARG B 1 105 ? 7.375 -20.766 -2.746 1 98.25 105 ARG B CA 1
ATOM 2810 C C . ARG B 1 105 ? 5.922 -20.438 -2.422 1 98.25 105 ARG B C 1
ATOM 2812 O O . ARG B 1 105 ? 5.281 -19.656 -3.121 1 98.25 105 ARG B O 1
ATOM 2819 N N . TRP B 1 106 ? 5.422 -21.125 -1.426 1 97.81 106 TRP B N 1
ATOM 2820 C CA . TRP B 1 106 ? 4.082 -20.812 -0.939 1 97.81 106 TRP B CA 1
ATOM 2821 C C . TRP B 1 106 ? 4.137 -19.703 0.116 1 97.81 106 TRP B C 1
ATOM 2823 O O . TRP B 1 106 ? 4.891 -19.812 1.087 1 97.81 106 TRP B O 1
ATOM 2833 N N . VAL B 1 107 ? 3.457 -18.656 -0.1 1 98.38 107 VAL B N 1
ATOM 2834 C CA . VAL B 1 107 ? 3.271 -17.562 0.847 1 98.38 107 VAL B CA 1
ATOM 2835 C C . VAL B 1 107 ? 1.808 -17.484 1.273 1 98.38 107 VAL B C 1
ATOM 2837 O O . VAL B 1 107 ? 0.924 -17.25 0.444 1 98.38 107 VAL B O 1
ATOM 2840 N N . GLY B 1 108 ? 1.525 -17.641 2.486 1 97.69 108 GLY B N 1
ATOM 2841 C CA . GLY B 1 108 ? 0.156 -17.656 2.975 1 97.69 108 GLY B CA 1
ATOM 2842 C C . GLY B 1 108 ? -0.035 -18.531 4.195 1 97.69 108 GLY B C 1
ATOM 2843 O O . GLY B 1 108 ? 0.938 -18.906 4.848 1 97.69 108 GLY B O 1
ATOM 2844 N N . ARG B 1 109 ? -1.356 -18.844 4.527 1 96.56 109 ARG B N 1
ATOM 2845 C CA . ARG B 1 109 ? -1.664 -19.484 5.805 1 96.56 109 ARG B CA 1
ATOM 2846 C C . ARG B 1 109 ? -2.4 -20.797 5.59 1 96.56 109 ARG B C 1
ATOM 2848 O O . ARG B 1 109 ? -3.08 -20.984 4.578 1 96.56 109 ARG B O 1
ATOM 2855 N N . ARG B 1 110 ? -2.342 -21.625 6.535 1 96.69 110 ARG B N 1
ATOM 2856 C CA . ARG B 1 110 ? -2.871 -22.984 6.445 1 96.69 110 ARG B CA 1
ATOM 2857 C C . ARG B 1 110 ? -4.367 -23.016 6.746 1 96.69 110 ARG B C 1
ATOM 2859 O O . ARG B 1 110 ? -5.121 -23.75 6.102 1 96.69 110 ARG B O 1
ATOM 2866 N N . PRO B 1 111 ? -4.836 -22.203 7.695 1 94.88 111 PRO B N 1
ATOM 2867 C CA . PRO B 1 111 ? -6.223 -22.391 8.117 1 94.88 111 PRO B CA 1
ATOM 2868 C C . PRO B 1 111 ? -7.215 -22.312 6.961 1 94.88 111 PRO B C 1
ATOM 2870 O O . PRO B 1 111 ? -7.055 -21.484 6.059 1 94.88 111 PRO B O 1
ATOM 2873 N N . ARG B 1 112 ? -8.125 -23.25 6.969 1 94.38 112 ARG B N 1
ATOM 2874 C CA . ARG B 1 112 ? -9.258 -23.312 6.051 1 94.38 112 ARG B CA 1
ATOM 2875 C C . ARG B 1 112 ? -8.852 -23.922 4.715 1 94.38 112 ARG B C 1
ATOM 2877 O O . ARG B 1 112 ? -9.711 -24.328 3.932 1 94.38 112 ARG B O 1
ATOM 2884 N N . LEU B 1 113 ? -7.59 -23.969 4.398 1 96.38 113 LEU B N 1
ATOM 2885 C CA . LEU B 1 113 ? -7.16 -24.594 3.15 1 96.38 113 LEU B CA 1
ATOM 2886 C C . LEU B 1 113 ? -7.406 -26.094 3.184 1 96.38 113 LEU B C 1
ATOM 2888 O O . LEU B 1 113 ? -7.188 -26.734 4.207 1 96.38 113 LEU B O 1
ATOM 2892 N N . TRP B 1 114 ? -7.824 -26.609 2.076 1 95.56 114 TRP B N 1
ATOM 2893 C CA . TRP B 1 114 ? -7.93 -28.062 1.96 1 95.56 114 TRP B CA 1
ATOM 2894 C C . TRP B 1 114 ? -6.562 -28.719 2.102 1 95.56 114 TRP B C 1
ATOM 2896 O O . TRP B 1 114 ? -5.562 -28.203 1.598 1 95.56 114 TRP B O 1
ATOM 2906 N N . ARG B 1 115 ? -6.527 -29.875 2.752 1 96.62 115 ARG B N 1
ATOM 2907 C CA . ARG B 1 115 ? -5.285 -30.625 2.922 1 96.62 115 ARG B CA 1
ATOM 2908 C C . ARG B 1 115 ? -4.66 -30.953 1.572 1 96.62 115 ARG B C 1
ATOM 2910 O O . ARG B 1 115 ? -3.436 -30.953 1.431 1 96.62 115 ARG B O 1
ATOM 2917 N N . SER B 1 116 ? -5.484 -31.266 0.647 1 95.75 116 SER B N 1
ATOM 2918 C CA . SER B 1 116 ? -5 -31.609 -0.686 1 95.75 116 SER B CA 1
ATOM 2919 C C . SER B 1 116 ? -4.297 -30.422 -1.342 1 95.75 116 SER B C 1
ATOM 2921 O O . SER B 1 116 ? -3.311 -30.594 -2.059 1 95.75 116 SER B O 1
ATOM 2923 N N . VAL B 1 117 ? -4.801 -29.203 -1.098 1 96.44 117 VAL B N 1
ATOM 2924 C CA . VAL B 1 117 ? -4.184 -28 -1.629 1 96.44 117 VAL B CA 1
ATOM 2925 C C . VAL B 1 117 ? -2.82 -27.781 -0.975 1 96.44 117 VAL B C 1
ATOM 2927 O O . VAL B 1 117 ? -1.827 -27.531 -1.663 1 96.44 117 VAL B O 1
ATOM 2930 N N . ILE B 1 118 ? -2.789 -27.922 0.326 1 97.62 118 ILE B N 1
ATOM 2931 C CA . ILE B 1 118 ? -1.56 -27.734 1.09 1 97.62 118 ILE B CA 1
ATOM 2932 C C . ILE B 1 118 ? -0.501 -28.734 0.611 1 97.62 118 ILE B C 1
ATOM 2934 O O . ILE B 1 118 ? 0.654 -28.359 0.394 1 97.62 118 ILE B O 1
ATOM 2938 N N . ARG B 1 119 ? -0.901 -29.953 0.417 1 96.94 119 ARG B N 1
ATOM 2939 C CA . ARG B 1 119 ? 0.018 -31 -0.039 1 96.94 119 ARG B CA 1
ATOM 2940 C C . ARG B 1 119 ? 0.635 -30.625 -1.384 1 96.94 119 ARG B C 1
ATOM 2942 O O . ARG B 1 119 ? 1.838 -30.812 -1.59 1 96.94 119 ARG B O 1
ATOM 2949 N N . GLU B 1 120 ? -0.176 -30.156 -2.273 1 96.5 120 GLU B N 1
ATOM 2950 C CA . GLU B 1 120 ? 0.326 -29.781 -3.594 1 96.5 120 GLU B CA 1
ATOM 2951 C C . GLU B 1 120 ? 1.272 -28.594 -3.51 1 96.5 120 GLU B C 1
ATOM 2953 O O . GLU B 1 120 ? 2.271 -28.531 -4.227 1 96.5 120 GLU B O 1
ATOM 2958 N N . LEU B 1 121 ? 0.95 -27.578 -2.688 1 97.25 121 LEU B N 1
ATOM 2959 C CA . LEU B 1 121 ? 1.818 -26.422 -2.482 1 97.25 121 LEU B CA 1
ATOM 2960 C C . LEU B 1 121 ? 3.178 -26.859 -1.945 1 97.25 121 LEU B C 1
ATOM 2962 O O . LEU B 1 121 ? 4.215 -26.453 -2.477 1 97.25 121 LEU B O 1
ATOM 2966 N N . GLU B 1 122 ? 3.141 -27.719 -0.961 1 97.75 122 GLU B N 1
ATOM 2967 C CA . GLU B 1 122 ? 4.371 -28.203 -0.341 1 97.75 122 GLU B CA 1
ATOM 2968 C C . GLU B 1 122 ? 5.172 -29.078 -1.304 1 97.75 122 GLU B C 1
ATOM 2970 O O . GLU B 1 122 ? 6.402 -29.031 -1.315 1 97.75 122 GLU B O 1
ATOM 2975 N N . ALA B 1 123 ? 4.504 -29.891 -2.084 1 97.69 123 ALA B N 1
ATOM 2976 C CA . ALA B 1 123 ? 5.168 -30.734 -3.076 1 97.69 123 ALA B CA 1
ATOM 2977 C C . ALA B 1 123 ? 5.883 -29.891 -4.125 1 97.69 123 ALA B C 1
ATOM 2979 O O . ALA B 1 123 ? 7.008 -30.203 -4.523 1 97.69 123 ALA B O 1
ATOM 2980 N N . ALA B 1 124 ? 5.223 -28.859 -4.555 1 97.62 124 ALA B N 1
ATOM 2981 C CA . ALA B 1 124 ? 5.836 -27.953 -5.527 1 97.62 124 ALA B CA 1
ATOM 2982 C C . ALA B 1 124 ? 7.078 -27.281 -4.949 1 97.62 124 ALA B C 1
ATOM 2984 O O . ALA B 1 124 ? 8.102 -27.156 -5.629 1 97.62 124 ALA B O 1
ATOM 2985 N N . GLU B 1 125 ? 6.977 -26.828 -3.732 1 98 125 GLU B N 1
ATOM 2986 C CA . GLU B 1 125 ? 8.117 -26.219 -3.059 1 98 125 GLU B CA 1
ATOM 2987 C C . GLU B 1 125 ? 9.297 -27.188 -2.98 1 98 125 GLU B C 1
ATOM 2989 O O . GLU B 1 125 ? 10.43 -26.812 -3.305 1 98 125 GLU B O 1
ATOM 2994 N N . GLU B 1 126 ? 8.969 -28.391 -2.561 1 98.38 126 GLU B N 1
ATOM 2995 C CA . GLU B 1 126 ? 10.023 -29.375 -2.389 1 98.38 126 GLU B CA 1
ATOM 2996 C C . GLU B 1 126 ? 10.664 -29.734 -3.727 1 98.38 126 GLU B C 1
ATOM 2998 O O . GLU B 1 126 ? 11.891 -29.781 -3.836 1 98.38 126 GLU B O 1
ATOM 3003 N N . LEU B 1 127 ? 9.867 -29.922 -4.719 1 98.25 127 LEU B N 1
ATOM 3004 C CA . LEU B 1 127 ? 10.352 -30.328 -6.035 1 98.25 127 LEU B CA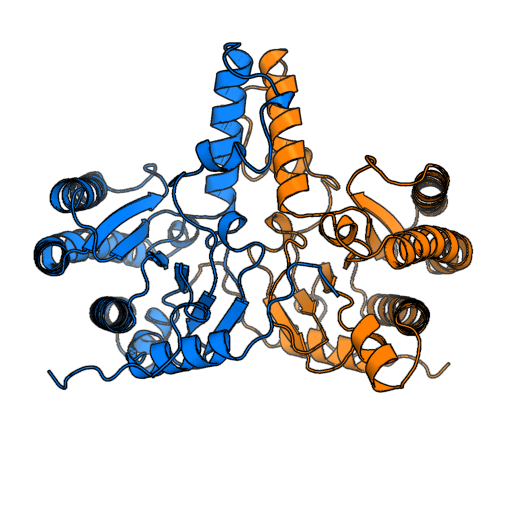 1
ATOM 3005 C C . LEU B 1 127 ? 11.289 -29.281 -6.617 1 98.25 127 LEU B C 1
ATOM 3007 O O . LEU B 1 127 ? 12.273 -29.625 -7.277 1 98.25 127 LEU B O 1
ATOM 3011 N N . THR B 1 128 ? 11.016 -28.031 -6.332 1 98.31 128 THR B N 1
ATOM 3012 C CA . THR B 1 128 ? 11.688 -26.953 -7.051 1 98.31 128 THR B CA 1
ATOM 3013 C C . THR B 1 128 ? 12.672 -26.234 -6.141 1 98.31 128 THR B C 1
ATOM 3015 O O . THR B 1 128 ? 13.203 -25.172 -6.5 1 98.31 128 THR B O 1
ATOM 3018 N N . LYS B 1 129 ? 12.969 -26.734 -4.969 1 98.25 129 LYS B N 1
ATOM 3019 C CA . LYS B 1 129 ? 13.664 -26.031 -3.896 1 98.25 129 LYS B CA 1
ATOM 3020 C C . LYS B 1 129 ? 15.078 -25.656 -4.316 1 98.25 129 LYS B C 1
ATOM 3022 O O . LYS B 1 129 ? 15.648 -24.688 -3.805 1 98.25 129 LYS B O 1
ATOM 3027 N N . ASP B 1 130 ? 15.68 -26.281 -5.297 1 98.44 130 ASP B N 1
ATOM 3028 C CA . ASP B 1 130 ? 17.078 -26.031 -5.668 1 98.44 130 ASP B CA 1
ATOM 3029 C C . ASP B 1 130 ? 17.172 -25.203 -6.949 1 98.44 130 ASP B C 1
ATOM 3031 O O . ASP B 1 130 ? 18.266 -24.906 -7.418 1 98.44 130 ASP B O 1
ATOM 3035 N N . ASN B 1 131 ? 16.016 -24.875 -7.523 1 98.56 131 ASN B N 1
ATOM 3036 C CA . ASN B 1 131 ? 16 -24.062 -8.734 1 98.56 131 ASN B CA 1
ATOM 3037 C C . ASN B 1 131 ? 16.469 -22.641 -8.461 1 98.56 131 ASN B C 1
ATOM 3039 O O . ASN B 1 131 ? 16.25 -22.109 -7.367 1 98.56 131 ASN B O 1
ATOM 3043 N N . THR B 1 132 ? 17.078 -21.953 -9.508 1 98.31 132 THR B N 1
ATOM 3044 C CA . THR B 1 132 ? 17.719 -20.672 -9.227 1 98.31 132 THR B CA 1
ATOM 3045 C C . THR B 1 132 ? 17.391 -19.656 -10.305 1 98.31 132 THR B C 1
ATOM 3047 O O . THR B 1 132 ? 17.781 -18.484 -10.211 1 98.31 132 THR B O 1
ATOM 3050 N N . ASN B 1 133 ? 16.625 -20.031 -11.312 1 98.44 133 ASN B N 1
ATOM 3051 C CA . ASN B 1 133 ? 16.375 -19.094 -12.406 1 98.44 133 ASN B CA 1
ATOM 3052 C C . ASN B 1 133 ? 15.469 -17.953 -11.977 1 98.44 133 ASN B C 1
ATOM 3054 O O . ASN B 1 133 ? 15.633 -16.812 -12.43 1 98.44 133 ASN B O 1
ATOM 3058 N N . MET B 1 134 ? 14.508 -18.234 -11.148 1 98.31 134 MET B N 1
ATOM 3059 C CA . MET B 1 134 ? 13.531 -17.297 -10.617 1 98.31 134 MET B CA 1
ATOM 3060 C C . MET B 1 134 ? 12.75 -17.906 -9.461 1 98.31 134 MET B C 1
ATOM 3062 O O . MET B 1 134 ? 12.609 -19.125 -9.383 1 98.31 134 MET B O 1
ATOM 3066 N N . THR B 1 135 ? 12.359 -17.094 -8.578 1 98.81 135 THR B N 1
ATOM 3067 C CA . THR B 1 135 ? 11.43 -17.531 -7.543 1 98.81 135 THR B CA 1
ATOM 3068 C C . THR B 1 135 ? 10.008 -17.078 -7.855 1 98.81 135 THR B C 1
ATOM 3070 O O . THR B 1 135 ? 9.789 -15.898 -8.172 1 98.81 135 THR B O 1
ATOM 3073 N N . LEU B 1 136 ? 9.141 -17.969 -7.891 1 98.5 136 LEU B N 1
ATOM 3074 C CA . LEU B 1 136 ? 7.715 -17.688 -7.992 1 98.5 136 LEU B CA 1
ATOM 3075 C C . LEU B 1 136 ? 7.023 -17.891 -6.648 1 98.5 136 LEU B C 1
ATOM 3077 O O . LEU B 1 136 ? 6.828 -19.016 -6.207 1 98.5 136 LEU B O 1
ATOM 3081 N N . ALA B 1 137 ? 6.688 -16.797 -6.004 1 98.56 137 ALA B N 1
ATOM 3082 C CA . ALA B 1 137 ? 5.898 -16.875 -4.773 1 98.56 137 ALA B CA 1
ATOM 3083 C C . ALA B 1 137 ? 4.406 -16.953 -5.082 1 98.56 137 ALA B C 1
ATOM 3085 O O . ALA B 1 137 ? 3.818 -16.016 -5.605 1 98.56 137 ALA B O 1
ATOM 3086 N N . MET B 1 138 ? 3.844 -18.047 -4.797 1 97.69 138 MET B N 1
ATOM 3087 C CA . MET B 1 138 ? 2.398 -18.234 -4.898 1 97.69 138 MET B CA 1
ATOM 3088 C C . MET B 1 138 ? 1.703 -17.812 -3.609 1 97.69 138 MET B C 1
ATOM 3090 O O . MET B 1 138 ? 1.787 -18.516 -2.596 1 97.69 138 MET B O 1
ATOM 3094 N N . CYS B 1 139 ? 1.033 -16.719 -3.65 1 98.25 139 CYS B N 1
ATOM 3095 C CA . CYS B 1 139 ? 0.323 -16.234 -2.475 1 98.25 139 CYS B CA 1
ATOM 3096 C C . CYS B 1 139 ? -1.085 -16.812 -2.408 1 98.25 139 CYS B C 1
ATOM 3098 O O . CYS B 1 139 ? -1.991 -16.328 -3.092 1 98.25 139 CYS B O 1
ATOM 3100 N N . VAL B 1 140 ? -1.236 -17.828 -1.625 1 97.75 140 VAL B N 1
ATOM 3101 C CA . VAL B 1 140 ? -2.484 -18.562 -1.469 1 97.75 140 VAL B CA 1
ATOM 3102 C C . VAL B 1 140 ? -2.947 -18.5 -0.015 1 97.75 140 VAL B C 1
ATOM 3104 O O . VAL B 1 140 ? -2.207 -18.875 0.896 1 97.75 140 VAL B O 1
ATOM 3107 N N . ASN B 1 141 ? -4.238 -18.109 0.155 1 97.81 141 ASN B N 1
ATOM 3108 C CA . ASN B 1 141 ? -4.754 -17.781 1.481 1 97.81 141 ASN B CA 1
ATOM 3109 C C . ASN B 1 141 ? -3.875 -16.766 2.193 1 97.81 141 ASN B C 1
ATOM 3111 O O . ASN B 1 141 ? -3.43 -17 3.318 1 97.81 141 ASN B O 1
ATOM 3115 N N . TYR B 1 142 ? -3.699 -15.703 1.423 1 98.25 142 TYR B N 1
ATOM 3116 C CA . TYR B 1 142 ? -2.762 -14.68 1.874 1 98.25 142 TYR B CA 1
ATOM 3117 C C . TYR B 1 142 ? -3.455 -13.328 2.02 1 98.25 142 TYR B C 1
ATOM 3119 O O . TYR B 1 142 ? -4.34 -12.992 1.23 1 98.25 142 TYR B O 1
ATOM 3127 N N . GLY B 1 143 ? -3.047 -12.539 2.961 1 98.12 143 GLY B N 1
ATOM 3128 C CA . GLY B 1 143 ? -3.354 -11.141 3.193 1 98.12 143 GLY B CA 1
ATOM 3129 C C . GLY B 1 143 ? -2.285 -10.414 3.998 1 98.12 143 GLY B C 1
ATOM 3130 O O . GLY B 1 143 ? -1.735 -10.977 4.949 1 98.12 143 GLY B O 1
ATOM 3131 N N . GLY B 1 144 ? -2.02 -9.227 3.547 1 98.56 144 GLY B N 1
ATOM 3132 C CA . GLY B 1 144 ? -0.971 -8.461 4.207 1 98.56 144 GLY B CA 1
ATOM 3133 C C . GLY B 1 144 ? -1.22 -8.266 5.691 1 98.56 144 GLY B C 1
ATOM 3134 O O . GLY B 1 144 ? -0.304 -8.406 6.504 1 98.56 144 GLY B O 1
ATOM 3135 N N . ARG B 1 145 ? -2.434 -7.902 6.078 1 98.62 145 ARG B N 1
ATOM 3136 C CA . ARG B 1 145 ? -2.76 -7.703 7.484 1 98.62 145 ARG B CA 1
ATOM 3137 C C . ARG B 1 145 ? -2.609 -9.008 8.266 1 98.62 145 ARG B C 1
ATOM 3139 O O . ARG B 1 145 ? -2.049 -9.008 9.367 1 98.62 145 ARG B O 1
ATOM 3146 N N . ALA B 1 146 ? -3.123 -10.117 7.699 1 98.25 146 ALA B N 1
ATOM 3147 C CA . ALA B 1 146 ? -2.986 -11.414 8.359 1 98.25 146 ALA B CA 1
ATOM 3148 C C . ALA B 1 146 ? -1.517 -11.766 8.57 1 98.25 146 ALA B C 1
ATOM 3150 O O . ALA B 1 146 ? -1.142 -12.281 9.625 1 98.25 146 ALA B O 1
ATOM 3151 N N . GLU B 1 147 ? -0.708 -11.539 7.582 1 98.69 147 GLU B N 1
ATOM 3152 C CA . GLU B 1 147 ? 0.722 -11.812 7.676 1 98.69 147 GLU B CA 1
ATOM 3153 C C . GLU B 1 147 ? 1.361 -11.031 8.82 1 98.69 147 GLU B C 1
ATOM 3155 O O . GLU B 1 147 ? 2.121 -11.594 9.617 1 98.69 147 GLU B O 1
ATOM 3160 N N . ILE B 1 148 ? 1.07 -9.75 8.922 1 98.81 148 ILE B N 1
ATOM 3161 C CA . ILE B 1 148 ? 1.609 -8.891 9.961 1 98.81 148 ILE B CA 1
ATOM 3162 C C . ILE B 1 148 ? 1.133 -9.367 11.328 1 98.81 148 ILE B C 1
ATOM 3164 O O . ILE B 1 148 ? 1.915 -9.43 12.281 1 98.81 148 ILE B O 1
ATOM 3168 N N . ILE B 1 149 ? -0.112 -9.727 11.414 1 98.62 149 ILE B N 1
ATOM 3169 C CA . ILE B 1 149 ? -0.69 -10.203 12.664 1 98.62 149 ILE B CA 1
ATOM 3170 C C . ILE B 1 149 ? 0.003 -11.492 13.086 1 98.62 149 ILE B C 1
ATOM 3172 O O . ILE B 1 149 ? 0.369 -11.656 14.258 1 98.62 149 ILE B O 1
ATOM 3176 N N . ASP B 1 150 ? 0.132 -12.445 12.148 1 98.5 150 ASP B N 1
ATOM 3177 C CA . ASP B 1 150 ? 0.808 -13.703 12.461 1 98.5 150 ASP B CA 1
ATOM 3178 C C . ASP B 1 150 ? 2.236 -13.461 12.938 1 98.5 150 ASP B C 1
ATOM 3180 O O . ASP B 1 150 ? 2.709 -14.125 13.867 1 98.5 150 ASP B O 1
ATOM 3184 N N . ALA B 1 151 ? 2.93 -12.516 12.297 1 98.69 151 ALA B N 1
ATOM 3185 C CA . ALA B 1 151 ? 4.266 -12.133 12.742 1 98.69 151 ALA B CA 1
ATOM 3186 C C . ALA B 1 151 ? 4.242 -11.602 14.172 1 98.69 151 ALA B C 1
ATOM 3188 O O . ALA B 1 151 ? 5.051 -12.016 15.008 1 98.69 151 ALA B O 1
ATOM 3189 N N . ALA B 1 152 ? 3.301 -10.703 14.438 1 98.75 152 ALA B N 1
ATOM 3190 C CA . ALA B 1 152 ? 3.168 -10.133 15.773 1 98.75 152 ALA B CA 1
ATOM 3191 C C . ALA B 1 152 ? 2.877 -11.211 16.812 1 98.75 152 ALA B C 1
ATOM 3193 O O . ALA B 1 152 ? 3.4 -11.172 17.922 1 98.75 152 ALA B O 1
ATOM 3194 N N . ARG B 1 153 ? 2.02 -12.18 16.453 1 98.62 153 ARG B N 1
ATOM 3195 C CA . ARG B 1 153 ? 1.694 -13.273 17.359 1 98.62 153 ARG B CA 1
ATOM 3196 C C . ARG B 1 153 ? 2.934 -14.102 17.688 1 98.62 153 ARG B C 1
ATOM 3198 O O . ARG B 1 153 ? 3.16 -14.469 18.844 1 98.62 153 ARG B O 1
ATOM 3205 N N . GLU B 1 154 ? 3.666 -14.422 16.656 1 98.62 154 GLU B N 1
ATOM 3206 C CA . GLU B 1 154 ? 4.883 -15.195 16.875 1 98.62 154 GLU B CA 1
ATOM 3207 C C . GLU B 1 154 ? 5.883 -14.43 17.734 1 98.62 154 GLU B C 1
ATOM 3209 O O . GLU B 1 154 ? 6.523 -15 18.609 1 98.62 154 GLU B O 1
ATOM 3214 N N . ILE B 1 155 ? 6.051 -13.164 17.469 1 98.75 155 ILE B N 1
ATOM 3215 C CA . ILE B 1 155 ? 6.914 -12.297 18.266 1 98.75 155 ILE B CA 1
ATOM 3216 C C . ILE B 1 155 ? 6.453 -12.312 19.734 1 98.75 155 ILE B C 1
ATOM 3218 O O . ILE B 1 155 ? 7.273 -12.461 20.641 1 98.75 155 ILE B O 1
ATOM 3222 N N . ALA B 1 156 ? 5.168 -12.18 19.938 1 98.69 156 ALA B N 1
ATOM 3223 C CA . ALA B 1 156 ? 4.602 -12.234 21.281 1 98.69 156 ALA B CA 1
ATOM 3224 C C . ALA B 1 156 ? 4.926 -13.555 21.969 1 98.69 156 ALA B C 1
ATOM 3226 O O . ALA B 1 156 ? 5.301 -13.586 23.141 1 98.69 156 ALA B O 1
ATOM 3227 N N . ARG B 1 157 ? 4.707 -14.656 21.25 1 98.69 157 ARG B N 1
ATOM 3228 C CA . ARG B 1 157 ? 4.973 -15.984 21.781 1 98.69 157 ARG B CA 1
ATOM 3229 C C . ARG B 1 157 ? 6.422 -16.109 22.25 1 98.69 157 ARG B C 1
ATOM 3231 O O . ARG B 1 157 ? 6.691 -16.562 23.359 1 98.69 157 ARG B O 1
ATOM 3238 N N . GLN B 1 158 ? 7.328 -15.703 21.391 1 98.69 158 GLN B N 1
ATOM 3239 C CA . GLN B 1 158 ? 8.75 -15.805 21.703 1 98.69 158 GLN B CA 1
ATOM 3240 C C . GLN B 1 158 ? 9.117 -14.883 22.859 1 98.69 158 GLN B C 1
ATOM 3242 O O . GLN B 1 158 ? 9.961 -15.227 23.703 1 98.69 158 GLN B O 1
ATOM 3247 N N . ALA B 1 159 ? 8.562 -13.68 22.891 1 98.56 159 ALA B N 1
ATOM 3248 C CA . ALA B 1 159 ? 8.82 -12.758 23.984 1 98.56 159 ALA B CA 1
ATOM 3249 C C . ALA B 1 159 ? 8.344 -13.336 25.312 1 98.56 159 ALA B C 1
ATOM 3251 O O . ALA B 1 159 ? 9.055 -13.273 26.312 1 98.56 159 ALA B O 1
ATOM 3252 N N . ALA B 1 160 ? 7.152 -13.852 25.312 1 98.38 160 ALA B N 1
ATOM 3253 C CA . ALA B 1 160 ? 6.586 -14.461 26.516 1 98.38 160 ALA B CA 1
ATOM 3254 C C . ALA B 1 160 ? 7.465 -15.594 27.016 1 98.38 160 ALA B C 1
ATOM 3256 O O . ALA B 1 160 ? 7.57 -15.812 28.234 1 98.38 160 ALA B O 1
ATOM 3257 N N . ALA B 1 161 ? 8.07 -16.281 26.141 1 98.31 161 ALA B N 1
ATOM 3258 C CA . ALA B 1 161 ? 8.93 -17.406 26.469 1 98.31 161 ALA B CA 1
ATOM 3259 C C . ALA B 1 161 ? 10.336 -16.953 26.844 1 98.31 161 ALA B C 1
ATOM 3261 O O . ALA B 1 161 ? 11.211 -17.766 27.156 1 98.31 161 ALA B O 1
ATOM 3262 N N . GLY B 1 162 ? 10.625 -15.633 26.734 1 97.88 162 GLY B N 1
ATOM 3263 C CA . GLY B 1 162 ? 11.938 -15.094 27.062 1 97.88 162 GLY B CA 1
ATOM 3264 C C . GLY B 1 162 ? 12.961 -15.32 25.969 1 97.88 162 GLY B C 1
ATOM 3265 O O . GLY B 1 162 ? 14.164 -15.211 26.203 1 97.88 162 GLY B O 1
ATOM 3266 N N . GLN B 1 163 ? 12.508 -15.594 24.75 1 98.31 163 GLN B N 1
ATOM 3267 C CA . GLN B 1 163 ? 13.398 -15.945 23.656 1 98.31 163 GLN B CA 1
ATOM 3268 C C . GLN B 1 163 ? 13.672 -14.734 22.766 1 98.31 163 GLN B C 1
ATOM 3270 O O . GLN B 1 163 ? 14.547 -14.781 21.906 1 98.31 163 GLN B O 1
ATOM 3275 N N . LEU B 1 164 ? 12.945 -13.719 23.016 1 98.19 164 LEU B N 1
ATOM 3276 C CA . LEU B 1 164 ? 13.031 -12.531 22.172 1 98.19 164 LEU B CA 1
ATOM 3277 C C . LEU B 1 164 ? 12.758 -11.273 23 1 98.19 164 LEU B C 1
ATOM 3279 O O . LEU B 1 164 ? 11.797 -11.219 23.766 1 98.19 164 LEU B O 1
ATOM 3283 N N . ARG B 1 165 ? 13.656 -10.289 22.938 1 97.88 165 ARG B N 1
ATOM 3284 C CA . ARG B 1 165 ? 13.445 -9 23.594 1 97.88 165 ARG B CA 1
ATOM 3285 C C . ARG B 1 165 ? 12.828 -7.992 22.625 1 97.88 165 ARG B C 1
ATOM 3287 O O . ARG B 1 165 ? 13.188 -7.953 21.453 1 97.88 165 ARG B O 1
ATOM 3294 N N . PRO B 1 166 ? 11.93 -7.199 23.156 1 97.5 166 PRO B N 1
ATOM 3295 C CA . PRO B 1 166 ? 11.266 -6.215 22.312 1 97.5 166 PRO B CA 1
ATOM 3296 C C . PRO B 1 166 ? 12.242 -5.355 21.516 1 97.5 166 PRO B C 1
ATOM 3298 O O . PRO B 1 166 ? 11.984 -5.027 20.359 1 97.5 166 PRO B O 1
ATOM 3301 N N . GLU B 1 167 ? 13.359 -4.996 22.016 1 96.5 167 GLU B N 1
ATOM 3302 C CA . GLU B 1 167 ? 14.336 -4.098 21.406 1 96.5 167 GLU B CA 1
ATOM 3303 C C . GLU B 1 167 ? 15 -4.746 20.203 1 96.5 167 GLU B C 1
ATOM 3305 O O . GLU B 1 167 ? 15.641 -4.062 19.391 1 96.5 167 GLU B O 1
ATOM 3310 N N . GLN B 1 168 ? 14.867 -6.059 20.062 1 97.75 168 GLN B N 1
ATOM 3311 C CA . GLN B 1 168 ? 15.484 -6.789 18.953 1 97.75 168 GLN B CA 1
ATOM 3312 C C . GLN B 1 168 ? 14.617 -6.711 17.703 1 97.75 168 GLN B C 1
ATOM 3314 O O . GLN B 1 168 ? 15.062 -7.094 16.609 1 97.75 168 GLN B O 1
ATOM 3319 N N . ILE B 1 169 ? 13.422 -6.227 17.891 1 98.12 169 ILE B N 1
ATOM 3320 C CA . ILE B 1 169 ? 12.516 -6.109 16.766 1 98.12 169 ILE B CA 1
ATOM 3321 C C . ILE B 1 169 ? 12.758 -4.789 16.047 1 98.12 169 ILE B C 1
ATOM 3323 O O . ILE B 1 169 ? 12.594 -3.715 16.625 1 98.12 169 ILE B O 1
ATOM 3327 N N . ASN B 1 170 ? 13.172 -4.828 14.844 1 97.62 170 ASN B N 1
ATOM 3328 C CA . ASN B 1 170 ? 13.43 -3.658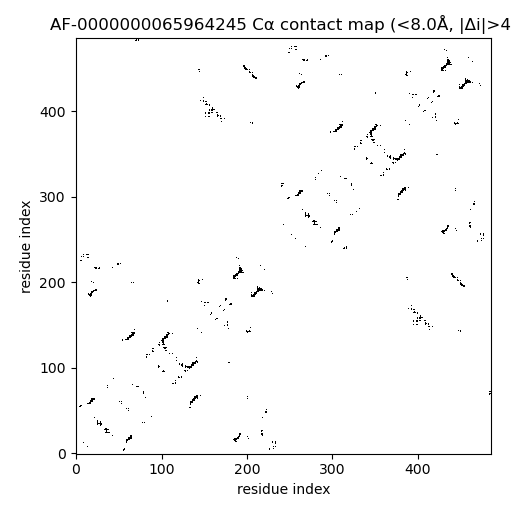 14.008 1 97.62 170 ASN B CA 1
ATOM 3329 C C . ASN B 1 170 ? 13.203 -3.957 12.531 1 97.62 170 ASN B C 1
ATOM 3331 O O . ASN B 1 170 ? 12.688 -5.023 12.18 1 97.62 170 ASN B O 1
ATOM 3335 N N . GLU B 1 171 ? 13.453 -3.035 11.703 1 96.44 171 GLU B N 1
ATOM 3336 C CA . GLU B 1 171 ? 13.133 -3.164 10.289 1 96.44 171 GLU B CA 1
ATOM 3337 C C . GLU B 1 171 ? 13.938 -4.289 9.641 1 96.44 171 GLU B C 1
ATOM 3339 O O . GLU B 1 171 ? 13.484 -4.914 8.68 1 96.44 171 GLU B O 1
ATOM 3344 N N . LYS B 1 172 ? 15.133 -4.559 10.133 1 96.69 172 LYS B N 1
ATOM 3345 C CA . LYS B 1 172 ? 15.984 -5.621 9.609 1 96.69 172 LYS B CA 1
ATOM 3346 C C . LYS B 1 172 ? 15.5 -6.992 10.055 1 96.69 172 LYS B C 1
ATOM 3348 O O . LYS B 1 172 ? 15.57 -7.965 9.297 1 96.69 172 LYS B O 1
ATOM 3353 N N . THR B 1 173 ? 14.977 -7.105 11.297 1 98 173 THR B N 1
ATOM 3354 C CA . THR B 1 173 ? 14.688 -8.414 11.875 1 98 173 THR B CA 1
ATOM 3355 C C . THR B 1 173 ? 13.211 -8.758 11.719 1 98 173 THR B C 1
ATOM 3357 O O . THR B 1 173 ? 12.844 -9.938 11.711 1 98 173 THR B O 1
ATOM 3360 N N . PHE B 1 174 ? 12.328 -7.758 11.609 1 98.56 174 PHE B N 1
ATOM 3361 C CA . PHE B 1 174 ? 10.898 -8.008 11.539 1 98.56 174 PHE B CA 1
ATOM 3362 C C . PHE B 1 174 ? 10.57 -8.938 10.375 1 98.56 174 PHE B C 1
ATOM 3364 O O . PHE B 1 174 ? 9.727 -9.828 10.508 1 98.56 174 PHE B O 1
ATOM 3371 N N . PRO B 1 175 ? 11.242 -8.82 9.195 1 98.25 175 PRO B N 1
ATOM 3372 C CA . PRO B 1 175 ? 10.938 -9.703 8.062 1 98.25 175 PRO B CA 1
ATOM 3373 C C . PRO B 1 175 ? 11.148 -11.18 8.391 1 98.25 175 PRO B C 1
ATOM 3375 O O . PRO B 1 175 ? 10.547 -12.055 7.754 1 98.25 175 PRO B O 1
ATOM 3378 N N . ASP B 1 176 ? 12 -11.492 9.367 1 98.19 176 ASP B N 1
ATOM 3379 C CA . ASP B 1 176 ? 12.266 -12.875 9.766 1 98.19 176 ASP B CA 1
ATOM 3380 C C . ASP B 1 176 ? 10.992 -13.555 10.266 1 98.19 176 ASP B C 1
ATOM 3382 O O . ASP B 1 176 ? 10.922 -14.781 10.328 1 98.19 176 ASP B O 1
ATOM 3386 N N . PHE B 1 177 ? 10 -12.766 10.609 1 98.38 177 PHE B N 1
ATOM 3387 C CA . PHE B 1 177 ? 8.773 -13.305 11.18 1 98.38 177 PHE B CA 1
ATOM 3388 C C . PHE B 1 177 ? 7.664 -13.336 10.141 1 98.38 177 PHE B C 1
ATOM 3390 O O . PHE B 1 177 ? 6.57 -13.836 10.406 1 98.38 177 PHE B O 1
ATOM 3397 N N . LEU B 1 178 ? 7.855 -12.797 8.969 1 98.38 178 LEU B N 1
ATOM 3398 C CA . LEU B 1 178 ? 6.867 -12.836 7.898 1 98.38 178 LEU B CA 1
ATOM 3399 C C . LEU B 1 178 ? 6.879 -14.195 7.203 1 98.38 178 LEU B C 1
ATOM 3401 O O . LEU B 1 178 ? 7.695 -15.055 7.531 1 98.38 178 LEU B O 1
ATOM 3405 N N . ASP B 1 179 ? 5.934 -14.469 6.277 1 96.69 179 ASP B N 1
ATOM 3406 C CA . ASP B 1 179 ? 5.746 -15.773 5.637 1 96.69 179 ASP B CA 1
ATOM 3407 C C . ASP B 1 179 ? 7.012 -16.203 4.902 1 96.69 179 ASP B C 1
ATOM 3409 O O . ASP B 1 179 ? 7.395 -17.375 4.961 1 96.69 179 ASP B O 1
ATOM 3413 N N . GLU B 1 180 ? 7.586 -15.289 4.172 1 96.31 180 GLU B N 1
ATOM 3414 C CA . GLU B 1 180 ? 8.797 -15.531 3.396 1 96.31 180 GLU B CA 1
ATOM 3415 C C . GLU B 1 180 ? 9.891 -14.531 3.76 1 96.31 180 GLU B C 1
ATOM 3417 O O . GLU B 1 180 ? 10.055 -13.508 3.092 1 96.31 180 GLU B O 1
ATOM 3422 N N . PRO B 1 181 ? 10.742 -14.906 4.754 1 96 181 PRO B N 1
ATOM 3423 C CA . PRO B 1 181 ? 11.719 -13.961 5.301 1 96 181 PRO B CA 1
ATOM 3424 C C . PRO B 1 181 ? 12.703 -13.461 4.254 1 96 181 PRO B C 1
ATOM 3426 O O . PRO B 1 181 ? 13.195 -12.328 4.348 1 96 181 PRO B O 1
ATOM 3429 N N . ASP B 1 182 ? 12.961 -14.227 3.258 1 94.25 182 ASP B N 1
ATOM 3430 C CA . ASP B 1 182 ? 13.984 -13.883 2.279 1 94.25 182 ASP B CA 1
ATOM 3431 C C . ASP B 1 182 ? 13.375 -13.156 1.082 1 94.25 182 ASP B C 1
ATOM 3433 O O . ASP B 1 182 ? 14.086 -12.812 0.132 1 94.25 182 ASP B O 1
ATOM 3437 N N . MET B 1 183 ? 12.102 -12.969 1.112 1 98.25 183 MET B N 1
ATOM 3438 C CA . MET B 1 183 ? 11.461 -12.25 0.011 1 98.25 183 MET B CA 1
ATOM 3439 C C . MET B 1 183 ? 11.969 -10.82 -0.073 1 98.25 183 MET B C 1
ATOM 3441 O O . MET B 1 183 ? 11.93 -10.078 0.914 1 98.25 183 MET B O 1
ATOM 3445 N N . PRO B 1 184 ? 12.531 -10.453 -1.224 1 98.25 184 PRO B N 1
ATOM 3446 C CA . PRO B 1 184 ? 12.945 -9.055 -1.358 1 98.25 184 PRO B CA 1
ATOM 3447 C C . PRO B 1 184 ? 11.766 -8.094 -1.404 1 98.25 184 PRO B C 1
ATOM 3449 O O . PRO B 1 184 ? 10.633 -8.508 -1.677 1 98.25 184 PRO B O 1
ATOM 3452 N N . ASP B 1 185 ? 12.055 -6.844 -1.123 1 98.38 185 ASP B N 1
ATOM 3453 C CA . ASP B 1 185 ? 11.031 -5.816 -1.28 1 98.38 185 ASP B CA 1
ATOM 3454 C C . ASP B 1 185 ? 10.531 -5.758 -2.723 1 98.38 185 ASP B C 1
ATOM 3456 O O . ASP B 1 185 ? 11.281 -6.055 -3.656 1 98.38 185 ASP B O 1
ATOM 3460 N N . VAL B 1 186 ? 9.289 -5.391 -2.863 1 98.81 186 VAL B N 1
ATOM 3461 C CA . VAL B 1 186 ? 8.688 -5.262 -4.184 1 98.81 186 VAL B CA 1
ATOM 3462 C C . VAL B 1 186 ? 9.18 -3.984 -4.859 1 98.81 186 VAL B C 1
ATOM 3464 O O . VAL B 1 186 ? 9.172 -2.91 -4.254 1 98.81 186 VAL B O 1
ATOM 3467 N N . ASP B 1 187 ? 9.656 -4.176 -6.051 1 98.5 187 ASP B N 1
ATOM 3468 C CA . ASP B 1 187 ? 10.031 -3.021 -6.863 1 98.5 187 ASP B CA 1
ATOM 3469 C C . ASP B 1 187 ? 8.859 -2.533 -7.707 1 98.5 187 ASP B C 1
ATOM 3471 O O . ASP B 1 187 ? 8.555 -1.339 -7.727 1 98.5 187 ASP B O 1
ATOM 3475 N N . LEU B 1 188 ? 8.234 -3.451 -8.352 1 98.81 188 LEU B N 1
ATOM 3476 C CA . LEU B 1 188 ? 7.129 -3.17 -9.258 1 98.81 188 LEU B CA 1
ATOM 3477 C C . LEU B 1 188 ? 5.863 -3.889 -8.805 1 98.81 188 LEU B C 1
ATOM 3479 O O . LEU B 1 188 ? 5.812 -5.121 -8.789 1 98.81 188 LEU B O 1
ATOM 3483 N N . PHE B 1 189 ? 4.91 -3.152 -8.336 1 98.88 189 PHE B N 1
ATOM 3484 C CA . PHE B 1 189 ? 3.568 -3.656 -8.062 1 98.88 189 PHE B CA 1
ATOM 3485 C C . PHE B 1 189 ? 2.664 -3.486 -9.273 1 98.88 189 PHE B C 1
ATOM 3487 O O . PHE B 1 189 ? 2.355 -2.361 -9.672 1 98.88 189 PHE B O 1
ATOM 3494 N N . LEU B 1 190 ? 2.232 -4.605 -9.828 1 98.88 190 LEU B N 1
ATOM 3495 C CA . LEU B 1 190 ? 1.549 -4.605 -11.117 1 98.88 190 LEU B CA 1
ATOM 3496 C C . LEU B 1 190 ? 0.123 -5.129 -10.977 1 98.88 190 LEU B C 1
ATOM 3498 O O . LEU B 1 190 ? -0.092 -6.223 -10.445 1 98.88 190 LEU B O 1
ATOM 3502 N N . ARG B 1 191 ? -0.787 -4.312 -11.391 1 98.69 191 ARG B N 1
ATOM 3503 C CA . ARG B 1 191 ? -2.178 -4.754 -11.352 1 98.69 191 ARG B CA 1
ATOM 3504 C C . ARG B 1 191 ? -2.902 -4.391 -12.641 1 98.69 191 ARG B C 1
ATOM 3506 O O . ARG B 1 191 ? -3.078 -3.209 -12.953 1 98.69 191 ARG B O 1
ATOM 3513 N N . PRO B 1 192 ? -3.301 -5.398 -13.336 1 97.56 192 PRO B N 1
ATOM 3514 C CA . PRO B 1 192 ? -4.238 -5.145 -14.438 1 97.56 192 PRO B CA 1
ATOM 3515 C C . PRO B 1 192 ? -5.652 -4.836 -13.945 1 97.56 192 PRO B C 1
ATOM 3517 O O . PRO B 1 192 ? -5.832 -4.422 -12.797 1 97.56 192 PRO B O 1
ATOM 3520 N N . SER B 1 193 ? -6.676 -4.816 -14.812 1 96 193 SER B N 1
ATOM 3521 C CA . SER B 1 193 ? -8.125 -4.73 -14.625 1 96 193 SER B CA 1
ATOM 3522 C C . SER B 1 193 ? -8.594 -3.281 -14.586 1 96 193 SER B C 1
ATOM 3524 O O . SER B 1 193 ? -9.789 -3.01 -14.664 1 96 193 SER B O 1
ATOM 3526 N N . GLY B 1 194 ? -7.656 -2.311 -14.352 1 94.25 194 GLY B N 1
ATOM 3527 C CA . GLY B 1 194 ? -8.062 -0.921 -14.227 1 94.25 194 GLY B CA 1
ATOM 3528 C C . GLY B 1 194 ? -8.305 -0.502 -12.789 1 94.25 194 GLY B C 1
ATOM 3529 O O . GLY B 1 194 ? -8.383 0.691 -12.484 1 94.25 194 GLY B O 1
ATOM 3530 N N . GLU B 1 195 ? -8.461 -1.453 -11.898 1 96.06 195 GLU B N 1
ATOM 3531 C CA . GLU B 1 195 ? -8.609 -1.138 -10.484 1 96.06 195 GLU B CA 1
ATOM 3532 C C . GLU B 1 195 ? -7.301 -0.634 -9.891 1 96.06 195 GLU B C 1
ATOM 3534 O O . GLU B 1 195 ? -6.234 -1.182 -10.172 1 96.06 195 GLU B O 1
ATOM 3539 N N . LYS B 1 196 ? -7.41 0.441 -9.078 1 97.56 196 LYS B N 1
ATOM 3540 C CA . LYS B 1 196 ? -6.215 1.036 -8.484 1 97.56 196 LYS B CA 1
ATOM 3541 C C . LYS B 1 196 ? -6.234 0.904 -6.969 1 97.56 196 LYS B C 1
ATOM 3543 O O . LYS B 1 196 ? -6.605 1.844 -6.262 1 97.56 196 LYS B O 1
ATOM 3548 N N . ARG B 1 197 ? -5.863 -0.17 -6.523 1 97.62 197 ARG B N 1
ATOM 3549 C CA . ARG B 1 197 ? -5.75 -0.504 -5.109 1 97.62 197 ARG B CA 1
ATOM 3550 C C . ARG B 1 197 ? -4.785 -1.668 -4.895 1 97.62 197 ARG B C 1
ATOM 3552 O O . ARG B 1 197 ? -4.488 -2.412 -5.832 1 97.62 197 ARG B O 1
ATOM 3559 N N . THR B 1 198 ? -4.25 -1.891 -3.723 1 97.88 198 THR B N 1
ATOM 3560 C CA . THR B 1 198 ? -3.338 -2.99 -3.424 1 97.88 198 THR B CA 1
ATOM 3561 C C . THR B 1 198 ? -4.113 -4.227 -2.969 1 97.88 198 THR B C 1
ATOM 3563 O O . THR B 1 198 ? -3.623 -5.352 -3.092 1 97.88 198 THR B O 1
ATOM 3566 N N . SER B 1 199 ? -5.285 -3.99 -2.342 1 97.56 199 SER B N 1
ATOM 3567 C CA . SER B 1 199 ? -6.18 -5.047 -1.879 1 97.56 199 SER B CA 1
ATOM 3568 C C . SER B 1 199 ? -5.484 -5.949 -0.863 1 97.56 199 SER B C 1
ATOM 3570 O O . SER B 1 199 ? -5.602 -7.176 -0.932 1 97.56 199 SER B O 1
ATOM 3572 N N . ASN B 1 200 ? -4.734 -5.363 0.029 1 98.19 200 ASN B N 1
ATOM 3573 C CA . ASN B 1 200 ? -4.156 -6.082 1.16 1 98.19 200 ASN B CA 1
ATOM 3574 C C . ASN B 1 200 ? -3.068 -7.055 0.711 1 98.19 200 ASN B C 1
ATOM 3576 O O . ASN B 1 200 ? -2.771 -8.023 1.408 1 98.19 200 ASN B O 1
ATOM 3580 N N . PHE B 1 201 ? -2.543 -6.797 -0.534 1 98.75 201 PHE B N 1
ATOM 3581 C CA . PHE B 1 201 ? -1.51 -7.656 -1.095 1 98.75 201 PHE B CA 1
ATOM 3582 C C . PHE B 1 201 ? -0.122 -7.148 -0.725 1 98.75 201 PHE B C 1
ATOM 3584 O O . PHE B 1 201 ? 0.215 -5.992 -0.998 1 98.75 201 PHE B O 1
ATOM 3591 N N . LEU B 1 202 ? 0.7 -7.91 0 1 98.88 202 LEU B N 1
ATOM 3592 C CA . LEU B 1 202 ? 2.104 -7.672 0.323 1 98.88 202 LEU B CA 1
ATOM 3593 C C . LEU B 1 202 ? 2.299 -6.273 0.898 1 98.88 202 LEU B C 1
ATOM 3595 O O . LEU B 1 202 ? 3.143 -5.512 0.417 1 98.88 202 LEU B O 1
ATOM 3599 N N . LEU B 1 203 ? 1.636 -5.969 1.966 1 98.69 203 LEU B N 1
ATOM 3600 C CA . LEU B 1 203 ? 1.646 -4.637 2.564 1 98.69 203 LEU B CA 1
ATOM 3601 C C . LEU B 1 203 ? 3.061 -4.234 2.965 1 98.69 203 LEU B C 1
ATOM 3603 O O . LEU B 1 203 ? 3.539 -3.166 2.578 1 98.69 203 LEU B O 1
ATOM 3607 N N . TRP B 1 204 ? 3.75 -5.098 3.668 1 98.75 204 TRP B N 1
ATOM 3608 C CA . TRP B 1 204 ? 5.09 -4.801 4.164 1 98.75 204 TRP B CA 1
ATOM 3609 C C . TRP B 1 204 ? 6.086 -4.688 3.016 1 98.75 204 TRP B C 1
ATOM 3611 O O . TRP B 1 204 ? 6.82 -3.701 2.918 1 98.75 204 TRP B O 1
ATOM 3621 N N . GLN B 1 205 ? 6.043 -5.668 2.102 1 98.81 205 GLN B N 1
ATOM 3622 C CA . GLN B 1 205 ? 7.043 -5.773 1.044 1 98.81 205 GLN B CA 1
ATOM 3623 C C . GLN B 1 205 ? 6.871 -4.664 0.011 1 98.81 205 GLN B C 1
ATOM 3625 O O . GLN B 1 205 ? 7.809 -4.332 -0.716 1 98.81 205 GLN B O 1
ATOM 3630 N N . SER B 1 206 ? 5.676 -4.035 -0.033 1 98.75 206 SER B N 1
ATOM 3631 C CA . SER B 1 206 ? 5.383 -3.082 -1.1 1 98.75 206 SER B CA 1
ATOM 3632 C C . SER B 1 206 ? 5.469 -1.645 -0.596 1 98.75 206 SER B C 1
ATOM 3634 O O . SER B 1 206 ? 5.004 -0.719 -1.263 1 98.75 206 SER B O 1
ATOM 3636 N N . ALA B 1 207 ? 6.07 -1.397 0.575 1 98.31 207 ALA B N 1
ATOM 3637 C CA . ALA B 1 207 ? 6.125 -0.082 1.206 1 98.31 207 ALA B CA 1
ATOM 3638 C C . ALA B 1 207 ? 6.699 0.961 0.25 1 98.31 207 ALA B C 1
ATOM 3640 O O . ALA B 1 207 ? 6.266 2.115 0.249 1 98.31 207 ALA B O 1
ATOM 3641 N N . TYR B 1 208 ? 7.633 0.561 -0.656 1 97.38 208 TYR B N 1
ATOM 3642 C CA . TYR B 1 208 ? 8.25 1.523 -1.56 1 97.38 208 TYR B CA 1
ATOM 3643 C C . TYR B 1 208 ? 8.117 1.072 -3.01 1 97.38 208 TYR B C 1
ATOM 3645 O O . TYR B 1 208 ? 8.906 1.477 -3.867 1 97.38 208 TYR B O 1
ATOM 3653 N N . ALA B 1 209 ? 7.184 0.197 -3.24 1 98.44 209 ALA B N 1
ATOM 3654 C CA . ALA B 1 209 ? 6.961 -0.308 -4.594 1 98.44 209 ALA B CA 1
ATOM 3655 C C . ALA B 1 209 ? 6.457 0.798 -5.516 1 98.44 209 ALA B C 1
ATOM 3657 O O . ALA B 1 209 ? 5.711 1.683 -5.086 1 98.44 209 ALA B O 1
ATOM 3658 N N . GLU B 1 210 ? 6.898 0.761 -6.766 1 98.31 210 GLU B N 1
ATOM 3659 C CA . GLU B 1 210 ? 6.27 1.546 -7.824 1 98.31 210 GLU B CA 1
ATOM 3660 C C . GLU B 1 210 ? 5.02 0.851 -8.359 1 98.31 210 GLU B C 1
ATOM 3662 O O . GLU B 1 210 ? 5.074 -0.313 -8.758 1 98.31 210 GLU B O 1
ATOM 3667 N N . MET B 1 211 ? 3.918 1.593 -8.359 1 98.56 211 MET B N 1
ATOM 3668 C CA . MET B 1 211 ? 2.65 1.002 -8.781 1 98.56 211 MET B CA 1
ATOM 3669 C C . MET B 1 211 ? 2.426 1.198 -10.273 1 98.56 211 MET B C 1
ATOM 3671 O O . MET B 1 211 ? 2.584 2.307 -10.797 1 98.56 211 MET B O 1
ATOM 3675 N N . VAL B 1 212 ? 2.111 0.131 -10.961 1 98.5 212 VAL B N 1
ATOM 3676 C CA . VAL B 1 212 ? 1.678 0.197 -12.352 1 98.5 212 VAL B CA 1
ATOM 3677 C C . VAL B 1 212 ? 0.306 -0.458 -12.5 1 98.5 212 VAL B C 1
ATOM 3679 O O . VAL B 1 212 ? 0.146 -1.648 -12.219 1 98.5 212 VAL B O 1
ATOM 3682 N N . TYR B 1 213 ? -0.657 0.341 -12.875 1 98 213 TYR B N 1
ATOM 3683 C CA . TYR B 1 213 ? -2.016 -0.127 -13.133 1 98 213 TYR B CA 1
ATOM 3684 C C . TYR B 1 213 ? -2.33 -0.103 -14.617 1 98 213 TYR B C 1
ATOM 3686 O O . TYR B 1 213 ? -2.066 0.892 -15.297 1 98 213 TYR B O 1
ATOM 3694 N N . GLN B 1 214 ? -2.793 -1.201 -15.094 1 98.31 214 GLN B N 1
ATOM 3695 C CA . GLN B 1 214 ? -3.146 -1.296 -16.516 1 98.31 214 GLN B CA 1
ATOM 3696 C C . GLN B 1 214 ? -4.633 -1.593 -16.688 1 98.31 214 GLN B C 1
ATOM 3698 O O . GLN B 1 214 ? -5.23 -2.299 -15.867 1 98.31 214 GLN B O 1
ATOM 3703 N N . ASP B 1 215 ? -5.215 -1.024 -17.75 1 97.25 215 ASP B N 1
ATOM 3704 C CA . ASP B 1 215 ? -6.637 -1.215 -18.031 1 97.25 215 ASP B CA 1
ATOM 3705 C C . ASP B 1 215 ? -6.859 -2.383 -18.984 1 97.25 215 ASP B C 1
ATOM 3707 O O . ASP B 1 215 ? -7.277 -2.186 -20.125 1 97.25 215 ASP B O 1
ATOM 3711 N N . LYS B 1 216 ? -6.605 -3.521 -18.578 1 97.94 216 LYS B N 1
ATOM 3712 C CA . LYS B 1 216 ? -6.766 -4.789 -19.281 1 97.94 216 LYS B CA 1
ATOM 3713 C C . LYS B 1 216 ? -7.074 -5.926 -18.297 1 97.94 216 LYS B C 1
ATOM 3715 O O . LYS B 1 216 ? -6.375 -6.102 -17.297 1 97.94 216 LYS B O 1
ATOM 3720 N N . LEU B 1 217 ? -8.164 -6.645 -18.625 1 98.44 217 LEU B N 1
ATOM 3721 C CA . LEU B 1 217 ? -8.492 -7.762 -17.734 1 98.44 217 LEU B CA 1
ATOM 3722 C C . LEU B 1 217 ? -7.449 -8.867 -17.859 1 98.44 217 LEU B C 1
ATOM 3724 O O . LEU B 1 217 ? -6.957 -9.148 -18.953 1 98.44 217 LEU B O 1
ATOM 3728 N N . PHE B 1 218 ? -7.148 -9.57 -16.797 1 98.5 218 PHE B N 1
ATOM 3729 C CA . PHE B 1 218 ? -5.977 -10.43 -16.688 1 98.5 218 PHE B CA 1
ATOM 3730 C C . PHE B 1 218 ? -6.02 -11.547 -17.719 1 98.5 218 PHE B C 1
ATOM 3732 O O . PHE B 1 218 ? -5.004 -11.859 -18.344 1 98.5 218 PHE B O 1
ATOM 3739 N N . PRO B 1 219 ? -7.172 -12.125 -18 1 98.56 219 PRO B N 1
ATOM 3740 C CA . PRO B 1 219 ? -7.172 -13.203 -19 1 98.56 219 PRO B CA 1
ATOM 3741 C C . PRO B 1 219 ? -6.719 -12.734 -20.375 1 98.56 219 PRO B C 1
ATOM 3743 O O . PRO B 1 219 ? -6.375 -13.555 -21.234 1 98.56 219 PRO B O 1
ATOM 3746 N N . ASP B 1 220 ? -6.719 -11.453 -20.594 1 98.44 220 ASP B N 1
ATOM 3747 C CA . ASP B 1 220 ? -6.266 -10.891 -21.859 1 98.44 220 ASP B CA 1
ATOM 3748 C C . ASP B 1 220 ? -4.828 -10.383 -21.75 1 98.44 220 ASP B C 1
ATOM 3750 O O . ASP B 1 220 ? -4.258 -9.906 -22.734 1 98.44 220 ASP B O 1
ATOM 3754 N N . PHE B 1 221 ? -4.246 -10.43 -20.609 1 98.56 221 PHE B N 1
ATOM 3755 C CA . PHE B 1 221 ? -2.896 -9.953 -20.344 1 98.56 221 PHE B CA 1
ATOM 3756 C C . PHE B 1 221 ? -1.872 -10.766 -21.125 1 98.56 221 PHE B C 1
ATOM 3758 O O . PHE B 1 221 ? -1.988 -11.992 -21.219 1 98.56 221 PHE B O 1
ATOM 3765 N N . THR B 1 222 ? -0.854 -10.148 -21.766 1 98.06 222 THR B N 1
ATOM 3766 C CA . THR B 1 222 ? 0.165 -10.789 -22.594 1 98.06 222 THR B CA 1
ATOM 3767 C C . THR B 1 222 ? 1.562 -10.469 -22.062 1 98.06 222 THR B C 1
ATOM 3769 O O . THR B 1 222 ? 1.734 -9.555 -21.25 1 98.06 222 THR B O 1
ATOM 3772 N N . PRO B 1 223 ? 2.557 -11.242 -22.516 1 98.25 223 PRO B N 1
ATOM 3773 C CA . PRO B 1 223 ? 3.943 -10.906 -22.188 1 98.25 223 PRO B CA 1
ATOM 3774 C C . PRO B 1 223 ? 4.305 -9.469 -22.531 1 98.25 223 PRO B C 1
ATOM 3776 O O . PRO B 1 223 ? 5.047 -8.812 -21.797 1 98.25 223 PRO B O 1
ATOM 3779 N N . GLN B 1 224 ? 3.734 -8.961 -23.578 1 98 224 GLN B N 1
ATOM 3780 C CA . GLN B 1 224 ? 4.012 -7.582 -23.969 1 98 224 GLN B CA 1
ATOM 3781 C C . GLN B 1 224 ? 3.51 -6.598 -22.922 1 98 224 GLN B C 1
ATOM 3783 O O . GLN B 1 224 ? 4.148 -5.574 -22.656 1 98 224 GLN B O 1
ATOM 3788 N N . ASP B 1 225 ? 2.357 -6.887 -22.328 1 98.56 225 ASP B N 1
ATOM 3789 C CA . ASP B 1 225 ? 1.841 -6.027 -21.266 1 98.56 225 ASP B CA 1
ATOM 3790 C C . ASP B 1 225 ? 2.809 -5.965 -20.094 1 98.56 225 ASP B C 1
ATOM 3792 O O . ASP B 1 225 ? 2.996 -4.906 -19.484 1 98.56 225 ASP B O 1
ATOM 3796 N N . LEU B 1 226 ? 3.408 -7.113 -19.75 1 98.75 226 LEU B N 1
ATOM 3797 C CA . LEU B 1 226 ? 4.426 -7.125 -18.703 1 98.75 226 LEU B CA 1
ATOM 3798 C C . LEU B 1 226 ? 5.633 -6.289 -19.109 1 98.75 226 LEU B C 1
ATOM 3800 O O . LEU B 1 226 ? 6.145 -5.504 -18.312 1 98.75 226 LEU B O 1
ATOM 3804 N N . PHE B 1 227 ? 6.086 -6.496 -20.359 1 98.5 227 PHE B N 1
ATOM 3805 C CA . PHE B 1 227 ? 7.23 -5.734 -20.844 1 98.5 227 PHE B CA 1
ATOM 3806 C C . PHE B 1 227 ? 6.965 -4.238 -20.766 1 98.5 227 PHE B C 1
ATOM 3808 O O . PHE B 1 227 ? 7.824 -3.473 -20.328 1 98.5 227 PHE B O 1
ATOM 3815 N N . ASP B 1 228 ? 5.777 -3.828 -21.141 1 98.19 228 ASP B N 1
ATOM 3816 C CA . ASP B 1 228 ? 5.398 -2.42 -21.078 1 98.19 228 ASP B CA 1
ATOM 3817 C C . ASP B 1 228 ? 5.445 -1.9 -19.641 1 98.19 228 ASP B C 1
ATOM 3819 O O . ASP B 1 228 ? 5.891 -0.778 -19.406 1 98.19 228 ASP B O 1
ATOM 3823 N N . ALA B 1 229 ? 4.953 -2.678 -18.719 1 98.5 229 ALA B N 1
ATOM 3824 C CA . ALA B 1 229 ? 4.969 -2.291 -17.312 1 98.5 229 ALA B CA 1
ATOM 3825 C C . ALA B 1 229 ? 6.398 -2.123 -16.812 1 98.5 229 ALA B C 1
ATOM 3827 O O . ALA B 1 229 ? 6.699 -1.173 -16.078 1 98.5 229 ALA B O 1
ATOM 3828 N N . VAL B 1 230 ? 7.266 -3.047 -17.172 1 98.31 230 VAL B N 1
ATOM 3829 C CA . VAL B 1 230 ? 8.664 -3 -16.75 1 98.31 230 VAL B CA 1
ATOM 3830 C C . VAL B 1 230 ? 9.344 -1.776 -17.344 1 98.31 230 VAL B C 1
ATOM 3832 O O . VAL B 1 230 ? 10.148 -1.114 -16.688 1 98.31 230 VAL B O 1
ATOM 3835 N N . GLU B 1 231 ? 9.023 -1.456 -18.609 1 97.56 231 GLU B N 1
ATOM 3836 C CA . GLU B 1 231 ? 9.57 -0.255 -19.219 1 97.56 231 GLU B CA 1
ATOM 3837 C C . GLU B 1 231 ? 9.117 1.004 -18.484 1 97.56 231 GLU B C 1
ATOM 3839 O O . GLU B 1 231 ? 9.914 1.917 -18.266 1 97.56 231 GLU B O 1
ATOM 3844 N N . GLU B 1 232 ? 7.848 0.991 -18.219 1 97.06 232 GLU B N 1
ATOM 3845 C CA . GLU B 1 232 ? 7.324 2.121 -17.453 1 97.06 232 GLU B CA 1
ATOM 3846 C C . GLU B 1 232 ? 8.055 2.275 -16.125 1 97.06 232 GLU B C 1
ATOM 3848 O O . GLU B 1 232 ? 8.453 3.381 -15.75 1 97.06 232 GLU B O 1
ATOM 3853 N N . TYR B 1 233 ? 8.266 1.209 -15.461 1 97.56 233 TYR B N 1
ATOM 3854 C CA . TYR B 1 233 ? 9 1.186 -14.203 1 97.56 233 TYR B CA 1
ATOM 3855 C C . TYR B 1 233 ? 10.422 1.706 -14.391 1 97.56 233 TYR B C 1
ATOM 3857 O O . TYR B 1 233 ? 10.891 2.533 -13.609 1 97.56 233 TYR B O 1
ATOM 3865 N N . ALA B 1 234 ? 11.047 1.212 -15.375 1 95.62 234 ALA B N 1
ATOM 3866 C CA . ALA B 1 234 ? 12.453 1.533 -15.609 1 95.62 234 ALA B CA 1
ATOM 3867 C C . ALA B 1 234 ? 12.633 3.02 -15.898 1 95.62 234 ALA B C 1
ATOM 3869 O O . ALA B 1 234 ? 13.711 3.574 -15.688 1 95.62 234 ALA B O 1
ATOM 3870 N N . ARG B 1 235 ? 11.609 3.688 -16.375 1 91.81 235 ARG B N 1
ATOM 3871 C CA . ARG B 1 235 ? 11.68 5.102 -16.734 1 91.81 235 ARG B CA 1
ATOM 3872 C C . ARG B 1 235 ? 11.477 5.988 -15.5 1 91.81 235 ARG B C 1
ATOM 3874 O O . ARG B 1 235 ? 11.719 7.195 -15.555 1 91.81 235 ARG B O 1
ATOM 3881 N N . ARG B 1 236 ? 11.078 5.43 -14.453 1 89.44 236 ARG B N 1
ATOM 3882 C CA . ARG B 1 236 ? 10.773 6.211 -13.258 1 89.44 236 ARG B CA 1
ATOM 3883 C C . ARG B 1 236 ? 12.039 6.484 -12.453 1 89.44 236 ARG B C 1
ATOM 3885 O O . ARG B 1 236 ? 12.961 5.664 -12.43 1 89.44 236 ARG B O 1
ATOM 3892 N N . ASP B 1 237 ? 12.016 7.652 -11.859 1 75.12 237 ASP B N 1
ATOM 3893 C CA . ASP B 1 237 ? 13.078 8.039 -10.938 1 75.12 237 ASP B CA 1
ATOM 3894 C C . ASP B 1 237 ? 12.742 7.621 -9.508 1 75.12 237 ASP B C 1
ATOM 3896 O O . ASP B 1 237 ? 11.828 8.172 -8.891 1 75.12 237 ASP B O 1
ATOM 3900 N N . ARG B 1 238 ? 13.523 6.691 -9.062 1 75.19 238 ARG B N 1
ATOM 3901 C CA . ARG B 1 238 ? 13.273 6.215 -7.707 1 75.19 238 ARG B CA 1
ATOM 3902 C C . ARG B 1 238 ? 14.211 6.891 -6.715 1 75.19 238 ARG B C 1
ATOM 3904 O O . ARG B 1 238 ? 15.422 6.668 -6.746 1 75.19 238 ARG B O 1
ATOM 3911 N N . ARG B 1 239 ? 13.656 7.785 -5.801 1 62.56 239 ARG B N 1
ATOM 3912 C CA . ARG B 1 239 ? 14.461 8.672 -4.961 1 62.56 239 ARG B CA 1
ATOM 3913 C C . ARG B 1 239 ? 14.516 8.156 -3.525 1 62.56 239 ARG B C 1
ATOM 3915 O O . ARG B 1 239 ? 15.383 8.562 -2.748 1 62.56 239 ARG B O 1
ATOM 3922 N N . PHE B 1 240 ? 13.82 7.277 -3.025 1 63.03 240 PHE B N 1
ATOM 3923 C CA . PHE B 1 240 ? 13.766 6.676 -1.698 1 63.03 240 PHE B CA 1
ATOM 3924 C C . PHE B 1 240 ? 13.969 7.734 -0.617 1 63.03 240 PHE B C 1
ATOM 3926 O O . PHE B 1 240 ? 14.797 7.562 0.28 1 63.03 240 PHE B O 1
ATOM 3933 N N . GLY B 1 241 ? 13.211 8.852 -0.704 1 56.66 241 GLY B N 1
ATOM 3934 C CA . GLY B 1 241 ? 13.258 9.883 0.317 1 56.66 241 GLY B CA 1
ATOM 3935 C C . GLY B 1 241 ? 14.383 10.883 0.106 1 56.66 241 GLY B C 1
ATOM 3936 O O . GLY B 1 241 ? 14.492 11.859 0.844 1 56.66 241 GLY B O 1
ATOM 3937 N N . THR B 1 242 ? 15.242 10.633 -0.793 1 60 242 THR B N 1
ATOM 3938 C CA . THR B 1 242 ? 16.281 11.602 -1.111 1 60 242 THR B CA 1
ATOM 3939 C C . THR B 1 242 ? 15.781 12.641 -2.105 1 60 242 THR B C 1
ATOM 3941 O O . THR B 1 242 ? 14.758 12.43 -2.766 1 60 242 THR B O 1
ATOM 3944 N N . ALA B 1 243 ? 16.375 13.914 -1.996 1 65.25 243 ALA B N 1
ATOM 3945 C CA . ALA B 1 243 ? 15.977 15.016 -2.873 1 65.25 243 ALA B CA 1
ATOM 3946 C C . ALA B 1 243 ? 16.5 14.797 -4.289 1 65.25 243 ALA B C 1
ATOM 3948 O O . ALA B 1 243 ? 17.578 14.219 -4.48 1 65.25 243 ALA B O 1
#

Organism: Corynebacterium efficiens (strain DSM 44549 / YS-314 / AJ 12310 / JCM 11189 / NBRC 100395) (NCBI:txid196164)

Sequence (486 aa):
MSELVPPNIPAEFLPRHIALVMDGNGRWATEKGMKRTEGHRRGEAVLLDVVDACLALGVPYLSAYAFSTENWRRSTEEVRFLMGFNRDVLRRQRDGLHEKGVRVRWVGRRPRLWRSVIRELEAAEELTKDNTNMTLAMCVNYGGRAEIIDAAREIARQAAAGQLRPEQINEKTFPDFLDEPDMPDVDLFLRPSGEKRTSNFLLWQSAYAEMVYQDKLFPDFTPQDLFDAVEEYARRDRRFGTAMSELVPPNIPAEFLPRHIALVMDGNGRWATEKGMKRTEGHRRGEAVLLDVVDACLALGVPYLSAYAFSTENWRRSTEEVRFLMGFNRDVLRRQRDGLHEKGVRVRWVGRRPRLWRSVIRELEAAEELTKDNTNMTLAMCVNYGGRAEIIDAAREIARQAAAGQLRPEQINEKTFPDFLDEPDMPDVDLFLRPSGEKRTSNFLLWQSAYAEMVYQDKLFPDFTPQDLFDAVEEYARRDRRFGTA

Solvent-accessible surface area (backbone atoms only — not comparable to full-atom values): 25006 Å² total; per-residue (Å²): 126,82,76,83,77,64,77,95,66,62,73,89,49,52,53,57,18,38,36,38,44,70,32,36,20,45,58,52,15,48,77,69,73,43,58,43,68,56,13,49,57,44,30,51,59,32,51,53,43,43,50,52,41,33,56,68,66,63,31,42,31,38,35,38,58,74,32,43,57,51,42,71,69,33,54,70,68,56,42,52,48,52,50,54,44,55,26,48,50,43,64,69,38,40,63,61,38,38,73,66,22,31,16,40,38,73,30,53,51,65,82,91,56,53,68,68,35,52,50,35,49,51,48,36,24,62,74,10,64,83,38,76,60,22,37,39,33,43,23,42,45,24,38,25,65,58,41,53,39,53,22,39,25,50,48,12,48,34,10,47,71,69,74,42,58,40,86,68,54,38,86,84,48,48,41,68,47,39,77,56,49,82,60,68,58,29,39,32,35,36,25,32,45,52,58,49,57,61,67,25,55,51,40,78,44,37,28,68,13,39,56,45,69,35,83,42,38,26,53,73,51,48,48,64,58,52,46,50,50,51,51,55,54,46,70,52,85,85,52,87,54,45,130,127,82,77,85,78,66,76,95,64,62,72,91,52,52,54,57,17,38,35,37,44,71,33,35,20,45,57,52,16,48,76,70,73,40,60,43,68,56,13,50,57,46,30,51,59,32,51,53,44,44,50,52,40,33,55,69,67,62,32,42,30,38,36,38,59,74,31,43,57,51,42,72,68,34,55,71,67,55,42,52,47,52,49,54,44,55,28,48,50,42,64,70,38,38,61,61,38,38,75,67,22,32,17,39,39,75,31,52,51,66,83,89,55,52,68,68,36,52,50,36,50,50,48,36,24,62,74,10,64,83,36,76,60,21,36,40,33,42,23,42,46,25,37,26,66,57,41,52,39,53,22,38,25,51,46,12,49,35,10,47,71,69,73,43,60,39,88,67,54,37,88,83,48,48,42,69,47,38,76,57,50,81,62,70,59,28,39,34,34,37,26,33,43,54,56,50,57,61,67,26,54,52,39,79,45,37,29,70,13,39,56,44,69,36,83,43,38,28,53,72,51,48,48,64,58,53,46,51,52,50,51,56,55,44,71,53,85,84,53,88,53,44,130

Nearest PDB structures (foldseek):
  4onc-assembly1_B  TM=9.796E-01  e=7.454E-37  Mycobacterium tuberculosis
  2vg4-assembly2_D  TM=9.883E-01  e=5.169E-36  Mycobacterium tuberculosis
  7cpn-assembly1_A  TM=9.806E-01  e=3.595E-36  Thermobifida fusca YX
  4onc-assembly1_A  TM=9.834E-01  e=1.536E-35  Mycobacterium tuberculosis
  6szg-assembly1_A  TM=9.718E-01  e=1.689E-26  Acinetobacter baumannii

Radius of gyration: 23.19 Å; Cα contacts (8 Å, |Δi|>4): 919; chains: 2; bounding box: 46×65×62 Å

Foldseek 3Di:
DPDDDFDDDPPVLFWQEEEEEQFFQQVVQVVVVHHSLVSLVLLLVLVVQQVVLCLVVQRAEYEYALAELCCVVDDPVVVVSSLVVLLVSLVVCLVVCQVSLEAEAEFADDPPRDPSNVVSSVVSNVSNVPRGSHYYYYYHHHFLVVQLVQLVVVQVVCVVVVNDDPVPDDPLCSLVSGRDSPDAAAAEYEYECQDDDCRRPNCSSDVQHDYDYYNDNSSPDHSVNVSVSRVVSSPDDRQPPHD/DPDDDFDDDPPVLFWQEEEEEQFFQQVVQVVVVHHSLVSLVLLLVLVVQQVVLCLVVQRAEYEYALAELCCVVDDPVVVVSSLVVLLVSLVVCLVVCQVSLEAEAEFADDPPRDPSNVVSSVVSNVSNVPRGSHYYYYYHHHFQVVQLVQLVVVQVVCVVVVNDDPVPDDPLCSLVSGRDSPDAAAAEYEYECQDDDCRRPNCSSDVQHDYDYYNDNSSVDHSVNVSVSRVVSSPDDRQPPHD

pLDDT: mean 95.25, std 7.33, range [43.59, 98.94]

InterPro domains:
  IPR001441 Decaprenyl diphosphate synthase-like [MF_01139] (14-242)
  IPR001441 Decaprenyl diphosphate synthase-like [PF01255] (21-241)
  IPR001441 Decaprenyl diphosphate synthase-like [PTHR10291] (11-241)
  IPR001441 Decaprenyl diphosphate synthase-like [TIGR00055] (14-241)
  IPR001441 Decaprenyl diphosphate synthase-like [cd00475] (17-235)
  IPR018520 Di-trans-poly-cis-decaprenylcistransferase-like, conserved site [PS01066] (187-204)
  IPR036424 Decaprenyl diphosphate synthase-like superfamily [G3DSA:3.40.1180.10] (1-236)
  IPR036424 Decaprenyl diphosphate synthase-like superfamily [SSF64005] (10-236)